Protein AF-0000000083545943 (afdb_homodimer)

pLDDT: mean 93.67, std 9.48, range [46.06, 98.88]

Solvent-accessible surface area (backbone atoms only — not comparable to full-atom values): 25646 Å² total; per-residue (Å²): 115,47,26,38,36,33,32,28,28,32,51,20,71,82,24,66,14,31,59,62,46,95,90,44,78,47,12,52,43,39,49,52,24,52,55,50,14,62,74,59,73,43,92,39,64,67,45,54,42,69,82,46,53,53,22,30,28,26,62,37,39,44,29,30,36,57,42,79,60,83,67,50,65,65,56,51,50,51,50,46,66,69,70,42,58,78,43,46,43,76,77,44,67,46,83,43,58,79,82,64,51,58,60,52,73,54,56,30,40,31,37,35,35,32,32,36,45,38,84,64,80,51,47,84,46,54,73,52,31,36,69,38,81,60,74,62,39,60,68,56,25,50,55,38,40,56,72,59,43,40,78,44,48,43,56,37,34,35,81,68,79,67,89,80,64,81,45,66,38,37,28,75,41,61,48,77,47,75,60,94,48,34,34,38,41,36,38,31,22,49,59,76,57,65,61,20,66,34,28,49,50,28,50,37,50,34,30,15,65,65,77,41,55,55,66,51,56,56,45,39,51,69,41,87,44,76,57,78,72,81,55,62,39,67,35,40,15,32,28,38,50,37,69,39,106,116,46,25,39,35,33,33,28,29,32,52,19,73,82,24,65,13,30,59,63,47,96,89,45,78,48,12,52,43,39,48,52,25,52,55,49,14,62,73,56,73,43,92,39,64,67,45,54,41,70,81,45,54,53,23,30,29,27,61,36,38,45,30,29,35,58,43,80,59,82,67,50,63,67,56,50,49,52,50,47,65,68,69,44,59,79,44,48,41,75,77,46,65,46,84,45,57,79,81,65,52,57,58,52,74,54,56,32,40,31,36,36,35,33,32,36,45,38,85,63,79,52,46,83,47,54,72,51,31,35,71,38,80,59,71,62,39,60,67,56,27,50,56,38,41,55,72,59,43,38,79,44,48,44,56,49,35,33,80,68,78,67,88,82,62,82,45,64,38,36,27,77,42,60,48,77,46,75,59,96,47,33,34,37,41,36,40,31,20,49,58,77,57,65,62,21,67,34,28,50,50,26,52,37,50,33,29,15,63,63,78,40,53,56,66,49,55,56,45,40,51,70,44,85,46,75,67,80,64,76,66,65,39,68,35,40,15,31,28,38,49,40,71,39,108

Nearest PDB structures (foldseek):
  2nr0-assembly1_B  TM=9.480E-01  e=4.621E-27  Escherichia coli K-12
  1vs3-assembly1_B  TM=9.196E-01  e=1.558E-25  Thermus thermophilus HB8
  2nre-assembly1_A-2  TM=9.353E-01  e=1.017E-22  Escherichia coli K-12
  8q70-assembly1_A-2  TM=9.044E-01  e=5.385E-22  Pyrococcus furiosus
  7r9g-assembly1_A-2  TM=7.870E-01  e=1.554E-15  Saccharomyces cerevisiae

Organism: NCBI:txid360422

Radius of gyration: 26.32 Å; Cα contacts (8 Å, |Δi|>4): 1088; chains: 2; bounding box: 62×70×49 Å

Secondary structure (DSSP, 8-state):
-EEEEEEEEE-GGGSS-SS-BTTBS-SHHHHHHHHHHHHHTS---EEESSPPPTT-EEEEEEEEEEE-----HHHHHHHHHHHS-TTEEEEEEEEE-TT--TTSS--EEEEEEEEE-SSS--TTTTTTSEEPSSPP-HHHHHHHHHHH-EEEE-GGG-S---SSS--EEEEEEEEEEEETTEEEEEEEES---TTHHHHHHHHHHHHHTTSS-HHHHHHHHHS--------PPPGGGEEEEEEE-/-EEEEEEEEE-GGGSS-SS-BTTBS-SHHHHHHHHHHHHHTS---EEESSPPPTT-EEEEEEEEEEE-----HHHHHHHHHHHS-TTEEEEEEEEE-TT--TTSS--EEEEEEEEE-SSS--TTTTTTSEEPSSPP-HHHHHHHHHHHSEEEE-GGG-S---SSS--EEEEEEEEEEEETTEEEEEEEES---TTHHHHHHHHHHHHHTTSS-HHHHHHHHH------S--PPPGGGEEEEEEE-

Sequence (490 aa):
MRNLKMILEYDGSRYKGWQKQEDNDLTLQGKIQSVLSKMAGEPIEVSGCVRTDVGVHAENYMANFHTNSDLSNEAILDYLHEFLPEDIVVKSMVEASEKFHVAYNIKSITYVYKINNNELRNVFNRKYVYHSEGKLNLEEMRIAAESLVGTHDFQGFTTVTSDTKSTIRTINYINIIEKNDMVEIEINGNDFLWNMVRIIIASLIDIGEGKLEVEDIETLLTEITESKYSLMAKSKGLSLRNIEYMRNLKMILEYDGSRYKGWQKQEDNDLTLQGKIQSVLSKMAGEPIEVSGCVRTDVGVHAENYMANFHTNSDLSNEAILDYLHEFLPEDIVVKSMVEASEKFHVAYNIKSITYVYKINNNELRNVFNRKYVYHSEGKLNLEEMRIAAESLVGTHDFQGFTTVTSDTKSTIRTINYINIIEKNDMVEIEINGNDFLWNMVRIIIASLIDIGEGKLEVEDIETLLTEITESKYSLMAKSKGLSLRNIEY

Structure (mmCIF, N/CA/C/O backbone):
data_AF-0000000083545943-model_v1
#
loop_
_entity.id
_entity.type
_entity.pdbx_description
1 polymer 'tRNA pseudouridine synthase A'
#
loop_
_atom_site.group_PDB
_atom_site.id
_atom_site.type_symbol
_atom_site.label_atom_id
_atom_site.label_alt_id
_atom_site.label_comp_id
_atom_site.label_asym_id
_atom_site.label_entity_id
_atom_site.label_seq_id
_atom_site.pdbx_PDB_ins_code
_atom_site.Cartn_x
_atom_site.Cartn_y
_atom_site.Cartn_z
_atom_site.occupancy
_atom_site.B_iso_or_equiv
_atom_site.auth_seq_id
_atom_site.auth_comp_id
_atom_site.auth_asym_id
_atom_site.auth_atom_id
_atom_site.pdbx_PDB_model_num
ATOM 1 N N . MET A 1 1 ? -20.109 31.516 13.5 1 90.69 1 MET A N 1
ATOM 2 C CA . MET A 1 1 ? -19.219 30.75 12.641 1 90.69 1 MET A CA 1
ATOM 3 C C . MET A 1 1 ? -18.453 29.703 13.453 1 90.69 1 MET A C 1
ATOM 5 O O . MET A 1 1 ? -17.922 30 14.523 1 90.69 1 MET A O 1
ATOM 9 N N . ARG A 1 2 ? -18.547 28.484 13.102 1 96.5 2 ARG A N 1
ATOM 10 C CA . ARG A 1 2 ? -17.891 27.375 13.781 1 96.5 2 ARG A CA 1
ATOM 11 C C . ARG A 1 2 ? -16.453 27.203 13.273 1 96.5 2 ARG A C 1
ATOM 13 O O . ARG A 1 2 ? -16.172 27.469 12.109 1 96.5 2 ARG A O 1
ATOM 20 N N . ASN A 1 3 ? -15.609 26.938 14.25 1 98.38 3 ASN A N 1
ATOM 21 C CA . ASN A 1 3 ? -14.258 26.5 13.906 1 98.38 3 ASN A CA 1
ATOM 22 C C . ASN A 1 3 ? -14.07 25 14.164 1 98.38 3 ASN A C 1
ATOM 24 O O . ASN A 1 3 ? -14.234 24.547 15.289 1 98.38 3 ASN A O 1
ATOM 28 N N . LEU A 1 4 ? -13.742 24.281 13.07 1 98.69 4 LEU A N 1
ATOM 29 C CA . LEU A 1 4 ? -13.633 22.844 13.188 1 98.69 4 LEU A CA 1
ATOM 30 C C . LEU A 1 4 ? -12.203 22.375 12.906 1 98.69 4 LEU A C 1
ATOM 32 O O . LEU A 1 4 ? -11.594 22.797 11.914 1 98.69 4 LEU A O 1
ATOM 36 N N . LYS A 1 5 ? -11.672 21.609 13.789 1 98.38 5 LYS A N 1
ATOM 37 C CA . LYS A 1 5 ? -10.375 20.953 13.633 1 98.38 5 LYS A CA 1
ATOM 38 C C . LYS A 1 5 ? -10.539 19.5 13.18 1 98.38 5 LYS A C 1
ATOM 40 O O . LYS A 1 5 ? -11.391 18.781 13.703 1 98.38 5 LYS A O 1
ATOM 45 N N . MET A 1 6 ? -9.734 19.109 12.219 1 98.25 6 MET A N 1
ATOM 46 C CA . MET A 1 6 ? -9.844 17.734 11.742 1 98.25 6 MET A CA 1
ATOM 47 C C . MET A 1 6 ? -8.461 17.094 11.617 1 98.25 6 MET A C 1
ATOM 49 O O . MET A 1 6 ? -7.457 17.781 11.484 1 98.25 6 MET A O 1
ATOM 53 N N . ILE A 1 7 ? -8.375 15.781 11.734 1 98.56 7 ILE A N 1
ATOM 54 C CA . ILE A 1 7 ? -7.191 14.953 11.516 1 98.56 7 ILE A CA 1
ATOM 55 C C . ILE A 1 7 ? -7.352 14.164 10.219 1 98.56 7 ILE A C 1
ATOM 57 O O . ILE A 1 7 ? -8.367 13.508 10.008 1 98.56 7 ILE A O 1
ATOM 61 N N . LEU A 1 8 ? -6.367 14.242 9.367 1 98.12 8 LEU A N 1
ATOM 62 C CA . LEU A 1 8 ? -6.422 13.633 8.039 1 98.12 8 LEU A CA 1
ATOM 63 C C . LEU A 1 8 ? -5.34 12.57 7.891 1 98.12 8 LEU A C 1
ATOM 65 O O . LEU A 1 8 ? -4.254 12.695 8.453 1 98.12 8 LEU A O 1
ATOM 69 N N . GLU A 1 9 ? -5.645 11.562 7.152 1 98.75 9 GLU A N 1
ATOM 70 C CA . GLU A 1 9 ? -4.715 10.625 6.523 1 98.75 9 GLU A CA 1
ATOM 71 C C . GLU A 1 9 ? -4.773 10.734 5.004 1 98.75 9 GLU A C 1
ATOM 73 O O . GLU A 1 9 ? -5.855 10.781 4.418 1 98.75 9 GLU A O 1
ATOM 78 N N . TYR A 1 10 ? -3.58 10.883 4.348 1 98.69 10 TYR A N 1
ATOM 79 C CA . TYR A 1 10 ? -3.678 10.945 2.895 1 98.69 10 TYR A CA 1
ATOM 80 C C . TYR A 1 10 ? -2.447 10.328 2.238 1 98.69 10 TYR A C 1
ATOM 82 O O . TYR A 1 10 ? -1.354 10.352 2.811 1 98.69 10 TYR A O 1
ATOM 90 N N . ASP A 1 11 ? -2.635 9.719 1.124 1 98.56 11 ASP A N 1
ATOM 91 C CA . ASP A 1 11 ? -1.623 9.359 0.139 1 98.56 11 ASP A CA 1
ATOM 92 C C . ASP A 1 11 ? -1.3 10.531 -0.779 1 98.56 11 ASP A C 1
ATOM 94 O O . ASP A 1 11 ? -2.115 10.914 -1.623 1 98.56 11 ASP A O 1
ATOM 98 N N . GLY A 1 12 ? -0.13 11.086 -0.63 1 98.12 12 GLY A N 1
ATOM 99 C CA . GLY A 1 12 ? 0.229 12.289 -1.354 1 98.12 12 GLY A CA 1
ATOM 100 C C . GLY A 1 12 ? 0.735 12.016 -2.758 1 98.12 12 GLY A C 1
ATOM 101 O O . GLY A 1 12 ? 1.07 12.945 -3.496 1 98.12 12 GLY A O 1
ATOM 102 N N . SER A 1 13 ? 0.685 10.828 -3.285 1 96.81 13 SER A N 1
ATOM 103 C CA . SER A 1 13 ? 1.357 10.391 -4.504 1 96.81 13 SER A CA 1
ATOM 104 C C . SER A 1 13 ? 0.85 11.164 -5.719 1 96.81 13 SER A C 1
ATOM 106 O O . SER A 1 13 ? 1.621 11.477 -6.629 1 96.81 13 SER A O 1
ATOM 108 N N . ARG A 1 14 ? -0.394 11.531 -5.719 1 94.94 14 ARG A N 1
ATOM 109 C CA . ARG A 1 14 ? -0.979 12.117 -6.918 1 94.94 14 ARG A CA 1
ATOM 110 C C . ARG A 1 14 ? -1.158 13.625 -6.754 1 94.94 14 ARG A C 1
ATOM 112 O O . ARG A 1 14 ? -1.763 14.281 -7.605 1 94.94 14 ARG A O 1
ATOM 119 N N . TYR A 1 15 ? -0.617 14.156 -5.699 1 96.88 15 TYR A N 1
ATOM 120 C CA . TYR A 1 15 ? -0.899 15.555 -5.402 1 96.88 15 TYR A CA 1
ATOM 121 C C . TYR A 1 15 ? 0.369 16.391 -5.484 1 96.88 15 TYR A C 1
ATOM 123 O O . TYR A 1 15 ? 1.464 15.906 -5.191 1 96.88 15 TYR A O 1
ATOM 131 N N . LYS A 1 16 ? 0.201 17.609 -5.836 1 95.81 16 LYS A N 1
ATOM 132 C CA . LYS A 1 16 ? 1.295 18.578 -5.91 1 95.81 16 LYS A CA 1
ATOM 133 C C . LYS A 1 16 ? 1.521 19.25 -4.566 1 95.81 16 LYS A C 1
ATOM 135 O O . LYS A 1 16 ? 1.637 20.484 -4.496 1 95.81 16 LYS A O 1
ATOM 140 N N . GLY A 1 17 ? 1.438 18.438 -3.486 1 96.06 17 GLY A N 1
ATOM 141 C CA . GLY A 1 17 ? 1.643 18.953 -2.145 1 96.06 17 GLY A CA 1
ATOM 142 C C . GLY A 1 17 ? 0.35 19.359 -1.458 1 96.06 17 GLY A C 1
ATOM 143 O O . GLY A 1 17 ? -0.739 19.109 -1.984 1 96.06 17 GLY A O 1
ATOM 144 N N . TRP A 1 18 ? 0.498 19.906 -0.321 1 96.62 18 TRP A N 1
ATOM 145 C CA . TRP A 1 18 ? -0.662 20.312 0.468 1 96.62 18 TRP A CA 1
ATOM 146 C C . TRP A 1 18 ? -1.27 21.594 -0.076 1 96.62 18 TRP A C 1
ATOM 148 O O . TRP A 1 18 ? -2.465 21.656 -0.377 1 96.62 18 TRP A O 1
ATOM 158 N N . GLN A 1 19 ? -0.468 22.625 -0.257 1 93.94 19 GLN A N 1
ATOM 159 C CA . GLN A 1 19 ? -0.916 24 -0.446 1 93.94 19 GLN A CA 1
ATOM 160 C C . GLN A 1 19 ? -1.532 24.188 -1.829 1 93.94 19 GLN A C 1
ATOM 162 O O . GLN A 1 19 ? -0.929 23.812 -2.84 1 93.94 19 GLN A O 1
ATOM 167 N N . LYS A 1 20 ? -2.684 24.734 -1.763 1 92.25 20 LYS A N 1
ATOM 168 C CA . LYS A 1 20 ? -3.385 25.047 -3.004 1 92.25 20 LYS A CA 1
ATOM 169 C C . LYS A 1 20 ? -2.57 26 -3.869 1 92.25 20 LYS A C 1
ATOM 171 O O . LYS A 1 20 ? -1.98 26.953 -3.361 1 92.25 20 LYS A O 1
ATOM 176 N N . GLN A 1 21 ? -2.564 25.672 -5.137 1 85.06 21 GLN A N 1
ATOM 177 C CA . GLN A 1 21 ? -1.875 26.516 -6.113 1 85.06 21 GLN A CA 1
ATOM 178 C C . GLN A 1 21 ? -2.852 27.078 -7.137 1 85.06 21 GLN A C 1
ATOM 180 O O . GLN A 1 21 ? -3.895 26.484 -7.406 1 85.06 21 GLN A O 1
ATOM 185 N N . GLU A 1 22 ? -2.729 28.25 -7.543 1 78.12 22 GLU A N 1
ATOM 186 C CA . GLU A 1 22 ? -3.631 28.938 -8.461 1 78.12 22 GLU A CA 1
ATOM 187 C C . GLU A 1 22 ? -3.773 28.172 -9.773 1 78.12 22 GLU A C 1
ATOM 189 O O . GLU A 1 22 ? -4.863 28.109 -10.344 1 78.12 22 GLU A O 1
ATOM 194 N N . ASP A 1 23 ? -2.84 27.547 -10.211 1 70.25 23 ASP A N 1
ATOM 195 C CA . ASP A 1 23 ? -2.791 27 -11.562 1 70.25 23 ASP A CA 1
ATOM 196 C C . ASP A 1 23 ? -3.09 25.5 -11.555 1 70.25 23 ASP A C 1
ATOM 198 O O . ASP A 1 23 ? -3.078 24.859 -12.602 1 70.25 23 ASP A O 1
ATOM 202 N N . ASN A 1 24 ? -3.371 25 -10.32 1 70.69 24 ASN A N 1
ATOM 203 C CA . ASN A 1 24 ? -3.492 23.547 -10.344 1 70.69 24 ASN A CA 1
ATOM 204 C C . ASN A 1 24 ? -4.5 23.047 -9.305 1 70.69 24 ASN A C 1
ATOM 206 O O . ASN A 1 24 ? -4.492 23.5 -8.164 1 70.69 24 ASN A O 1
ATOM 210 N N . ASP A 1 25 ? -5.375 22.234 -9.766 1 72.94 25 ASP A N 1
ATOM 211 C CA . ASP A 1 25 ? -6.441 21.703 -8.914 1 72.94 25 ASP A CA 1
ATOM 212 C C . ASP A 1 25 ? -6.031 20.375 -8.281 1 72.94 25 ASP A C 1
ATOM 214 O O . ASP A 1 25 ? -6.867 19.672 -7.711 1 72.94 25 ASP A O 1
ATOM 218 N N . LEU A 1 26 ? -4.777 20.031 -8.32 1 91.31 26 LEU A N 1
ATOM 219 C CA . LEU A 1 26 ? -4.434 18.703 -7.832 1 91.31 26 LEU A CA 1
ATOM 220 C C . LEU A 1 26 ? -3.615 18.781 -6.551 1 91.31 26 LEU A C 1
ATOM 222 O O . LEU A 1 26 ? -2.535 18.203 -6.453 1 91.31 26 LEU A O 1
ATOM 226 N N . THR A 1 27 ? -4.086 19.656 -5.598 1 96.38 27 THR A N 1
ATOM 227 C CA . THR A 1 27 ? -3.486 19.75 -4.27 1 96.38 27 THR A CA 1
ATOM 228 C C . THR A 1 27 ? -4.438 19.203 -3.211 1 96.38 27 THR A C 1
ATOM 230 O O . THR A 1 27 ? -5.652 19.141 -3.428 1 96.38 27 THR A O 1
ATOM 233 N N . LEU A 1 28 ? -3.924 18.75 -2.125 1 97.88 28 LEU A N 1
ATOM 234 C CA . LEU A 1 28 ? -4.727 18.203 -1.032 1 97.88 28 LEU A CA 1
ATOM 235 C C . LEU A 1 28 ? -5.668 19.266 -0.472 1 97.88 28 LEU A C 1
ATOM 237 O O . LEU A 1 28 ? -6.859 19 -0.281 1 97.88 28 LEU A O 1
ATOM 241 N N . GLN A 1 29 ? -5.082 20.453 -0.226 1 97.31 29 GLN A N 1
ATOM 242 C CA . GLN A 1 29 ? -5.883 21.562 0.277 1 97.31 29 GLN A CA 1
ATOM 243 C C . GLN A 1 29 ? -7.031 21.891 -0.673 1 97.31 29 GLN A C 1
ATOM 245 O O . GLN A 1 29 ? -8.172 22.031 -0.242 1 97.31 29 GLN A O 1
ATOM 250 N N . GLY A 1 30 ? -6.676 22.016 -1.97 1 96.31 30 GLY A N 1
ATOM 251 C CA . GLY A 1 30 ? -7.688 22.312 -2.967 1 96.31 30 GLY A CA 1
ATOM 252 C C . GLY A 1 30 ? -8.805 21.297 -3.018 1 96.31 30 GLY A C 1
ATOM 253 O O . GLY A 1 30 ? -9.984 21.641 -3.098 1 96.31 30 GLY A O 1
ATOM 254 N N . LYS A 1 31 ? -8.508 20.047 -2.961 1 96.81 31 LYS A N 1
ATOM 255 C CA . LYS A 1 31 ? -9.492 18.969 -3.018 1 96.81 31 LYS A CA 1
ATOM 256 C C . LYS A 1 31 ? -10.438 19.016 -1.821 1 96.81 31 LYS A C 1
ATOM 258 O O . LYS A 1 31 ? -11.656 18.953 -1.983 1 96.81 31 LYS A O 1
ATOM 263 N N . ILE A 1 32 ? -9.914 19.156 -0.673 1 97.69 32 ILE A N 1
ATOM 264 C CA . ILE A 1 32 ? -10.695 19.156 0.558 1 97.69 32 ILE A CA 1
ATOM 265 C C . ILE A 1 32 ? -11.602 20.391 0.583 1 97.69 32 ILE A C 1
ATOM 267 O O . ILE A 1 32 ? -12.781 20.297 0.908 1 97.69 32 ILE A O 1
ATOM 271 N N . GLN A 1 33 ? -11.047 21.562 0.178 1 96.81 33 GLN A N 1
ATOM 272 C CA . GLN A 1 33 ? -11.812 22.812 0.134 1 96.81 33 GLN A CA 1
ATOM 273 C C . GLN A 1 33 ? -12.992 22.688 -0.827 1 96.81 33 GLN A C 1
ATOM 275 O O . GLN A 1 33 ? -14.094 23.156 -0.526 1 96.81 33 GLN A O 1
ATOM 280 N N . SER A 1 34 ? -12.703 22.125 -1.928 1 96.69 34 SER A N 1
ATOM 281 C CA . SER A 1 34 ? -13.75 21.984 -2.928 1 96.69 34 SER A CA 1
ATOM 282 C C . SER A 1 34 ? -14.93 21.172 -2.381 1 96.69 34 SER A C 1
ATOM 284 O O . SER A 1 34 ? -16.078 21.578 -2.518 1 96.69 34 SER A O 1
ATOM 286 N N . VAL A 1 35 ? -14.688 20.062 -1.729 1 97.81 35 VAL A N 1
ATOM 287 C CA . VAL A 1 35 ? -15.727 19.188 -1.201 1 97.81 35 VAL A CA 1
ATOM 288 C C . VAL A 1 35 ? -16.453 19.891 -0.052 1 97.81 35 VAL A C 1
ATOM 290 O O . VAL A 1 35 ? -17.688 19.875 0.011 1 97.81 35 VAL A O 1
ATOM 293 N N . LEU A 1 36 ? -15.727 20.547 0.812 1 98.31 36 LEU A N 1
ATOM 294 C CA . LEU A 1 36 ? -16.312 21.25 1.952 1 98.31 36 LEU A CA 1
ATOM 295 C C . LEU A 1 36 ? -17.203 22.406 1.487 1 98.31 36 LEU A C 1
ATOM 297 O O . LEU A 1 36 ? -18.281 22.625 2.039 1 98.31 36 LEU A O 1
ATOM 301 N N . SER A 1 37 ? -16.672 23.156 0.518 1 98.31 37 SER A N 1
ATOM 302 C CA . SER A 1 37 ? -17.422 24.297 0.012 1 98.31 37 SER A CA 1
ATOM 303 C C . SER A 1 37 ? -18.75 23.859 -0.611 1 98.31 37 SER A C 1
ATOM 305 O O . SER A 1 37 ? -19.781 24.5 -0.408 1 98.31 37 SER A O 1
ATOM 307 N N . LYS A 1 38 ? -18.672 22.797 -1.354 1 98.25 38 LYS A N 1
ATOM 308 C CA . LYS A 1 38 ? -19.891 22.25 -1.942 1 98.25 38 LYS A CA 1
ATOM 309 C C . LYS A 1 38 ? -20.875 21.812 -0.861 1 98.25 38 LYS A C 1
ATOM 311 O O . LYS A 1 38 ? -22.062 22.109 -0.944 1 98.25 38 LYS A O 1
ATOM 316 N N . MET A 1 39 ? -20.406 21.172 0.13 1 98.06 39 MET A N 1
ATOM 317 C CA . MET A 1 39 ? -21.234 20.688 1.235 1 98.06 39 MET A CA 1
ATOM 318 C C . MET A 1 39 ? -21.922 21.844 1.951 1 98.06 39 MET A C 1
ATOM 320 O O . MET A 1 39 ? -23.125 21.797 2.207 1 98.06 39 MET A O 1
ATOM 324 N N . ALA A 1 40 ? -21.156 22.891 2.221 1 97.81 40 ALA A N 1
ATOM 325 C CA . ALA A 1 40 ? -21.625 23.984 3.061 1 97.81 40 ALA A CA 1
ATOM 326 C C . ALA A 1 40 ? -22.391 25.016 2.236 1 97.81 40 ALA A C 1
ATOM 328 O O . ALA A 1 40 ? -23.094 25.859 2.791 1 97.81 40 ALA A O 1
ATOM 329 N N . GLY A 1 41 ? -22.203 24.984 0.888 1 97.88 41 GLY A N 1
ATOM 330 C CA . GLY A 1 41 ? -22.828 26 0.044 1 97.88 41 GLY A CA 1
ATOM 331 C C . GLY A 1 41 ? -22.203 27.359 0.203 1 97.88 41 GLY A C 1
ATOM 332 O O . GLY A 1 41 ? -22.875 28.391 0.072 1 97.88 41 GLY A O 1
ATOM 333 N N . GLU A 1 42 ? -21 27.453 0.646 1 97.94 42 GLU A N 1
ATOM 334 C CA . GLU A 1 42 ? -20.188 28.656 0.825 1 97.94 42 GLU A CA 1
ATOM 335 C C . GLU A 1 42 ? -18.703 28.359 0.613 1 97.94 42 GLU A C 1
ATOM 337 O O . GLU A 1 42 ? -18.266 27.219 0.759 1 97.94 42 GLU A O 1
ATOM 342 N N . PRO A 1 43 ? -18.016 29.391 0.23 1 97.06 43 PRO A N 1
ATOM 343 C CA . PRO A 1 43 ? -16.578 29.156 0.121 1 97.06 43 PRO A CA 1
ATOM 344 C C . PRO A 1 43 ? -15.93 28.812 1.463 1 97.06 43 PRO A C 1
ATOM 346 O O . PRO A 1 43 ? -16.156 29.5 2.457 1 97.06 43 PRO A O 1
ATOM 349 N N . ILE A 1 44 ? -15.211 27.75 1.551 1 97.38 44 ILE A N 1
ATOM 350 C CA . ILE A 1 44 ? -14.5 27.328 2.752 1 97.38 44 ILE A CA 1
ATOM 351 C C . ILE A 1 44 ? -13 27.328 2.486 1 97.38 44 ILE A C 1
ATOM 353 O O . ILE A 1 44 ? -12.539 26.781 1.482 1 97.38 44 ILE A O 1
ATOM 357 N N . GLU A 1 45 ? -12.305 28.016 3.27 1 96.56 45 GLU A N 1
ATOM 358 C CA . GLU A 1 45 ? -10.844 27.953 3.254 1 96.56 45 GLU A CA 1
ATOM 359 C C . GLU A 1 45 ? -10.312 27.031 4.34 1 96.56 45 GLU A C 1
ATOM 361 O O . GLU A 1 45 ? -10.688 27.156 5.508 1 96.56 45 GLU A O 1
ATOM 366 N N . VAL A 1 46 ? -9.484 26.109 3.955 1 97.75 46 VAL A N 1
ATOM 367 C CA . VAL A 1 46 ? -8.922 25.156 4.902 1 97.75 46 VAL A CA 1
ATOM 368 C C . VAL A 1 46 ? -7.469 25.516 5.203 1 97.75 46 VAL A C 1
ATOM 370 O O . VAL A 1 46 ? -6.684 25.766 4.285 1 97.75 46 VAL A O 1
ATOM 373 N N . SER A 1 47 ? -7.141 25.594 6.473 1 98 47 SER A N 1
ATOM 374 C CA . SER A 1 47 ? -5.762 25.812 6.906 1 98 47 SER A CA 1
ATOM 375 C C . SER A 1 47 ? -5.086 24.484 7.27 1 98 47 SER A C 1
ATOM 377 O O . SER A 1 47 ? -5.703 23.625 7.891 1 98 47 SER A O 1
ATOM 379 N N . GLY A 1 48 ? -3.918 24.297 6.848 1 97.88 48 GLY A N 1
ATOM 380 C CA . GLY A 1 48 ? -3.127 23.125 7.207 1 97.88 48 GLY A CA 1
ATOM 381 C C . GLY A 1 48 ? -2.049 23.438 8.227 1 97.88 48 GLY A C 1
ATOM 382 O O . GLY A 1 48 ? -1.591 24.578 8.336 1 97.88 48 GLY A O 1
ATOM 383 N N . CYS A 1 49 ? -1.622 22.438 8.93 1 97.44 49 CYS A N 1
ATOM 384 C CA . CYS A 1 49 ? -0.637 22.641 9.984 1 97.44 49 CYS A CA 1
ATOM 385 C C . CYS A 1 49 ? 0.741 22.922 9.398 1 97.44 49 CYS A C 1
ATOM 387 O O . CYS A 1 49 ? 1.493 23.734 9.938 1 97.44 49 CYS A O 1
ATOM 389 N N . VAL A 1 50 ? 1.107 22.219 8.367 1 96.62 50 VAL A N 1
ATOM 390 C CA . VAL A 1 50 ? 2.381 22.422 7.68 1 96.62 50 VAL A CA 1
ATOM 391 C C . VAL A 1 50 ? 2.201 22.188 6.18 1 96.62 50 VAL A C 1
ATOM 393 O O . VAL A 1 50 ? 1.214 21.594 5.75 1 96.62 50 VAL A O 1
ATOM 396 N N . ARG A 1 51 ? 3.086 22.734 5.391 1 94.38 51 ARG A N 1
ATOM 397 C CA . ARG A 1 51 ? 3.084 22.484 3.955 1 94.38 51 ARG A CA 1
ATOM 398 C C . ARG A 1 51 ? 3.914 21.234 3.625 1 94.38 51 ARG A C 1
ATOM 400 O O . ARG A 1 51 ? 5.098 21.172 3.961 1 94.38 51 ARG A O 1
ATOM 407 N N . THR A 1 52 ? 3.262 20.25 3.104 1 96.06 52 THR A N 1
ATOM 408 C CA . THR A 1 52 ? 4 19.062 2.664 1 96.06 52 THR A CA 1
ATOM 409 C C . THR A 1 52 ? 4.312 19.141 1.174 1 96.06 52 THR A C 1
ATOM 411 O O . THR A 1 52 ? 3.514 19.672 0.393 1 96.06 52 THR A O 1
ATOM 414 N N . ASP A 1 53 ? 5.469 18.562 0.791 1 94.56 53 ASP A N 1
ATOM 415 C CA . ASP A 1 53 ? 5.941 18.578 -0.59 1 94.56 53 ASP A CA 1
ATOM 416 C C . ASP A 1 53 ? 5.117 17.625 -1.459 1 94.56 53 ASP A C 1
ATOM 418 O O . ASP A 1 53 ? 4.344 16.828 -0.943 1 94.56 53 ASP A O 1
ATOM 422 N N . VAL A 1 54 ? 5.344 17.859 -2.727 1 95.62 54 VAL A N 1
ATOM 423 C CA . VAL A 1 54 ? 4.781 16.938 -3.717 1 95.62 54 VAL A CA 1
ATOM 424 C C . VAL A 1 54 ? 5.133 15.5 -3.354 1 95.62 54 VAL A C 1
ATOM 426 O O . VAL A 1 54 ? 6.289 15.195 -3.057 1 95.62 54 VAL A O 1
ATOM 429 N N . GLY A 1 55 ? 4.105 14.672 -3.248 1 97.38 55 GLY A N 1
ATOM 430 C CA . GLY A 1 55 ? 4.328 13.242 -3.113 1 97.38 55 GLY A CA 1
ATOM 431 C C . GLY A 1 55 ? 4.434 12.789 -1.669 1 97.38 55 GLY A C 1
ATOM 432 O O . GLY A 1 55 ? 4.438 11.586 -1.389 1 97.38 55 GLY A O 1
ATOM 433 N N . VAL A 1 56 ? 4.523 13.711 -0.716 1 98.56 56 VAL A N 1
ATOM 434 C CA . VAL A 1 56 ? 4.676 13.352 0.689 1 98.56 56 VAL A CA 1
ATOM 435 C C . VAL A 1 56 ? 3.322 12.953 1.27 1 98.56 56 VAL A C 1
ATOM 437 O O . VAL A 1 56 ? 2.299 13.562 0.959 1 98.56 56 VAL A O 1
ATOM 440 N N . HIS A 1 57 ? 3.32 11.922 2.092 1 98.88 57 HIS A N 1
ATOM 441 C CA . HIS A 1 57 ? 2.111 11.375 2.699 1 98.88 57 HIS A CA 1
ATOM 442 C C . HIS A 1 57 ? 1.891 11.945 4.094 1 98.88 57 HIS A C 1
ATOM 444 O O . HIS A 1 57 ? 2.715 12.719 4.59 1 98.88 57 HIS A O 1
ATOM 450 N N . ALA A 1 58 ? 0.764 11.586 4.656 1 98.88 58 ALA A N 1
ATOM 451 C CA . ALA A 1 58 ? 0.519 11.945 6.051 1 98.88 58 ALA A CA 1
ATOM 452 C C . ALA A 1 58 ? -0.342 10.891 6.746 1 98.88 58 ALA A C 1
ATOM 454 O O . ALA A 1 58 ? -1.295 10.375 6.16 1 98.88 58 ALA A O 1
ATOM 455 N N . GLU A 1 59 ? 0.011 10.609 7.973 1 98.69 59 GLU A N 1
ATOM 456 C CA . GLU A 1 59 ? -0.73 9.648 8.789 1 98.69 59 GLU A CA 1
ATOM 457 C C . GLU A 1 59 ? -1.745 10.359 9.68 1 98.69 59 GLU A C 1
ATOM 459 O O . GLU A 1 59 ? -2.869 9.883 9.852 1 98.69 59 GLU A O 1
ATOM 464 N N . ASN A 1 60 ? -1.342 11.453 10.273 1 98.62 60 ASN A N 1
ATOM 465 C CA . ASN A 1 60 ? -2.193 12.281 11.125 1 98.62 60 ASN A CA 1
ATOM 466 C C . ASN A 1 60 ? -1.949 13.766 10.883 1 98.62 60 ASN A C 1
ATOM 468 O O . ASN A 1 60 ? -1.488 14.477 11.773 1 98.62 60 ASN A O 1
ATOM 472 N N . TYR A 1 61 ? -2.373 14.25 9.727 1 98.69 61 TYR A N 1
ATOM 473 C CA . TYR A 1 61 ? -2.266 15.656 9.367 1 98.69 61 TYR A CA 1
ATOM 474 C C . TYR A 1 61 ? -3.383 16.469 10.008 1 98.69 61 TYR A C 1
ATOM 476 O O . TYR A 1 61 ? -4.535 16.031 10.055 1 98.69 61 TYR A O 1
ATOM 484 N N . MET A 1 62 ? -3.086 17.625 10.5 1 98.38 62 MET A N 1
ATOM 485 C CA . MET A 1 62 ? -4.105 18.453 11.148 1 98.38 62 MET A CA 1
ATOM 486 C C . MET A 1 62 ? -4.473 19.641 10.273 1 98.38 62 MET A C 1
ATOM 488 O O . MET A 1 62 ? -3.598 20.266 9.672 1 98.38 62 MET A O 1
ATOM 492 N N . ALA A 1 63 ? -5.707 19.906 10.242 1 98.44 63 ALA A N 1
ATOM 493 C CA . ALA A 1 63 ? -6.234 21.047 9.516 1 98.44 63 ALA A CA 1
ATOM 494 C C . ALA A 1 63 ? -7.445 21.641 10.234 1 98.44 63 ALA A C 1
ATOM 496 O O . ALA A 1 63 ? -8.039 21 11.109 1 98.44 63 ALA A O 1
ATOM 497 N N . ASN A 1 64 ? -7.738 22.859 10.008 1 98.62 64 ASN A N 1
ATOM 498 C CA . ASN A 1 64 ? -8.953 23.469 10.539 1 98.62 64 ASN A CA 1
ATOM 499 C C . ASN A 1 64 ? -9.617 24.391 9.516 1 98.62 64 ASN A C 1
ATOM 501 O O . ASN A 1 64 ? -8.977 24.812 8.555 1 98.62 64 ASN A O 1
ATOM 505 N N . PHE A 1 65 ? -10.828 24.625 9.68 1 98.56 65 PHE A N 1
ATOM 506 C CA . PHE A 1 65 ? -11.578 25.547 8.828 1 98.56 65 PHE A CA 1
ATOM 507 C C . PHE A 1 65 ? -12.766 26.125 9.578 1 98.56 65 PHE A C 1
ATOM 509 O O . PHE A 1 65 ? -13.227 25.562 10.57 1 98.56 65 PHE A O 1
ATOM 516 N N . HIS A 1 66 ? -13.203 27.312 9.141 1 98.44 66 HIS A N 1
ATOM 517 C CA . HIS A 1 66 ? -14.406 27.969 9.664 1 98.44 66 HIS A CA 1
ATOM 518 C C . HIS A 1 66 ? -15.602 27.719 8.75 1 98.44 66 HIS A C 1
ATOM 520 O O . HIS A 1 66 ? -15.453 27.625 7.527 1 98.44 66 HIS A O 1
ATOM 526 N N . THR A 1 67 ? -16.781 27.625 9.336 1 98.31 67 THR A N 1
ATOM 527 C CA . THR A 1 67 ? -17.984 27.406 8.539 1 98.31 67 THR A CA 1
ATOM 528 C C . THR A 1 67 ? -19.234 27.906 9.273 1 98.31 67 THR A C 1
ATOM 530 O O . THR A 1 67 ? -19.25 27.938 10.508 1 98.31 67 THR A O 1
ATOM 533 N N . ASN A 1 68 ? -20.219 28.266 8.461 1 97.75 68 ASN A N 1
ATOM 534 C CA . ASN A 1 68 ? -21.531 28.641 9.008 1 97.75 68 ASN A CA 1
ATOM 535 C C . ASN A 1 68 ? -22.5 27.469 8.961 1 97.75 68 ASN A C 1
ATOM 537 O O . ASN A 1 68 ? -23.656 27.594 9.383 1 97.75 68 ASN A O 1
ATOM 541 N N . SER A 1 69 ? -22.016 26.312 8.484 1 97.44 69 SER A N 1
ATOM 542 C CA . SER A 1 69 ? -22.875 25.156 8.359 1 97.44 69 SER A CA 1
ATOM 543 C C . SER A 1 69 ? -23.391 24.688 9.719 1 97.44 69 SER A C 1
ATOM 545 O O . SER A 1 69 ? -22.641 24.656 10.695 1 97.44 69 SER A O 1
ATOM 547 N N . ASP A 1 70 ? -24.641 24.25 9.75 1 96.88 70 ASP A N 1
ATOM 548 C CA . ASP A 1 70 ? -25.234 23.781 10.992 1 96.88 70 ASP A CA 1
ATOM 549 C C . ASP A 1 70 ? -25.188 22.25 11.07 1 96.88 70 ASP A C 1
ATOM 551 O O . ASP A 1 70 ? -25.703 21.672 12.023 1 96.88 70 ASP A O 1
ATOM 555 N N . LEU A 1 71 ? -24.625 21.656 10.062 1 97.62 71 LEU A N 1
ATOM 556 C CA . LEU A 1 71 ? -24.516 20.203 10.094 1 97.62 71 LEU A CA 1
ATOM 557 C C . LEU A 1 71 ? -23.703 19.75 11.305 1 97.62 71 LEU A C 1
ATOM 559 O O . LEU A 1 71 ? -22.75 20.422 11.703 1 97.62 71 LEU A O 1
ATOM 563 N N . SER A 1 72 ? -24.094 18.625 11.844 1 98.06 72 SER A N 1
ATOM 564 C CA . SER A 1 72 ? -23.312 18.062 12.938 1 98.06 72 SER A CA 1
ATOM 565 C C . SER A 1 72 ? -21.938 17.625 12.453 1 98.06 72 SER A C 1
ATOM 567 O O . SER A 1 72 ? -21.734 17.406 11.258 1 98.06 72 SER A O 1
ATOM 569 N N . ASN A 1 73 ? -20.969 17.516 13.383 1 97.94 73 ASN A N 1
ATOM 570 C CA . ASN A 1 73 ? -19.656 17.016 13.023 1 97.94 73 ASN A CA 1
ATOM 571 C C . ASN A 1 73 ? -19.734 15.656 12.336 1 97.94 73 ASN A C 1
ATOM 573 O O . ASN A 1 73 ? -19.031 15.406 11.359 1 97.94 73 ASN A O 1
ATOM 577 N N . GLU A 1 74 ? -20.609 14.828 12.844 1 97.44 74 GLU A N 1
ATOM 578 C CA . GLU A 1 74 ? -20.781 13.492 12.289 1 97.44 74 GLU A CA 1
ATOM 579 C C . GLU A 1 74 ? -21.297 13.547 10.852 1 97.44 74 GLU A C 1
ATOM 581 O O . GLU A 1 74 ? -20.828 12.797 9.992 1 97.44 74 GLU A O 1
ATOM 586 N N . ALA A 1 75 ? -22.203 14.398 10.641 1 98.06 75 ALA A N 1
ATOM 587 C CA . ALA A 1 75 ? -22.766 14.539 9.297 1 98.06 75 ALA A CA 1
ATOM 588 C C . ALA A 1 75 ? -21.703 15.039 8.32 1 98.06 75 ALA A C 1
ATOM 590 O O . ALA A 1 75 ? -21.656 14.602 7.164 1 98.06 75 ALA A O 1
ATOM 591 N N . ILE A 1 76 ? -20.859 15.984 8.781 1 98.31 76 ILE A N 1
ATOM 592 C CA . ILE A 1 76 ? -19.781 16.5 7.949 1 98.31 76 ILE A CA 1
ATOM 593 C C . ILE A 1 76 ? -18.766 15.391 7.652 1 98.31 76 ILE A C 1
ATOM 595 O O . ILE A 1 76 ? -18.344 15.227 6.508 1 98.31 76 ILE A O 1
ATOM 599 N N . LEU A 1 77 ? -18.453 14.602 8.633 1 97.88 77 LEU A N 1
ATOM 600 C CA . LEU A 1 77 ? -17.531 13.484 8.461 1 97.88 77 LEU A CA 1
ATOM 601 C C . LEU A 1 77 ? -18.062 12.492 7.441 1 97.88 77 LEU A C 1
ATOM 603 O O . LEU A 1 77 ? -17.328 12.016 6.578 1 97.88 77 LEU A O 1
ATOM 607 N N . ASP A 1 78 ? -19.312 12.227 7.531 1 96.88 78 ASP A N 1
ATOM 608 C CA . ASP A 1 78 ? -19.953 11.305 6.598 1 96.88 78 ASP A CA 1
ATOM 609 C C . ASP A 1 78 ? -19.891 11.828 5.168 1 96.88 78 ASP A C 1
ATOM 611 O O . ASP A 1 78 ? -19.641 11.07 4.23 1 96.88 78 ASP A O 1
ATOM 615 N N . TYR A 1 79 ? -20.172 13.094 5.078 1 98.12 79 TYR A N 1
ATOM 616 C CA . TYR A 1 79 ? -20.125 13.727 3.766 1 98.12 79 TYR A CA 1
ATOM 617 C C . TYR A 1 79 ? -18.719 13.633 3.174 1 98.12 79 TYR A C 1
ATOM 619 O O . TYR A 1 79 ? -18.562 13.289 2.004 1 98.12 79 TYR A O 1
ATOM 627 N N . LEU A 1 80 ? -17.719 13.945 3.941 1 98.19 80 LEU A N 1
ATOM 628 C CA . LEU A 1 80 ? -16.328 13.898 3.482 1 98.19 80 LEU A CA 1
ATOM 629 C C . LEU A 1 80 ? -15.93 12.477 3.127 1 98.19 80 LEU A C 1
ATOM 631 O O . LEU A 1 80 ? -15.219 12.258 2.146 1 98.19 80 LEU A O 1
ATOM 635 N N . HIS A 1 81 ? -16.359 11.539 3.924 1 96.62 81 HIS A N 1
ATOM 636 C CA . HIS A 1 81 ? -16.078 10.133 3.654 1 96.62 81 HIS A CA 1
ATOM 637 C C . HIS A 1 81 ? -16.641 9.711 2.303 1 96.62 81 HIS A C 1
ATOM 639 O O . HIS A 1 81 ? -15.992 8.953 1.568 1 96.62 81 HIS A O 1
ATOM 645 N N . GLU A 1 82 ? -17.75 10.227 1.978 1 96.5 82 GLU A N 1
ATOM 646 C CA . GLU A 1 82 ? -18.453 9.836 0.762 1 96.5 82 GLU A CA 1
ATOM 647 C C . GLU A 1 82 ? -17.859 10.531 -0.464 1 96.5 82 GLU A C 1
ATOM 649 O O . GLU A 1 82 ? -17.766 9.938 -1.538 1 96.5 82 GLU A O 1
ATOM 654 N N . PHE A 1 83 ? -17.406 11.695 -0.304 1 98.06 83 PHE A N 1
ATOM 655 C CA . PHE A 1 83 ? -17.188 12.484 -1.514 1 98.06 83 PHE A CA 1
ATOM 656 C C . PHE A 1 83 ? -15.703 12.758 -1.729 1 98.06 83 PHE A C 1
ATOM 658 O O . PHE A 1 83 ? -15.297 13.164 -2.816 1 98.06 83 PHE A O 1
ATOM 665 N N . LEU A 1 84 ? -14.891 12.594 -0.715 1 97.94 84 LEU A N 1
ATOM 666 C CA . LEU A 1 84 ? -13.453 12.672 -0.956 1 97.94 84 LEU A CA 1
ATOM 667 C C . LEU A 1 84 ? -12.953 11.414 -1.66 1 97.94 84 LEU A C 1
ATOM 669 O O . LEU A 1 84 ? -13.508 10.328 -1.48 1 97.94 84 LEU A O 1
ATOM 673 N N . PRO A 1 85 ? -11.891 11.641 -2.482 1 97.12 85 PRO A N 1
ATOM 674 C CA . PRO A 1 85 ? -11.281 10.438 -3.059 1 97.12 85 PRO A CA 1
ATOM 675 C C . PRO A 1 85 ? -10.742 9.477 -1.999 1 97.12 85 PRO A C 1
ATOM 677 O O . PRO A 1 85 ? -10.492 9.891 -0.861 1 97.12 85 PRO A O 1
ATOM 680 N N . GLU A 1 86 ? -10.438 8.203 -2.381 1 97 86 GLU A N 1
ATOM 681 C CA . GLU A 1 86 ? -10.07 7.16 -1.431 1 97 86 GLU A CA 1
ATOM 682 C C . GLU A 1 86 ? -8.672 7.398 -0.866 1 97 86 GLU A C 1
ATOM 684 O O 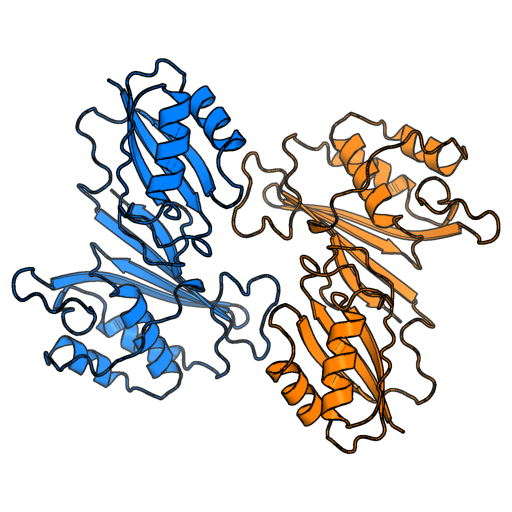. GLU A 1 86 ? -8.281 6.781 0.129 1 97 86 GLU A O 1
ATOM 689 N N . ASP A 1 87 ? -7.957 8.297 -1.5 1 98.06 87 ASP A N 1
ATOM 690 C CA . ASP A 1 87 ? -6.594 8.539 -1.033 1 98.06 87 ASP A CA 1
ATOM 691 C C . ASP A 1 87 ? -6.555 9.672 -0.016 1 98.06 87 ASP A C 1
ATOM 693 O O . ASP A 1 87 ? -5.48 10.148 0.355 1 98.06 87 ASP A O 1
ATOM 697 N N . ILE A 1 88 ? -7.691 10.148 0.488 1 98.56 88 ILE A N 1
ATOM 698 C CA . ILE A 1 88 ? -7.824 11.109 1.578 1 98.56 88 ILE A CA 1
ATOM 699 C C . ILE A 1 88 ? -8.891 10.633 2.561 1 98.56 88 ILE A C 1
ATOM 701 O O . ILE A 1 88 ? -10.039 10.398 2.174 1 98.56 88 ILE A O 1
ATOM 705 N N . VAL A 1 89 ? -8.531 10.562 3.807 1 98.44 89 VAL A N 1
ATOM 706 C CA . VAL A 1 89 ? -9.477 10.156 4.844 1 98.44 89 VAL A CA 1
ATOM 707 C C . VAL A 1 89 ? -9.438 11.164 5.992 1 98.44 89 VAL A C 1
ATOM 709 O O . VAL A 1 89 ? -8.367 11.531 6.469 1 98.44 89 VAL A O 1
ATOM 712 N N . VAL A 1 90 ? -10.586 11.688 6.355 1 98.62 90 VAL A N 1
ATOM 713 C CA . VAL A 1 90 ? -10.703 12.477 7.578 1 98.62 90 VAL A CA 1
ATOM 714 C C . VAL A 1 90 ? -11.008 11.555 8.758 1 98.62 90 VAL A C 1
ATOM 716 O O . VAL A 1 90 ? -12.094 10.969 8.828 1 98.62 90 VAL A O 1
ATOM 719 N N . LYS A 1 91 ? -10.172 11.531 9.695 1 97.75 91 LYS A N 1
ATOM 720 C CA . LYS A 1 91 ? -10.234 10.547 10.766 1 97.75 91 LYS A CA 1
ATOM 721 C C . LYS A 1 91 ? -11.117 11.031 11.914 1 97.75 91 LY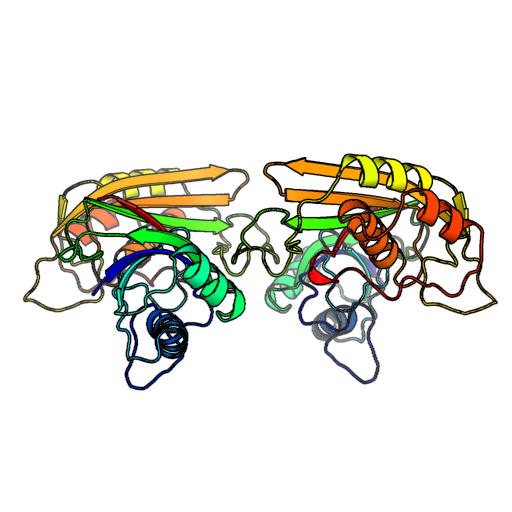S A C 1
ATOM 723 O O . LYS A 1 91 ? -11.742 10.227 12.609 1 97.75 91 LYS A O 1
ATOM 728 N N . SER A 1 92 ? -11.055 12.273 12.117 1 97.88 92 SER A N 1
ATOM 729 C CA . SER A 1 92 ? -11.836 12.867 13.203 1 97.88 92 SER A CA 1
ATOM 730 C C . SER A 1 92 ? -12.078 14.352 12.961 1 97.88 92 SER A C 1
ATOM 732 O O . SER A 1 92 ? -11.398 14.977 12.141 1 97.88 92 SER A O 1
ATOM 734 N N . MET A 1 93 ? -13.039 14.812 13.625 1 97.81 93 MET A N 1
ATOM 735 C CA . MET A 1 93 ? -13.422 16.219 13.57 1 97.81 93 MET A CA 1
ATOM 736 C C . MET A 1 93 ? -13.977 16.688 14.914 1 97.81 93 MET A C 1
ATOM 738 O O . MET A 1 93 ? -14.867 16.047 15.477 1 97.81 93 MET A O 1
ATOM 742 N N . VAL A 1 94 ? -13.453 17.844 15.422 1 97.94 94 VAL A N 1
ATOM 743 C CA . VAL A 1 94 ? -13.93 18.375 16.688 1 97.94 94 VAL A CA 1
ATOM 744 C C . VAL A 1 94 ? -14.062 19.891 16.609 1 97.94 94 VAL A C 1
ATOM 746 O O . VAL A 1 94 ? -13.43 20.531 15.75 1 97.94 94 VAL A O 1
ATOM 749 N N . GLU A 1 95 ? -14.836 20.5 17.516 1 98.19 95 GLU A N 1
ATOM 750 C CA . GLU A 1 95 ? -14.914 21.953 17.625 1 98.19 95 GLU A CA 1
ATOM 751 C C . GLU A 1 95 ? -13.641 22.531 18.234 1 98.19 95 GLU A C 1
ATOM 753 O O . GLU A 1 95 ? -13.078 21.953 19.172 1 98.19 95 GLU A O 1
ATOM 758 N N . ALA A 1 96 ? -13.219 23.547 17.641 1 97.25 96 ALA A N 1
ATOM 759 C CA . ALA A 1 96 ? -12.086 24.297 18.188 1 97.25 96 ALA A CA 1
ATOM 760 C C . ALA A 1 96 ? -12.5 25.719 18.562 1 97.25 96 ALA A C 1
ATOM 762 O O . ALA A 1 96 ? -13.578 26.172 18.172 1 97.25 96 ALA A O 1
ATOM 763 N N . SER A 1 97 ? -11.695 26.375 19.391 1 96.31 97 SER A N 1
ATOM 764 C CA . SER A 1 97 ? -11.961 27.781 19.688 1 96.31 97 SER A CA 1
ATOM 765 C C . SER A 1 97 ? -11.938 28.641 18.422 1 96.31 97 SER A C 1
ATOM 767 O O . SER A 1 97 ? -11.266 28.281 17.453 1 96.31 97 SER A O 1
ATOM 769 N N . GLU A 1 98 ? -12.641 29.656 18.453 1 94.88 98 GLU A N 1
ATOM 770 C CA . GLU A 1 98 ? -12.773 30.516 17.281 1 94.88 98 GLU A CA 1
ATOM 771 C C . GLU A 1 98 ? -11.414 31 16.797 1 94.88 98 GLU A C 1
ATOM 773 O O . GLU A 1 98 ? -11.203 31.172 15.594 1 94.88 98 GLU A O 1
ATOM 778 N N . LYS A 1 99 ? -10.5 31.172 17.688 1 95.06 99 LYS A N 1
ATOM 779 C CA . LYS A 1 99 ? -9.211 31.766 17.344 1 95.06 99 LYS A CA 1
ATOM 780 C C . LYS A 1 99 ? -8.164 30.688 17.062 1 95.06 99 LYS A C 1
ATOM 782 O O . LYS A 1 99 ? -7.047 30.984 16.641 1 95.06 99 LYS A O 1
ATOM 787 N N . PHE A 1 100 ? -8.586 29.469 17.25 1 96.19 100 PHE A N 1
ATOM 788 C CA . PHE A 1 100 ? -7.645 28.375 17.031 1 96.19 100 PHE A CA 1
ATOM 789 C C . PHE A 1 100 ? -7.207 28.328 15.57 1 96.19 100 PHE A C 1
ATOM 791 O O . PHE A 1 100 ? -8.039 28.391 14.664 1 96.19 100 PHE A O 1
ATOM 798 N N . HIS A 1 101 ? -5.891 28.281 15.336 1 97.12 101 HIS A N 1
ATOM 799 C CA . HIS A 1 101 ? -5.281 28.062 14.031 1 97.12 101 HIS A CA 1
ATOM 800 C C . HIS A 1 101 ? -4.242 26.953 14.094 1 97.12 101 HIS A C 1
ATOM 802 O O . HIS A 1 101 ? -3.285 27.031 14.867 1 97.12 101 HIS A O 1
ATOM 808 N N . VAL A 1 102 ? -4.363 25.953 13.273 1 96.56 102 VAL A N 1
ATOM 809 C CA . VAL A 1 102 ? -3.621 24.688 13.359 1 96.56 102 VAL A CA 1
ATOM 810 C C . VAL A 1 102 ? -2.133 24.969 13.148 1 96.56 102 VAL A C 1
ATOM 812 O O . VAL A 1 102 ? -1.286 24.188 13.609 1 96.56 102 VAL A O 1
ATOM 815 N N . ALA A 1 103 ? -1.761 26.031 12.438 1 95.62 103 ALA A N 1
ATOM 816 C CA . ALA A 1 103 ? -0.362 26.312 12.133 1 95.62 103 ALA A CA 1
ATOM 817 C C . ALA A 1 103 ? 0.323 27.016 13.305 1 95.62 103 ALA A C 1
ATOM 819 O O . ALA A 1 103 ? 1.545 27.188 13.305 1 95.62 103 ALA A O 1
ATOM 820 N N . TYR A 1 104 ? -0.553 27.391 14.219 1 95.12 104 TYR A N 1
ATOM 821 C CA . TYR A 1 104 ? 0.005 28.156 15.328 1 95.12 104 TYR A CA 1
ATOM 822 C C . TYR A 1 104 ? 0.215 27.266 16.547 1 95.12 104 TYR A C 1
ATOM 824 O O . TYR A 1 104 ? -0.49 26.281 16.734 1 95.12 104 TYR A O 1
ATOM 832 N N . ASN A 1 105 ? 1.188 27.547 17.359 1 93.44 105 ASN A N 1
ATOM 833 C CA . ASN A 1 105 ? 1.468 26.953 18.672 1 93.44 105 ASN A CA 1
ATOM 834 C C . ASN A 1 105 ? 1.794 25.469 18.531 1 93.44 105 ASN A C 1
ATOM 836 O O . ASN A 1 105 ? 1.366 24.656 19.359 1 93.44 105 ASN A O 1
ATOM 840 N N . ILE A 1 106 ? 2.33 25.094 17.469 1 96.06 106 ILE A N 1
ATOM 841 C CA . ILE A 1 106 ? 2.854 23.75 17.312 1 96.06 106 ILE A CA 1
ATOM 842 C C . ILE A 1 106 ? 4.066 23.547 18.219 1 96.06 106 ILE A C 1
ATOM 844 O O . ILE A 1 106 ? 4.988 24.375 18.203 1 96.06 106 ILE A O 1
ATOM 848 N N . LYS A 1 107 ? 4.023 22.547 18.984 1 97.38 107 LYS A N 1
ATOM 849 C CA . LYS A 1 107 ? 5.156 22.219 19.844 1 97.38 107 LYS A CA 1
ATOM 850 C C . LYS A 1 107 ? 6.184 21.359 19.109 1 97.38 107 LYS A C 1
ATOM 852 O O . LYS A 1 107 ? 7.391 21.578 19.25 1 97.38 107 LYS A O 1
ATOM 857 N N . SER A 1 108 ? 5.695 20.375 18.406 1 98.25 108 SER A N 1
ATOM 858 C CA . SER A 1 108 ? 6.625 19.531 17.672 1 98.25 108 SER A CA 1
ATOM 859 C C . SER A 1 108 ? 5.934 18.844 16.5 1 98.25 108 SER A C 1
ATOM 861 O O . SER A 1 108 ? 4.711 18.703 16.484 1 98.25 108 SER A O 1
ATOM 863 N N . ILE A 1 109 ? 6.684 18.578 15.531 1 98.44 109 ILE A N 1
ATOM 864 C CA . ILE A 1 109 ? 6.285 17.859 14.32 1 98.44 109 ILE A CA 1
ATOM 865 C C . ILE A 1 109 ? 7.117 16.594 14.188 1 98.44 109 ILE A C 1
ATOM 867 O O . ILE A 1 109 ? 8.336 16.609 14.359 1 98.44 109 ILE A O 1
ATOM 871 N N . THR A 1 110 ? 6.484 15.492 13.906 1 98.81 110 THR A N 1
ATOM 872 C CA . THR A 1 110 ? 7.184 14.227 13.711 1 98.81 110 THR A CA 1
ATOM 873 C C . THR A 1 110 ? 6.984 13.711 12.289 1 98.81 110 THR A C 1
ATOM 875 O O . THR A 1 110 ? 5.852 13.602 11.82 1 98.81 110 THR A O 1
ATOM 878 N N . TYR A 1 111 ? 8.086 13.477 11.648 1 98.81 111 TYR A N 1
ATOM 879 C CA . TYR A 1 111 ? 8.086 12.82 10.352 1 98.81 111 TYR A CA 1
ATOM 880 C C . TYR A 1 111 ? 8.695 11.422 10.445 1 98.81 111 TYR A C 1
ATOM 882 O O . TYR A 1 111 ? 9.492 11.148 11.344 1 98.81 111 TYR A O 1
ATOM 890 N N . VAL A 1 112 ? 8.281 10.594 9.508 1 98.88 112 VAL A N 1
ATOM 891 C CA . VAL A 1 112 ? 8.883 9.273 9.383 1 98.88 112 VAL A CA 1
ATOM 892 C C . VAL A 1 112 ? 9.258 9.008 7.93 1 98.88 112 VAL A C 1
ATOM 894 O O . VAL A 1 112 ? 8.492 9.336 7.016 1 98.88 112 VAL A O 1
ATOM 897 N N . TYR A 1 113 ? 10.453 8.531 7.762 1 98.81 113 TYR A N 1
ATOM 898 C CA . TYR A 1 113 ? 10.906 8.062 6.457 1 98.81 113 TYR A CA 1
ATOM 899 C C . TYR A 1 113 ? 11.164 6.562 6.48 1 98.81 113 TYR A C 1
ATOM 901 O O . TYR A 1 113 ? 11.891 6.062 7.344 1 98.81 113 TYR A O 1
ATOM 909 N N . LYS A 1 114 ? 10.586 5.836 5.523 1 98.75 114 LYS A N 1
ATOM 910 C CA . LYS A 1 114 ? 10.711 4.383 5.492 1 98.75 114 LYS A CA 1
ATOM 911 C C . LYS A 1 114 ? 11.594 3.934 4.332 1 98.75 114 LYS A C 1
ATOM 913 O O . LYS A 1 114 ? 11.43 4.402 3.203 1 98.75 114 LYS A O 1
ATOM 918 N N . ILE A 1 115 ? 12.5 3.035 4.691 1 98.38 115 ILE A N 1
ATOM 919 C CA . ILE A 1 115 ? 13.453 2.508 3.719 1 98.38 115 ILE A CA 1
ATOM 920 C C . ILE A 1 115 ? 13.391 0.982 3.715 1 98.38 115 ILE A C 1
ATOM 922 O O . ILE A 1 115 ? 13.484 0.349 4.77 1 98.38 115 ILE A O 1
ATOM 926 N N . ASN A 1 116 ? 13.109 0.421 2.592 1 98 116 ASN A N 1
ATOM 927 C CA . ASN A 1 116 ? 13.344 -1.003 2.373 1 98 116 ASN A CA 1
ATOM 928 C C . ASN A 1 116 ? 14.797 -1.282 1.995 1 98 116 ASN A C 1
ATOM 930 O O . ASN A 1 116 ? 15.211 -1.018 0.865 1 98 116 ASN A O 1
ATOM 934 N N . ASN A 1 117 ? 15.539 -1.781 2.961 1 97.19 117 ASN A N 1
ATOM 935 C CA . ASN A 1 117 ? 16.953 -2.057 2.742 1 97.19 117 ASN A CA 1
ATOM 936 C C . ASN A 1 117 ? 17.203 -3.529 2.432 1 97.19 117 ASN A C 1
ATOM 938 O O . ASN A 1 117 ? 18.297 -4.043 2.658 1 97.19 117 ASN A O 1
ATOM 942 N N . ASN A 1 118 ? 16.109 -4.289 2.018 1 94.5 118 ASN A N 1
ATOM 943 C CA . ASN A 1 118 ? 16.234 -5.637 1.469 1 94.5 118 ASN A CA 1
ATOM 944 C C . ASN A 1 118 ? 16.797 -5.613 0.053 1 94.5 118 ASN A C 1
ATOM 946 O O . ASN A 1 118 ? 16.812 -4.566 -0.596 1 94.5 118 ASN A O 1
ATOM 950 N N . GLU A 1 119 ? 17.297 -6.723 -0.307 1 92.38 119 GLU A N 1
ATOM 951 C CA . GLU A 1 119 ? 17.812 -6.844 -1.665 1 92.38 119 GLU A CA 1
ATOM 952 C C . GLU A 1 119 ? 16.719 -6.59 -2.701 1 92.38 119 GLU A C 1
ATOM 954 O O . GLU A 1 119 ? 16.953 -5.91 -3.703 1 92.38 119 GLU A O 1
ATOM 959 N N . LEU A 1 120 ? 15.57 -7.094 -2.393 1 94.12 120 LEU A N 1
ATOM 960 C CA . LEU A 1 120 ? 14.461 -7 -3.338 1 94.12 120 LEU A CA 1
ATOM 961 C C . LEU A 1 120 ? 13.477 -5.918 -2.916 1 94.12 120 LEU A C 1
ATOM 963 O O . LEU A 1 120 ? 13.219 -5.738 -1.724 1 94.12 120 LEU A O 1
ATOM 967 N N . ARG A 1 121 ? 12.945 -5.23 -3.932 1 95.31 121 ARG A N 1
ATOM 968 C CA . ARG A 1 121 ? 11.82 -4.344 -3.646 1 95.31 121 ARG A CA 1
ATOM 969 C C . ARG A 1 121 ? 10.57 -5.141 -3.285 1 95.31 121 ARG A C 1
ATOM 971 O O . ARG A 1 121 ? 10.516 -6.348 -3.521 1 95.31 121 ARG A O 1
ATOM 978 N N . ASN A 1 122 ? 9.656 -4.551 -2.643 1 96.38 122 ASN A N 1
ATOM 979 C CA . ASN A 1 122 ? 8.336 -5.074 -2.309 1 96.38 122 ASN A CA 1
ATOM 980 C C . ASN A 1 122 ? 7.234 -4.387 -3.115 1 96.38 122 ASN A C 1
ATOM 982 O O . ASN A 1 122 ? 7.059 -3.17 -3.018 1 96.38 122 ASN A O 1
ATOM 986 N N . VAL A 1 123 ? 6.523 -5.133 -3.879 1 97.31 123 VAL A N 1
ATOM 987 C CA . VAL A 1 123 ? 5.586 -4.535 -4.82 1 97.31 123 VAL A CA 1
ATOM 988 C C . VAL A 1 123 ? 4.441 -3.871 -4.055 1 97.31 123 VAL A C 1
ATOM 990 O O . VAL A 1 123 ? 3.807 -2.941 -4.559 1 97.31 123 VAL A O 1
ATOM 993 N N . PHE A 1 124 ? 4.199 -4.258 -2.848 1 96.88 124 PHE A N 1
ATOM 994 C CA . PHE A 1 124 ? 2.996 -3.848 -2.137 1 96.88 124 PHE A CA 1
ATOM 995 C C . PHE A 1 124 ? 3.242 -2.562 -1.354 1 96.88 124 PHE A C 1
ATOM 997 O O . PHE A 1 124 ? 2.297 -1.865 -0.982 1 96.88 124 PHE A O 1
ATOM 1004 N N . ASN A 1 125 ? 4.48 -2.246 -1.05 1 96.12 125 ASN A N 1
ATOM 1005 C CA . ASN A 1 125 ? 4.723 -1.021 -0.297 1 96.12 125 ASN A CA 1
ATOM 1006 C C . ASN A 1 125 ? 5.559 -0.027 -1.1 1 96.12 125 ASN A C 1
ATOM 1008 O O . ASN A 1 125 ? 5.992 0.997 -0.569 1 96.12 125 ASN A O 1
ATOM 1012 N N . ARG A 1 126 ? 5.676 -0.262 -2.357 1 96 126 ARG A N 1
ATOM 1013 C CA . ARG A 1 126 ? 6.605 0.453 -3.229 1 96 126 ARG A CA 1
ATOM 1014 C C . ARG A 1 126 ? 6.219 1.923 -3.35 1 96 126 ARG A C 1
ATOM 1016 O O . ARG A 1 126 ? 7.043 2.756 -3.732 1 96 126 ARG A O 1
ATOM 1023 N N . LYS A 1 127 ? 5.051 2.252 -2.994 1 96.38 127 LYS A N 1
ATOM 1024 C CA . LYS A 1 127 ? 4.602 3.635 -3.137 1 96.38 127 LYS A CA 1
ATOM 1025 C C . LYS A 1 127 ? 4.844 4.426 -1.855 1 96.38 127 LYS A C 1
ATOM 1027 O O . LYS A 1 127 ? 4.762 5.656 -1.854 1 96.38 127 LYS A O 1
ATOM 1032 N N . TYR A 1 128 ? 5.242 3.719 -0.798 1 98.06 128 TYR A N 1
ATOM 1033 C CA . TYR A 1 128 ? 5.289 4.379 0.503 1 98.06 128 TYR A CA 1
ATOM 1034 C C . TYR A 1 128 ? 6.633 4.141 1.184 1 98.06 128 TYR A C 1
ATOM 1036 O O . TYR A 1 128 ? 6.863 4.617 2.297 1 98.06 128 TYR A O 1
ATOM 1044 N N . VAL A 1 129 ? 7.477 3.369 0.55 1 98.06 129 VAL A N 1
ATOM 1045 C CA . VAL A 1 129 ? 8.773 2.996 1.104 1 98.06 129 VAL A CA 1
ATOM 1046 C C . VAL A 1 129 ? 9.859 3.176 0.044 1 98.06 129 VAL A C 1
ATOM 1048 O O . VAL A 1 129 ? 9.672 2.793 -1.114 1 98.06 129 VAL A O 1
ATOM 1051 N N . TYR A 1 130 ? 10.93 3.807 0.427 1 97.56 130 TYR A N 1
ATOM 1052 C CA . TYR A 1 130 ? 12.086 3.945 -0.454 1 97.56 130 TYR A CA 1
ATOM 1053 C C . TYR A 1 130 ? 12.922 2.674 -0.456 1 97.56 130 TYR A C 1
ATOM 1055 O O . TYR A 1 130 ? 13.289 2.16 0.605 1 97.56 130 TYR A O 1
ATOM 1063 N N . HIS A 1 131 ? 13.133 2.084 -1.591 1 96.75 131 HIS A N 1
ATOM 1064 C CA . HIS A 1 131 ? 14 0.914 -1.682 1 96.75 131 HIS A CA 1
ATOM 1065 C C . HIS A 1 131 ? 15.453 1.319 -1.929 1 96.75 131 HIS A C 1
ATOM 1067 O O . HIS A 1 131 ? 15.758 1.946 -2.945 1 96.75 131 HIS A O 1
ATOM 1073 N N . SER A 1 132 ? 16.297 1.01 -0.989 1 92.69 132 SER A N 1
ATOM 1074 C CA . SER A 1 132 ? 17.734 1.252 -1.129 1 92.69 132 SER A CA 1
ATOM 1075 C C . SER A 1 132 ? 18.453 -0.002 -1.599 1 92.69 132 SER A C 1
ATOM 1077 O O . SER A 1 132 ? 18.406 -1.041 -0.938 1 92.69 132 SER A O 1
ATOM 1079 N N . GLU A 1 133 ? 19.109 -0.012 -2.711 1 84.38 133 GLU A N 1
ATOM 1080 C CA . GLU A 1 133 ? 19.781 -1.172 -3.297 1 84.38 133 GLU A CA 1
ATOM 1081 C C . GLU A 1 133 ? 21 -1.585 -2.475 1 84.38 133 GLU A C 1
ATOM 1083 O O . GLU A 1 133 ? 21.312 -2.771 -2.391 1 84.38 133 GLU A O 1
ATOM 1088 N N . GLY A 1 134 ? 21.719 -0.681 -1.836 1 86.31 134 GLY A N 1
ATOM 1089 C CA . GLY A 1 134 ? 22.891 -1.003 -1.049 1 86.31 134 GLY A CA 1
ATOM 1090 C C . GLY A 1 134 ? 22.609 -1.121 0.436 1 86.31 134 GLY A C 1
ATOM 1091 O O . GLY A 1 134 ? 21.625 -0.56 0.931 1 86.31 134 GLY A O 1
ATOM 1092 N N . LYS A 1 135 ? 23.422 -2.016 1.104 1 94.19 135 LYS A N 1
ATOM 1093 C CA . LYS A 1 135 ? 23.266 -2.127 2.553 1 94.19 135 LYS A CA 1
ATOM 1094 C C . LYS A 1 135 ? 23.688 -0.834 3.25 1 94.19 135 LYS A C 1
ATOM 1096 O O . LYS A 1 135 ? 24.75 -0.281 2.961 1 94.19 135 LYS A O 1
ATOM 1101 N N . LEU A 1 136 ? 22.906 -0.39 4.164 1 97.62 136 LEU A N 1
ATOM 1102 C CA . LEU A 1 136 ? 23.141 0.859 4.875 1 97.62 136 LEU A CA 1
ATOM 1103 C C . LEU A 1 136 ? 23.922 0.605 6.168 1 97.62 136 LEU A C 1
ATOM 1105 O O . LEU A 1 136 ? 23.609 -0.334 6.906 1 97.62 136 LEU A O 1
ATOM 1109 N N . ASN A 1 137 ? 24.953 1.356 6.371 1 98.12 137 ASN A N 1
ATOM 1110 C CA . ASN A 1 137 ? 25.609 1.367 7.672 1 98.12 137 ASN A CA 1
ATOM 1111 C C . ASN A 1 137 ? 24.812 2.164 8.703 1 98.12 137 ASN A C 1
ATOM 1113 O O . ASN A 1 137 ? 25.031 3.367 8.859 1 98.12 137 ASN A O 1
ATOM 1117 N N . LEU A 1 138 ? 23.938 1.481 9.445 1 98.31 138 LEU A N 1
ATOM 1118 C CA . LEU A 1 138 ? 23 2.141 10.336 1 98.31 138 LEU A CA 1
ATOM 1119 C C . LEU A 1 138 ? 23.719 2.783 11.516 1 98.31 138 LEU A C 1
ATOM 1121 O O . LEU A 1 138 ? 23.281 3.809 12.039 1 98.31 138 LEU A O 1
ATOM 1125 N N . GLU A 1 139 ? 24.812 2.211 11.922 1 98.06 139 GLU A N 1
ATOM 1126 C CA . GLU A 1 139 ? 25.578 2.779 13.031 1 98.06 139 GLU A CA 1
ATOM 1127 C C . GLU A 1 139 ? 26.109 4.168 12.68 1 98.06 139 GLU A C 1
ATOM 1129 O O . GLU A 1 139 ? 25.969 5.109 13.461 1 98.06 139 GLU A O 1
ATOM 1134 N N . GLU A 1 140 ? 26.688 4.273 11.516 1 97.69 140 GLU A N 1
ATOM 1135 C CA . GLU A 1 140 ? 27.188 5.574 11.07 1 97.69 140 GLU A CA 1
ATOM 1136 C C . GLU A 1 140 ? 26.047 6.57 10.898 1 97.69 140 GLU A C 1
ATOM 1138 O O . GLU A 1 140 ? 26.203 7.758 11.195 1 97.69 140 GLU A O 1
ATOM 1143 N N . MET A 1 141 ? 24.938 6.09 10.383 1 97.81 141 MET A N 1
ATOM 1144 C CA . MET A 1 141 ? 23.766 6.949 10.242 1 97.81 141 MET A CA 1
ATOM 1145 C C . MET A 1 141 ? 23.312 7.48 11.602 1 97.81 141 MET A C 1
ATOM 1147 O O . MET A 1 141 ? 22.969 8.656 11.727 1 97.81 141 MET A O 1
ATOM 1151 N N . ARG A 1 142 ? 23.297 6.578 12.625 1 98.5 142 ARG A N 1
ATOM 1152 C CA . ARG A 1 142 ? 22.875 6.965 13.961 1 98.5 142 ARG A CA 1
ATOM 1153 C C . ARG A 1 142 ? 23.812 7.992 14.57 1 98.5 142 ARG A C 1
ATOM 1155 O O . ARG A 1 142 ? 23.375 8.945 15.211 1 98.5 142 ARG A O 1
ATOM 1162 N N . ILE A 1 143 ? 25.078 7.816 14.375 1 97.81 143 ILE A N 1
ATOM 1163 C CA . ILE A 1 143 ? 26.078 8.766 14.867 1 97.81 143 ILE A CA 1
ATOM 1164 C C . ILE A 1 143 ? 25.844 10.133 14.219 1 97.81 143 ILE A C 1
ATOM 1166 O O . ILE A 1 143 ? 25.828 11.156 14.906 1 97.81 143 ILE A O 1
ATOM 1170 N N . ALA A 1 144 ? 25.688 10.133 12.93 1 96.88 144 ALA A N 1
ATOM 1171 C CA . ALA A 1 144 ? 25.422 11.375 12.203 1 96.88 144 ALA A CA 1
ATOM 1172 C C . ALA A 1 144 ? 24.141 12.031 12.68 1 96.88 144 ALA A C 1
ATOM 1174 O O . ALA A 1 144 ? 24.078 13.25 12.867 1 96.88 144 ALA A O 1
ATOM 1175 N N . ALA A 1 145 ? 23.109 11.211 12.883 1 98.06 145 ALA A N 1
ATOM 1176 C CA . ALA A 1 145 ? 21.812 11.703 13.336 1 98.06 145 ALA A CA 1
ATOM 1177 C C . ALA A 1 145 ? 21.938 12.414 14.688 1 98.06 145 ALA A C 1
ATOM 1179 O O . ALA A 1 145 ? 21.312 13.453 14.906 1 98.06 145 ALA A O 1
ATOM 1180 N N . GLU A 1 146 ? 22.719 11.867 15.531 1 97.5 146 GLU A N 1
ATOM 1181 C CA . GLU A 1 146 ? 22.922 12.453 16.859 1 97.5 146 GLU A CA 1
ATOM 1182 C C . GLU A 1 146 ? 23.531 13.852 16.766 1 97.5 146 GLU A C 1
ATOM 1184 O O . GLU A 1 146 ? 23.188 14.727 17.547 1 97.5 146 GLU A O 1
ATOM 1189 N N . SER A 1 147 ? 24.328 14.055 15.82 1 95.75 147 SER A N 1
ATOM 1190 C CA . SER A 1 147 ? 24.984 15.352 15.648 1 95.75 147 SER A CA 1
ATOM 1191 C C . SER A 1 147 ? 23.984 16.422 15.203 1 95.75 147 SER A C 1
ATOM 1193 O O . SER A 1 147 ? 24.25 17.609 15.32 1 95.75 147 SER A O 1
ATOM 1195 N N . LEU A 1 148 ? 22.875 15.953 14.68 1 97.06 148 LEU A N 1
ATOM 1196 C CA . LEU A 1 148 ? 21.859 16.875 14.172 1 97.06 148 LEU A CA 1
ATOM 1197 C C . LEU A 1 148 ? 20.891 17.266 15.281 1 97.06 148 LEU A C 1
ATOM 1199 O O . LEU A 1 148 ? 20.141 18.234 15.133 1 97.06 148 LEU A O 1
ATOM 1203 N N . VAL A 1 149 ? 20.844 16.5 16.344 1 98.12 149 VAL A N 1
ATOM 1204 C CA . VAL A 1 149 ? 19.922 16.75 17.438 1 98.12 149 VAL A CA 1
ATOM 1205 C C . VAL A 1 149 ? 20.328 18 18.188 1 98.12 149 VAL A C 1
ATOM 1207 O O . VAL A 1 149 ? 21.516 18.219 18.453 1 98.12 149 VAL A O 1
ATOM 1210 N N . GLY A 1 150 ? 19.406 18.828 18.547 1 97.75 150 GLY A N 1
ATOM 1211 C CA . GLY A 1 150 ? 19.625 20.109 19.203 1 97.75 150 GLY A CA 1
ATOM 1212 C C . GLY A 1 150 ? 19.297 21.297 18.328 1 97.75 150 GLY A C 1
ATOM 1213 O O . GLY A 1 150 ? 18.578 21.156 17.344 1 97.75 150 GLY A O 1
ATOM 1214 N N . THR A 1 151 ? 19.703 22.484 18.797 1 97.44 151 THR A N 1
ATOM 1215 C CA . THR A 1 151 ? 19.438 23.734 18.078 1 97.44 151 THR A CA 1
ATOM 1216 C C . THR A 1 151 ? 20.625 24.109 17.203 1 97.44 151 THR A C 1
ATOM 1218 O O . THR A 1 151 ? 21.75 24.234 17.703 1 97.44 151 THR A O 1
ATOM 1221 N N . HIS A 1 152 ? 20.406 24.141 15.922 1 95.25 152 HIS A N 1
ATOM 1222 C CA . HIS A 1 152 ? 21.453 24.453 14.953 1 95.25 152 HIS A CA 1
ATOM 1223 C C . HIS A 1 152 ? 20.938 25.391 13.867 1 95.25 152 HIS A C 1
ATOM 1225 O O . HIS A 1 152 ? 19.734 25.625 13.773 1 95.25 152 HIS A O 1
ATOM 1231 N N . ASP A 1 153 ? 21.875 26.047 13.227 1 92.38 153 ASP A N 1
ATOM 1232 C CA . ASP A 1 153 ? 21.562 26.688 11.961 1 92.38 153 ASP A CA 1
ATOM 1233 C C . ASP A 1 153 ? 21.484 25.672 10.82 1 92.38 153 ASP A C 1
ATOM 1235 O O . ASP A 1 153 ? 22.5 25.094 10.43 1 92.38 153 ASP A O 1
ATOM 1239 N N . PHE A 1 154 ? 20.312 25.5 10.258 1 92.06 154 PHE A N 1
ATOM 1240 C CA . PHE A 1 154 ? 20.109 24.469 9.25 1 92.06 154 PHE A CA 1
ATOM 1241 C C . PHE A 1 154 ? 20.078 25.062 7.852 1 92.06 154 PHE A C 1
ATOM 1243 O O . PHE A 1 154 ? 19.391 24.562 6.965 1 92.06 154 PHE A O 1
ATOM 1250 N N . GLN A 1 155 ? 20.766 26.109 7.66 1 88.88 155 GLN A N 1
ATOM 1251 C CA . GLN A 1 155 ? 20.828 26.75 6.348 1 88.88 155 GLN A CA 1
ATOM 1252 C C . GLN A 1 155 ? 21.328 25.766 5.285 1 88.88 155 GLN A C 1
ATOM 1254 O O . GLN A 1 155 ? 20.859 25.797 4.145 1 88.88 155 GLN A O 1
ATOM 1259 N N . GLY A 1 156 ? 22.281 24.922 5.656 1 86.06 156 GLY A N 1
ATOM 1260 C CA . GLY A 1 156 ? 22.828 23.953 4.723 1 86.06 156 GLY A CA 1
ATOM 1261 C C . GLY A 1 156 ? 21.875 22.828 4.391 1 86.06 156 GLY A C 1
ATOM 1262 O O . GLY A 1 156 ? 22.141 22.016 3.502 1 86.06 156 GLY A O 1
ATOM 1263 N N . PHE A 1 157 ? 20.703 22.781 5.031 1 90.69 157 PHE A N 1
ATOM 1264 C CA . PHE A 1 157 ? 19.734 21.688 4.855 1 90.69 157 PHE A CA 1
ATOM 1265 C C . PHE A 1 157 ? 18.422 22.219 4.289 1 90.69 157 PHE A C 1
ATOM 1267 O O . PHE A 1 157 ? 17.359 21.641 4.543 1 90.69 157 PHE A O 1
ATOM 1274 N N . THR A 1 158 ? 18.438 23.281 3.652 1 90.12 158 THR A N 1
ATOM 1275 C CA . THR A 1 158 ? 17.234 23.844 3.025 1 90.12 158 THR A CA 1
ATOM 1276 C C . THR A 1 158 ? 17.562 24.391 1.636 1 90.12 158 THR A C 1
ATOM 1278 O O . THR A 1 158 ? 18.703 24.75 1.358 1 90.12 158 THR A O 1
ATOM 1281 N N . THR A 1 159 ? 16.641 24.344 0.762 1 84.88 159 THR A N 1
ATOM 1282 C CA . THR A 1 159 ? 16.812 24.875 -0.584 1 84.88 159 THR A CA 1
ATOM 1283 C C . THR A 1 159 ? 16.516 26.375 -0.613 1 84.88 159 THR A C 1
ATOM 1285 O O . THR A 1 159 ? 16.766 27.047 -1.62 1 84.88 159 THR A O 1
ATOM 1288 N N . VAL A 1 160 ? 16.016 26.844 0.447 1 80.31 160 VAL A N 1
ATOM 1289 C CA . VAL A 1 160 ? 15.664 28.25 0.515 1 80.31 160 VAL A CA 1
ATOM 1290 C C . VAL A 1 160 ? 16.922 29.094 0.708 1 80.31 160 VAL A C 1
ATOM 1292 O O . VAL A 1 160 ? 17.766 28.766 1.556 1 80.31 160 VAL A O 1
ATOM 1295 N N . THR A 1 161 ? 17.188 30 -0.224 1 74.19 161 THR A N 1
ATOM 1296 C CA . THR A 1 161 ? 18.359 30.875 -0.148 1 74.19 161 THR A CA 1
ATOM 1297 C C . THR A 1 161 ? 18 32.219 0.478 1 74.19 161 THR A C 1
ATOM 1299 O O . THR A 1 161 ? 18.859 33.094 0.645 1 74.19 161 THR A O 1
ATOM 1302 N N . SER A 1 162 ? 16.828 32.281 1.059 1 64.75 162 SER A N 1
ATOM 1303 C CA . SER A 1 162 ? 16.453 33.625 1.465 1 64.75 162 SER A CA 1
ATOM 1304 C C . SER A 1 162 ? 17.281 34.094 2.652 1 64.75 162 SER A C 1
ATOM 1306 O O . SER A 1 162 ? 17.547 33.312 3.578 1 64.75 162 SER A O 1
ATOM 1308 N N . ASP A 1 163 ? 17.844 35.25 2.623 1 65.88 163 ASP A N 1
ATOM 1309 C CA . ASP A 1 163 ? 18.719 35.875 3.609 1 65.88 163 ASP A CA 1
ATOM 1310 C C . ASP A 1 163 ? 17.891 36.5 4.727 1 65.88 163 ASP A C 1
ATOM 1312 O O . ASP A 1 163 ? 18.453 37.062 5.676 1 65.88 163 ASP A O 1
ATOM 1316 N N . THR A 1 164 ? 16.516 36.344 4.727 1 71.88 164 THR A N 1
ATOM 1317 C CA . THR A 1 164 ? 15.773 37.156 5.691 1 71.88 164 THR A CA 1
ATOM 1318 C C . THR A 1 164 ? 15.258 36.281 6.84 1 71.88 164 THR A C 1
ATOM 1320 O O . THR A 1 164 ? 15.039 36.781 7.945 1 71.88 164 THR A O 1
ATOM 1323 N N . LYS A 1 165 ? 14.984 35.031 6.715 1 82.19 165 LYS A N 1
ATOM 1324 C CA . LYS A 1 165 ? 14.414 34.25 7.793 1 82.19 165 LYS A CA 1
ATOM 1325 C C . LYS A 1 165 ? 15.477 33.375 8.453 1 82.19 165 LYS A C 1
ATOM 1327 O O . LYS A 1 165 ? 16.375 32.844 7.781 1 82.19 165 LYS A O 1
ATOM 1332 N N . SER A 1 166 ? 15.352 33.406 9.703 1 90.81 166 SER A N 1
ATOM 1333 C CA . SER A 1 166 ? 16.266 32.562 10.477 1 90.81 166 SER A CA 1
ATOM 1334 C C . SER A 1 166 ? 16.188 31.109 10.047 1 90.81 166 SER A C 1
ATOM 1336 O O . SER A 1 166 ? 15.086 30.594 9.805 1 90.81 166 SER A O 1
ATOM 1338 N N . THR A 1 167 ? 17.266 30.5 9.992 1 92.69 167 THR A N 1
ATOM 1339 C CA . THR A 1 167 ? 17.312 29.078 9.633 1 92.69 167 THR A CA 1
ATOM 1340 C C . THR A 1 167 ? 17.688 28.234 10.844 1 92.69 167 THR A C 1
ATOM 1342 O O . THR A 1 167 ? 18.109 27.078 10.695 1 92.69 167 THR A O 1
ATOM 1345 N N . ILE A 1 168 ? 17.594 28.859 12.008 1 94.38 168 ILE A N 1
ATOM 1346 C CA . ILE A 1 168 ? 17.844 28.125 13.25 1 94.38 168 ILE A CA 1
ATOM 1347 C C . ILE A 1 168 ? 16.609 27.297 13.609 1 94.38 168 ILE A C 1
ATOM 1349 O O . ILE A 1 168 ? 15.492 27.812 13.641 1 94.38 168 ILE A O 1
ATOM 1353 N N . ARG A 1 169 ? 16.766 26.062 13.75 1 96.69 169 ARG A N 1
ATOM 1354 C CA . ARG A 1 169 ? 15.727 25.125 14.164 1 96.69 169 ARG A CA 1
ATOM 1355 C C . ARG A 1 169 ? 16.234 24.188 15.25 1 96.69 169 ARG A C 1
ATOM 1357 O O . ARG A 1 169 ? 17.453 24.078 15.477 1 96.69 169 ARG A O 1
ATOM 1364 N N . THR A 1 170 ? 15.281 23.531 15.914 1 98.31 170 THR A N 1
ATOM 1365 C CA . THR A 1 170 ? 15.617 22.547 16.922 1 98.31 170 THR A CA 1
ATOM 1366 C C . THR A 1 170 ? 15.086 21.172 16.547 1 98.31 170 THR A C 1
ATOM 1368 O O . THR A 1 170 ? 13.898 21.016 16.25 1 98.31 170 THR A O 1
ATOM 1371 N N . ILE A 1 171 ? 15.938 20.219 16.484 1 98.62 171 ILE A N 1
ATOM 1372 C CA . ILE A 1 171 ? 15.562 18.812 16.375 1 98.62 171 ILE A CA 1
ATOM 1373 C C . ILE A 1 171 ? 15.594 18.156 17.75 1 98.62 171 ILE A C 1
ATOM 1375 O O . ILE A 1 171 ? 16.625 18.172 18.422 1 98.62 171 ILE A O 1
ATOM 1379 N N . ASN A 1 172 ? 14.477 17.625 18.141 1 98.81 172 ASN A N 1
ATOM 1380 C CA . ASN A 1 172 ? 14.383 17 19.469 1 98.81 172 ASN A CA 1
ATOM 1381 C C . ASN A 1 172 ? 14.992 15.602 19.469 1 98.81 172 ASN A C 1
ATOM 1383 O O . ASN A 1 172 ? 15.641 15.211 20.438 1 98.81 172 ASN A O 1
ATOM 1387 N N . TYR A 1 173 ? 14.719 14.867 18.438 1 98.81 173 TYR A N 1
ATOM 1388 C CA . TYR A 1 173 ? 15.344 13.555 18.312 1 98.81 173 TYR A CA 1
ATOM 1389 C C . TYR A 1 173 ? 15.258 13.039 16.891 1 98.81 173 TYR A C 1
ATOM 1391 O O . TYR A 1 173 ? 14.43 13.508 16.094 1 98.81 173 TYR A O 1
ATOM 1399 N N . ILE A 1 174 ? 16.125 12.172 16.516 1 98.81 174 ILE A N 1
ATOM 1400 C CA . ILE A 1 174 ? 16.094 11.336 15.32 1 98.81 174 ILE A CA 1
ATOM 1401 C C . ILE A 1 174 ? 16.297 9.875 15.711 1 98.81 174 ILE A C 1
ATOM 1403 O O . ILE A 1 174 ? 17.344 9.508 16.234 1 98.81 174 ILE A O 1
ATOM 1407 N N . ASN A 1 175 ? 15.312 9.086 15.539 1 98.75 175 ASN A N 1
ATOM 1408 C CA . ASN A 1 175 ? 15.383 7.656 15.828 1 98.75 175 ASN A CA 1
ATOM 1409 C C . ASN A 1 175 ? 15.492 6.824 14.555 1 98.75 175 ASN A C 1
ATOM 1411 O O . ASN A 1 175 ? 14.711 7.016 13.617 1 98.75 175 ASN A O 1
ATOM 1415 N N . ILE A 1 176 ? 16.469 6.016 14.469 1 98.69 176 ILE A N 1
ATOM 1416 C CA . ILE A 1 176 ? 16.641 5.086 13.359 1 98.69 176 ILE A CA 1
ATOM 1417 C C . ILE A 1 176 ? 16.453 3.654 13.852 1 98.69 176 ILE A C 1
ATOM 1419 O O . ILE A 1 176 ? 17.266 3.141 14.617 1 98.69 176 ILE A O 1
ATOM 1423 N N . ILE A 1 177 ? 15.383 3.047 13.414 1 98.12 177 ILE A N 1
ATOM 1424 C CA . ILE A 1 177 ? 15.031 1.704 13.867 1 98.12 177 ILE A CA 1
ATOM 1425 C C . ILE A 1 177 ? 15.008 0.749 12.68 1 98.12 177 ILE A C 1
ATOM 1427 O O . ILE A 1 177 ? 14.516 1.1 11.602 1 98.12 177 ILE A O 1
ATOM 1431 N N . GLU A 1 178 ? 15.531 -0.414 12.875 1 97.19 178 GLU A N 1
ATOM 1432 C CA . GLU A 1 178 ? 15.547 -1.439 11.836 1 97.19 178 GLU A CA 1
ATOM 1433 C C . GLU A 1 178 ? 14.859 -2.719 12.312 1 97.19 178 GLU A C 1
ATOM 1435 O O . GLU A 1 178 ? 15.133 -3.197 13.422 1 97.19 178 GLU A O 1
ATOM 1440 N N . LYS A 1 179 ? 13.898 -3.248 11.555 1 95.25 179 LYS A N 1
ATOM 1441 C CA . LYS A 1 179 ? 13.289 -4.559 11.758 1 95.25 179 LYS A CA 1
ATOM 1442 C C . LYS A 1 179 ? 13.18 -5.32 10.438 1 95.25 179 LYS A C 1
ATOM 1444 O O . LYS A 1 179 ? 12.492 -4.883 9.516 1 95.25 179 LYS A O 1
ATOM 1449 N N . ASN A 1 180 ? 13.797 -6.43 10.336 1 93.06 180 ASN A N 1
ATOM 1450 C CA . ASN A 1 180 ? 13.766 -7.266 9.148 1 93.06 180 ASN A CA 1
ATOM 1451 C C . ASN A 1 180 ? 14.148 -6.477 7.898 1 93.06 180 ASN A C 1
ATOM 1453 O O . ASN A 1 180 ? 13.43 -6.5 6.895 1 93.06 180 ASN A O 1
ATOM 1457 N N . ASP A 1 181 ? 15.188 -5.641 7.926 1 92.25 181 ASP A N 1
ATOM 1458 C CA . ASP A 1 181 ? 15.805 -4.863 6.855 1 92.25 181 ASP A CA 1
ATOM 1459 C C . ASP A 1 181 ? 14.883 -3.734 6.395 1 92.25 181 ASP A C 1
ATOM 1461 O O . ASP A 1 181 ? 15.086 -3.158 5.324 1 92.25 181 ASP A O 1
ATOM 1465 N N . MET A 1 182 ? 13.875 -3.537 7.164 1 97.25 182 MET A N 1
ATOM 1466 C CA . MET A 1 182 ? 13.086 -2.316 7.035 1 97.25 182 MET A CA 1
ATOM 1467 C C . MET A 1 182 ? 13.57 -1.243 8 1 97.25 182 MET A C 1
ATOM 1469 O O . MET A 1 182 ? 13.648 -1.475 9.211 1 97.25 182 MET A O 1
ATOM 1473 N N . VAL A 1 183 ? 13.992 -0.089 7.449 1 98.38 183 VAL A N 1
ATOM 1474 C CA . VAL A 1 183 ? 14.547 0.988 8.258 1 98.38 183 VAL A CA 1
ATOM 1475 C C . VAL A 1 183 ? 13.547 2.139 8.344 1 98.38 183 VAL A C 1
ATOM 1477 O O . VAL A 1 183 ? 12.977 2.549 7.336 1 98.38 183 VAL A O 1
ATOM 1480 N N . GLU A 1 184 ? 13.289 2.58 9.508 1 98.75 184 GLU A N 1
ATOM 1481 C CA . GLU A 1 184 ? 12.453 3.756 9.742 1 98.75 184 GLU A CA 1
ATOM 1482 C C . GLU A 1 184 ? 13.258 4.871 10.414 1 98.75 184 GLU A C 1
ATOM 1484 O O . GLU A 1 184 ? 13.883 4.648 11.453 1 98.75 184 GLU A O 1
ATOM 1489 N N . ILE A 1 185 ? 13.297 5.992 9.797 1 98.75 185 ILE A N 1
ATOM 1490 C CA . ILE A 1 185 ? 13.906 7.191 10.367 1 98.75 185 ILE A CA 1
ATOM 1491 C C . ILE A 1 185 ? 12.812 8.141 10.852 1 98.75 185 ILE A C 1
ATOM 1493 O O . ILE A 1 185 ? 12.07 8.711 10.055 1 98.75 185 ILE A O 1
ATOM 1497 N N . GLU A 1 186 ? 12.695 8.219 12.133 1 98.88 186 GLU A N 1
ATOM 1498 C CA . GLU A 1 186 ? 11.742 9.133 12.75 1 98.88 186 GLU A CA 1
ATOM 1499 C C . GLU A 1 186 ? 12.422 10.414 13.211 1 98.88 186 GLU A C 1
ATOM 1501 O O . GLU A 1 186 ? 13.391 10.375 13.977 1 98.88 186 GLU A O 1
ATOM 1506 N N . ILE A 1 187 ? 11.961 11.539 12.734 1 98.81 187 ILE A N 1
ATOM 1507 C CA . ILE A 1 187 ? 12.547 12.836 13.078 1 98.81 187 ILE A CA 1
ATOM 1508 C C . ILE A 1 187 ? 11.484 13.719 13.719 1 98.81 187 ILE A C 1
ATOM 1510 O O . ILE A 1 187 ? 10.375 13.852 13.203 1 98.81 187 ILE A O 1
ATOM 1514 N N . ASN A 1 188 ? 11.82 14.188 14.859 1 98.88 188 ASN A N 1
ATOM 1515 C CA . ASN A 1 188 ? 10.961 15.109 15.602 1 98.88 188 ASN A CA 1
ATOM 1516 C C . ASN A 1 188 ? 11.641 16.453 15.828 1 98.88 188 ASN A C 1
ATOM 1518 O O . ASN A 1 188 ? 12.812 16.5 16.203 1 98.88 188 ASN A O 1
ATOM 1522 N N . GLY A 1 189 ? 10.977 17.5 15.547 1 98.56 189 GLY A N 1
ATOM 1523 C CA . GLY A 1 189 ? 11.508 18.844 15.75 1 98.56 189 GLY A CA 1
ATOM 1524 C C . GLY A 1 189 ? 10.43 19.875 15.961 1 98.56 189 GLY A C 1
ATOM 1525 O O . GLY A 1 189 ? 9.234 19.578 15.859 1 98.56 189 GLY A O 1
ATOM 1526 N N . ASN A 1 190 ? 10.805 21.078 16.266 1 96.12 190 ASN A N 1
ATOM 1527 C CA . ASN A 1 190 ? 9.859 22.156 16.5 1 96.12 190 ASN A CA 1
ATOM 1528 C C . ASN A 1 190 ? 9.273 22.688 15.195 1 96.12 190 ASN A C 1
ATOM 1530 O O . ASN A 1 190 ? 8.094 23.047 15.141 1 96.12 190 ASN A O 1
ATOM 1534 N N . ASP A 1 191 ? 10.055 22.828 14.281 1 94.38 191 ASP A N 1
ATOM 1535 C CA . ASP A 1 191 ? 9.719 23.297 12.938 1 94.38 191 ASP A CA 1
ATOM 1536 C C . ASP A 1 191 ? 10.805 22.906 11.938 1 94.38 191 ASP A C 1
ATOM 1538 O O . ASP A 1 191 ? 11.93 22.594 12.328 1 94.38 191 ASP A O 1
ATOM 1542 N N . PHE A 1 192 ? 10.391 22.844 10.727 1 96.56 192 PHE A N 1
ATOM 1543 C CA . PHE A 1 192 ? 11.352 22.484 9.703 1 96.56 192 PHE A CA 1
ATOM 1544 C C . PHE A 1 192 ? 11.312 23.469 8.539 1 96.56 192 PHE A C 1
ATOM 1546 O O . PHE A 1 192 ? 10.242 23.953 8.164 1 96.56 192 PHE A O 1
ATOM 1553 N N . LEU A 1 193 ? 12.461 23.703 8 1 93.69 193 LEU A N 1
ATOM 1554 C CA . LEU A 1 193 ? 12.57 24.516 6.797 1 93.69 193 LEU A CA 1
ATOM 1555 C C . LEU A 1 193 ? 12.109 23.734 5.57 1 93.69 193 LEU A C 1
ATOM 1557 O O . LEU A 1 193 ? 11.906 22.516 5.641 1 93.69 193 LEU A O 1
ATOM 1561 N N . TRP A 1 194 ? 11.914 24.531 4.465 1 93.38 194 TRP A N 1
ATOM 1562 C CA . TRP A 1 194 ? 11.531 23.891 3.213 1 93.38 194 TRP A CA 1
ATOM 1563 C C . TRP A 1 194 ? 12.555 22.844 2.803 1 93.38 194 TRP A C 1
ATOM 1565 O O . TRP A 1 194 ? 13.758 23.109 2.768 1 93.38 194 TRP A O 1
ATOM 1575 N N . ASN A 1 195 ? 12.141 21.609 2.592 1 94.19 195 ASN A N 1
ATOM 1576 C CA . ASN A 1 195 ? 12.914 20.453 2.119 1 94.19 195 ASN A CA 1
ATOM 1577 C C . ASN A 1 195 ? 13.875 19.953 3.188 1 94.19 195 ASN A C 1
ATOM 1579 O O . ASN A 1 195 ? 14.609 18.984 2.965 1 94.19 195 ASN A O 1
ATOM 1583 N N . MET A 1 196 ? 13.867 20.5 4.309 1 94.62 196 MET A N 1
ATOM 1584 C CA . MET A 1 196 ? 14.859 20.234 5.336 1 94.62 196 MET A CA 1
ATOM 1585 C C . MET A 1 196 ? 14.883 18.75 5.699 1 94.62 196 MET A C 1
ATOM 1587 O O . MET A 1 196 ? 15.945 18.109 5.668 1 94.62 196 MET A O 1
ATOM 1591 N N . VAL A 1 197 ? 13.727 18.172 5.98 1 97.62 197 VAL A N 1
ATOM 1592 C CA . VAL A 1 197 ? 13.648 16.781 6.422 1 97.62 197 VAL A CA 1
ATOM 1593 C C . VAL A 1 197 ? 14.188 15.859 5.328 1 97.62 197 VAL A C 1
ATOM 1595 O O . VAL A 1 197 ? 14.969 14.945 5.602 1 97.62 197 VAL A O 1
ATOM 1598 N N . ARG A 1 198 ? 13.82 16.109 4.117 1 97.31 198 ARG A N 1
ATOM 1599 C CA . ARG A 1 198 ? 14.234 15.258 3.01 1 97.31 198 ARG A CA 1
ATOM 1600 C C . ARG A 1 198 ? 15.727 15.383 2.752 1 97.31 198 ARG A C 1
ATOM 1602 O O . ARG A 1 198 ? 16.375 14.414 2.346 1 97.31 198 ARG A O 1
ATOM 1609 N N . ILE A 1 199 ? 16.281 16.562 2.938 1 94.94 199 ILE A N 1
ATOM 1610 C CA . ILE A 1 199 ? 17.719 16.734 2.77 1 94.94 199 ILE A CA 1
ATOM 1611 C C . ILE A 1 199 ? 18.453 16.047 3.906 1 94.94 199 ILE A C 1
ATOM 1613 O O . ILE A 1 199 ? 19.484 15.398 3.68 1 94.94 199 ILE A O 1
ATOM 1617 N N . ILE A 1 200 ? 17.938 16.172 5.094 1 96.06 200 ILE A N 1
ATOM 1618 C CA . ILE A 1 200 ? 18.531 15.484 6.23 1 96.06 200 ILE A CA 1
ATOM 1619 C C . ILE A 1 200 ? 18.531 13.977 5.969 1 96.06 200 ILE A C 1
ATOM 1621 O O . ILE A 1 200 ? 19.562 13.32 6.117 1 96.06 200 ILE A O 1
ATOM 1625 N N . ILE A 1 201 ? 17.406 13.453 5.551 1 97.12 201 ILE A N 1
ATOM 1626 C CA . ILE A 1 201 ? 17.266 12.023 5.293 1 97.12 201 ILE A CA 1
ATOM 1627 C C . ILE A 1 201 ? 18.25 11.602 4.195 1 97.12 201 ILE A C 1
ATOM 1629 O O . ILE A 1 201 ? 18.922 10.586 4.324 1 97.12 201 ILE A O 1
ATOM 1633 N N . ALA A 1 202 ? 18.297 12.359 3.145 1 95.88 202 ALA A N 1
ATOM 1634 C CA . ALA A 1 202 ? 19.203 12.047 2.051 1 95.88 202 ALA A CA 1
ATOM 1635 C C . ALA A 1 202 ? 20.656 12.016 2.541 1 95.88 202 ALA A C 1
ATOM 1637 O O . ALA A 1 202 ? 21.422 11.141 2.15 1 95.88 202 ALA A O 1
ATOM 1638 N N . SER A 1 203 ? 21.016 12.945 3.375 1 94.88 203 SER A N 1
ATOM 1639 C CA . SER A 1 203 ? 22.359 13 3.928 1 94.88 203 SER A CA 1
ATOM 1640 C C . SER A 1 203 ? 22.672 11.758 4.758 1 94.88 203 SER A C 1
ATOM 1642 O O . SER A 1 203 ? 23.75 11.172 4.641 1 94.88 203 SER A O 1
ATOM 1644 N N . LEU A 1 204 ? 21.719 11.398 5.566 1 96.31 204 LEU A N 1
ATOM 1645 C CA . LEU A 1 204 ? 21.906 10.211 6.398 1 96.31 204 LEU A CA 1
ATOM 1646 C C . LEU A 1 204 ? 22.047 8.961 5.535 1 96.31 204 LEU A C 1
ATOM 1648 O O . LEU A 1 204 ? 22.891 8.102 5.805 1 96.31 204 LEU A O 1
ATOM 1652 N N . ILE A 1 205 ? 21.219 8.859 4.484 1 96.19 205 ILE A N 1
ATOM 1653 C CA . ILE A 1 205 ? 21.281 7.723 3.576 1 96.19 205 ILE A CA 1
ATOM 1654 C C . ILE A 1 205 ? 22.656 7.691 2.893 1 96.19 205 ILE A C 1
ATOM 1656 O O . ILE A 1 205 ? 23.281 6.637 2.795 1 96.19 205 ILE A O 1
ATOM 1660 N N . ASP A 1 206 ? 23.141 8.82 2.449 1 94.44 206 ASP A N 1
ATOM 1661 C CA . ASP A 1 206 ? 24.438 8.906 1.802 1 94.44 206 ASP A CA 1
ATOM 1662 C C . ASP A 1 206 ? 25.547 8.445 2.742 1 94.44 206 ASP A C 1
ATOM 1664 O O . ASP A 1 206 ? 26.5 7.785 2.311 1 94.44 206 ASP A O 1
ATOM 1668 N N . ILE A 1 207 ? 25.453 8.836 3.959 1 95.31 207 ILE A N 1
ATOM 1669 C CA . ILE A 1 207 ? 26.422 8.391 4.953 1 95.31 207 ILE A CA 1
ATOM 1670 C C . ILE A 1 207 ? 26.344 6.875 5.121 1 95.31 207 ILE A C 1
ATOM 1672 O O . ILE A 1 207 ? 27.359 6.184 5.133 1 95.31 207 ILE A O 1
ATOM 1676 N N . GLY A 1 208 ? 25.125 6.363 5.273 1 96.38 208 GLY A N 1
ATOM 1677 C CA . GLY A 1 208 ? 24.938 4.922 5.367 1 96.38 208 GLY A CA 1
ATOM 1678 C C . GLY A 1 208 ? 25.5 4.168 4.18 1 96.38 208 GLY A C 1
ATOM 1679 O O . GLY A 1 208 ? 25.953 3.027 4.316 1 96.38 208 GLY A O 1
ATOM 1680 N N . GLU A 1 209 ? 25.484 4.828 3.029 1 94.94 209 GLU A N 1
ATOM 1681 C CA . GLU A 1 209 ? 25.969 4.215 1.799 1 94.94 209 GLU A CA 1
ATOM 1682 C C . GLU A 1 209 ? 27.469 4.457 1.618 1 94.94 209 GLU A C 1
ATOM 1684 O O . GLU A 1 209 ? 28.078 3.967 0.66 1 94.94 209 GLU A O 1
ATOM 1689 N N . GLY A 1 210 ? 28.062 5.27 2.438 1 94.19 210 GLY A N 1
ATOM 1690 C CA . GLY A 1 210 ? 29.5 5.547 2.391 1 94.19 210 GLY A CA 1
ATOM 1691 C C . GLY A 1 210 ? 29.859 6.652 1.418 1 94.19 210 GLY A C 1
ATOM 1692 O O . GLY A 1 210 ? 31.031 6.832 1.079 1 94.19 210 GLY A O 1
ATOM 1693 N N . LYS A 1 211 ? 28.875 7.348 0.939 1 92.69 211 LYS A N 1
ATOM 1694 C CA . LYS A 1 211 ? 29.109 8.445 0.003 1 92.69 211 LYS A CA 1
ATOM 1695 C C . LYS A 1 211 ? 29.531 9.719 0.737 1 92.69 211 LYS A C 1
ATOM 1697 O O . LYS A 1 211 ? 30.125 10.617 0.145 1 92.69 211 LYS A O 1
ATOM 1702 N N . LEU A 1 212 ? 29.078 9.836 1.987 1 92.06 212 LEU A N 1
ATOM 1703 C CA . LEU A 1 212 ? 29.438 10.922 2.891 1 92.06 212 LEU A CA 1
ATOM 1704 C C . LEU A 1 212 ? 30 10.383 4.199 1 92.06 212 LEU A C 1
ATOM 1706 O O . LEU A 1 212 ? 29.75 9.227 4.559 1 92.06 212 LEU A O 1
ATOM 1710 N N . GLU A 1 213 ? 30.75 11.195 4.793 1 94.06 213 GLU A N 1
ATOM 1711 C CA . GLU A 1 213 ? 31.25 10.875 6.133 1 94.06 213 GLU A CA 1
ATOM 1712 C C . GLU A 1 213 ? 30.422 11.578 7.203 1 94.06 213 GLU A C 1
ATOM 1714 O O . GLU A 1 213 ? 29.797 12.609 6.938 1 94.06 213 GLU A O 1
ATOM 1719 N N . VAL A 1 214 ? 30.438 11 8.391 1 94.12 214 VAL A N 1
ATOM 1720 C CA . VAL A 1 214 ? 29.719 11.586 9.523 1 94.12 214 VAL A CA 1
ATOM 1721 C C . VAL A 1 214 ? 30.172 13.031 9.727 1 94.12 214 VAL A C 1
ATOM 1723 O O . VAL A 1 214 ? 29.344 13.914 9.992 1 94.12 214 VAL A O 1
ATOM 1726 N N . GLU A 1 215 ? 31.422 13.352 9.523 1 91.94 215 GLU A N 1
ATOM 1727 C CA . GLU A 1 215 ? 32 14.672 9.742 1 91.94 215 GLU A CA 1
ATOM 1728 C C . GLU A 1 215 ? 31.453 15.695 8.758 1 91.94 215 GLU A C 1
ATOM 1730 O O . GLU A 1 215 ? 31.469 16.891 9.023 1 91.94 215 GLU A O 1
ATOM 1735 N N . ASP A 1 216 ? 30.984 15.141 7.668 1 89.06 216 ASP A N 1
ATOM 1736 C CA . ASP A 1 216 ? 30.406 16.031 6.664 1 89.06 216 ASP A CA 1
ATOM 1737 C C . ASP A 1 216 ? 29.172 16.734 7.203 1 89.06 216 ASP A C 1
ATOM 1739 O O . ASP A 1 216 ? 28.859 17.859 6.805 1 89.06 216 ASP A O 1
ATOM 1743 N N . ILE A 1 217 ? 28.438 16.078 8.117 1 88.44 217 ILE A N 1
ATOM 1744 C CA . ILE A 1 217 ? 27.25 16.672 8.719 1 88.44 217 ILE A CA 1
ATOM 1745 C C . ILE A 1 217 ? 27.625 17.922 9.516 1 88.44 217 ILE A C 1
ATOM 1747 O O . ILE A 1 217 ? 26.953 18.953 9.422 1 88.44 217 ILE A O 1
ATOM 1751 N N . GLU A 1 218 ? 28.672 17.812 10.211 1 82.81 218 GLU A N 1
ATOM 1752 C CA . GLU A 1 218 ? 29.141 18.953 10.984 1 82.81 218 GLU A CA 1
ATOM 1753 C C . GLU A 1 218 ? 29.531 20.109 10.07 1 82.81 218 GLU A C 1
ATOM 1755 O O . GLU A 1 218 ? 29.25 21.281 10.383 1 82.81 218 GLU A O 1
ATOM 1760 N N . THR A 1 219 ? 30.156 19.703 9.016 1 82.75 219 THR A N 1
ATOM 1761 C CA . THR A 1 219 ? 30.547 20.719 8.055 1 82.75 219 THR A CA 1
ATOM 1762 C C . THR A 1 219 ? 29.312 21.438 7.492 1 82.75 219 THR A C 1
ATOM 1764 O O . THR A 1 219 ? 29.312 22.656 7.344 1 82.75 219 THR A O 1
ATOM 1767 N N . LEU A 1 220 ? 28.297 20.688 7.219 1 81.56 220 LEU A N 1
ATOM 1768 C CA . LEU A 1 220 ? 27.062 21.234 6.664 1 81.56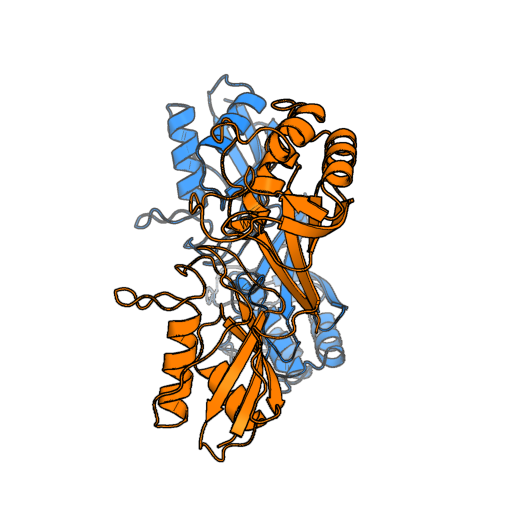 220 LEU A CA 1
ATOM 1769 C C . LEU A 1 220 ? 26.359 22.141 7.676 1 81.56 220 LEU A C 1
ATOM 1771 O O . LEU A 1 220 ? 25.703 23.109 7.297 1 81.56 220 LEU A O 1
ATOM 1775 N N . LEU A 1 221 ? 26.531 21.938 8.914 1 85.62 221 LEU A N 1
ATOM 1776 C CA . LEU A 1 221 ? 25.922 22.719 9.977 1 85.62 221 LEU A CA 1
ATOM 1777 C C . LEU A 1 221 ? 26.703 24 10.242 1 85.62 221 LEU A C 1
ATOM 1779 O O . LEU A 1 221 ? 26.141 24.984 10.742 1 85.62 221 LEU A O 1
ATOM 1783 N N . THR A 1 222 ? 28.016 24 9.93 1 78.69 222 THR A N 1
ATOM 1784 C CA . THR A 1 222 ? 28.859 25.125 10.336 1 78.69 222 THR A CA 1
ATOM 1785 C C . THR A 1 222 ? 29.219 26 9.141 1 78.69 222 THR A C 1
ATOM 1787 O O . THR A 1 222 ? 29.469 27.188 9.289 1 78.69 222 THR A O 1
ATOM 1790 N N . GLU A 1 223 ? 29.469 25.422 7.949 1 69.31 223 GLU A N 1
ATOM 1791 C CA . GLU A 1 223 ? 29.922 26.172 6.785 1 69.31 223 GLU A CA 1
ATOM 1792 C C . GLU A 1 223 ? 28.797 26.359 5.777 1 69.31 223 GLU A C 1
ATOM 1794 O O . GLU A 1 223 ? 27.984 25.453 5.559 1 69.31 223 GLU A O 1
ATOM 1799 N N . ILE A 1 224 ? 28.312 27.641 5.707 1 56.84 224 ILE A N 1
ATOM 1800 C CA . ILE A 1 224 ? 27.297 27.969 4.723 1 56.84 224 ILE A CA 1
ATOM 1801 C C . ILE A 1 224 ? 27.75 27.531 3.334 1 56.84 224 ILE A C 1
ATOM 1803 O O . ILE A 1 224 ? 28.656 28.125 2.754 1 56.84 224 ILE A O 1
ATOM 1807 N N . THR A 1 225 ? 28.203 26.391 3.252 1 53.19 225 THR A N 1
ATOM 1808 C CA . THR A 1 225 ? 28.641 26.016 1.913 1 53.19 225 THR A CA 1
ATOM 1809 C C . THR A 1 225 ? 27.453 25.734 1.01 1 53.19 225 THR A C 1
ATOM 1811 O O . THR A 1 225 ? 26.359 25.422 1.495 1 53.19 225 THR A O 1
ATOM 1814 N N . GLU A 1 226 ? 27.531 26.375 -0.124 1 51.72 226 GLU A N 1
ATOM 1815 C CA . GLU A 1 226 ? 26.578 25.984 -1.163 1 51.72 226 GLU A CA 1
ATOM 1816 C C . GLU A 1 226 ? 26.203 24.516 -1.07 1 51.72 226 GLU A C 1
ATOM 1818 O O . GLU A 1 226 ? 27.078 23.672 -0.86 1 51.72 226 GLU A O 1
ATOM 1823 N N . SER A 1 227 ? 25.156 24.266 -0.536 1 51.69 227 SER A N 1
ATOM 1824 C CA . SER A 1 227 ? 24.609 22.922 -0.329 1 51.69 227 SER A CA 1
ATOM 1825 C C . SER A 1 227 ? 25.141 21.938 -1.359 1 51.69 227 SER A C 1
ATOM 1827 O O . SER A 1 227 ? 24.938 22.109 -2.562 1 51.69 227 SER A O 1
ATOM 1829 N N . LYS A 1 228 ? 26.344 21.547 -1.194 1 46.81 228 LYS A N 1
ATOM 1830 C CA . LYS A 1 228 ? 26.891 20.484 -2.018 1 46.81 228 LYS A CA 1
ATOM 1831 C C . LYS A 1 228 ? 25.859 19.375 -2.229 1 46.81 228 LYS A C 1
ATOM 1833 O O . LYS A 1 228 ? 26.062 18.469 -3.041 1 46.81 228 LYS A O 1
ATOM 1838 N N . TYR A 1 229 ? 24.938 19.203 -1.271 1 50.28 229 TYR A N 1
ATOM 1839 C CA . TYR A 1 229 ? 24.172 17.953 -1.31 1 50.28 229 TYR A CA 1
ATOM 1840 C C . TYR A 1 229 ? 22.938 18.094 -2.178 1 50.28 229 TYR A C 1
ATOM 1842 O O . TYR A 1 229 ? 22.047 18.891 -1.872 1 50.28 229 TYR A O 1
ATOM 1850 N N . SER A 1 230 ? 23.156 18.172 -3.398 1 52.09 230 SER A N 1
ATOM 1851 C CA . SER A 1 230 ? 22.172 18.188 -4.477 1 52.09 230 SER A CA 1
ATOM 1852 C C . SER A 1 230 ? 21.109 17.125 -4.266 1 52.09 230 SER A C 1
ATOM 1854 O O . SER A 1 230 ? 20.156 17.031 -5.031 1 52.09 230 SER A O 1
ATOM 1856 N N . LEU A 1 231 ? 21.094 16.312 -3.121 1 79.31 231 LEU A N 1
ATOM 1857 C CA . LEU A 1 231 ? 20.125 15.242 -3.369 1 79.31 231 LEU A CA 1
ATOM 1858 C C . LEU A 1 231 ? 19.062 15.227 -2.285 1 79.31 231 LEU A C 1
ATOM 1860 O O . LEU A 1 231 ? 19.312 15.602 -1.141 1 79.31 231 LEU A O 1
ATOM 1864 N N . MET A 1 232 ? 17.891 15.32 -2.459 1 92.19 232 MET A N 1
ATOM 1865 C CA . MET A 1 232 ? 16.688 15.172 -1.648 1 92.19 232 MET A CA 1
ATOM 1866 C C . MET A 1 232 ? 16.156 13.742 -1.71 1 92.19 232 MET A C 1
ATOM 1868 O O . MET A 1 232 ? 16.094 13.141 -2.785 1 92.19 232 MET A O 1
ATOM 1872 N N . ALA A 1 233 ? 15.898 13.305 -0.438 1 96.44 233 ALA A N 1
ATOM 1873 C CA . ALA A 1 233 ? 15.305 11.977 -0.396 1 96.44 233 ALA A CA 1
ATOM 1874 C C . ALA A 1 233 ? 13.984 11.938 -1.16 1 96.44 233 ALA A C 1
ATOM 1876 O O . ALA A 1 233 ? 13.258 12.93 -1.2 1 96.44 233 ALA A O 1
ATOM 1877 N N . LYS A 1 234 ? 13.711 10.789 -1.796 1 96.56 234 LYS A N 1
ATOM 1878 C CA . LYS A 1 234 ? 12.453 10.625 -2.52 1 96.56 234 LYS A CA 1
ATOM 1879 C C . LYS A 1 234 ? 11.258 10.883 -1.604 1 96.56 234 LYS A C 1
ATOM 1881 O O . LYS A 1 234 ? 11.211 10.383 -0.478 1 96.56 234 LYS A O 1
ATOM 1886 N N . SER A 1 235 ? 10.273 11.633 -2.084 1 97.69 235 SER A N 1
ATOM 1887 C CA . SER A 1 235 ? 9.148 12.047 -1.255 1 97.69 235 SER A CA 1
ATOM 1888 C C . SER A 1 235 ? 8.273 10.852 -0.879 1 97.69 235 SER A C 1
ATOM 1890 O O . SER A 1 235 ? 7.629 10.852 0.171 1 97.69 235 SER A O 1
ATOM 1892 N N . LYS A 1 236 ? 8.281 9.797 -1.696 1 97.62 236 LYS A N 1
ATOM 1893 C CA . LYS A 1 236 ? 7.383 8.664 -1.489 1 97.62 236 LYS A CA 1
ATOM 1894 C C . LYS A 1 236 ? 7.668 7.973 -0.159 1 97.62 236 LYS A C 1
ATOM 1896 O O . LYS A 1 236 ? 6.789 7.32 0.405 1 97.62 236 LYS A O 1
ATOM 1901 N N . GLY A 1 237 ? 8.875 8.109 0.333 1 98.31 237 GLY A N 1
ATOM 1902 C CA . GLY A 1 237 ? 9.234 7.461 1.584 1 98.31 237 GLY A CA 1
ATOM 1903 C C . GLY A 1 237 ? 8.891 8.289 2.807 1 98.31 237 GLY A C 1
ATOM 1904 O O . GLY A 1 237 ? 9.016 7.82 3.939 1 98.31 237 GLY A O 1
ATOM 1905 N N . LEU A 1 238 ? 8.438 9.5 2.639 1 98.75 238 LEU A N 1
ATOM 1906 C CA . LEU A 1 238 ? 8.258 10.438 3.744 1 98.75 238 LEU A CA 1
ATOM 1907 C C . LEU A 1 238 ? 6.781 10.586 4.094 1 98.75 238 LEU A C 1
ATOM 1909 O O . LEU A 1 238 ? 5.938 10.719 3.205 1 98.75 238 LEU A O 1
ATOM 1913 N N . SER A 1 239 ? 6.473 10.508 5.387 1 98.81 239 SER A N 1
ATOM 1914 C CA . SER A 1 239 ? 5.121 10.742 5.883 1 98.81 239 SER A CA 1
ATOM 1915 C C . SER A 1 239 ? 5.137 11.617 7.133 1 98.81 239 SER A C 1
ATOM 1917 O O . SER A 1 239 ? 5.98 11.438 8.016 1 98.81 239 SER A O 1
ATOM 1919 N N . LEU A 1 240 ? 4.27 12.609 7.172 1 98.81 240 LEU A N 1
ATOM 1920 C CA . LEU A 1 240 ? 4.004 13.281 8.438 1 98.81 240 LEU A CA 1
ATOM 1921 C C . LEU A 1 240 ? 3.266 12.359 9.398 1 98.81 240 LEU A C 1
ATOM 1923 O O . LEU A 1 240 ? 2.141 11.938 9.125 1 98.81 240 LEU A O 1
ATOM 1927 N N . ARG A 1 241 ? 3.859 12.055 10.492 1 98.31 241 ARG A N 1
ATOM 1928 C CA . ARG A 1 241 ? 3.277 11.102 11.43 1 98.31 241 ARG A CA 1
ATOM 1929 C C . ARG A 1 241 ? 2.277 11.781 12.359 1 98.31 241 ARG A C 1
ATOM 1931 O O . ARG A 1 241 ? 1.141 11.32 12.5 1 98.31 241 ARG A O 1
ATOM 1938 N N . ASN A 1 242 ? 2.793 12.852 12.953 1 97.12 242 ASN A N 1
ATOM 1939 C CA . ASN A 1 242 ? 1.892 13.555 13.859 1 97.12 242 ASN A CA 1
ATOM 1940 C C . ASN A 1 242 ? 2.418 14.938 14.219 1 97.12 242 ASN A C 1
ATOM 1942 O O . ASN A 1 242 ? 3.574 15.258 13.93 1 97.12 242 ASN A O 1
ATOM 1946 N N . ILE A 1 243 ? 1.534 15.703 14.812 1 96.94 243 ILE A N 1
ATOM 1947 C CA . ILE A 1 243 ? 1.814 17.047 15.312 1 96.94 243 ILE A CA 1
ATOM 1948 C C . ILE A 1 243 ? 1.378 17.141 16.781 1 96.94 243 ILE A C 1
ATOM 1950 O O . ILE A 1 243 ? 0.32 16.625 17.156 1 96.94 243 ILE A O 1
ATOM 1954 N N . GLU A 1 244 ? 2.223 17.812 17.484 1 96.56 244 GLU A N 1
ATOM 1955 C CA . GLU A 1 244 ? 1.882 18.047 18.891 1 96.56 244 GLU A CA 1
ATOM 1956 C C . GLU A 1 244 ? 1.733 19.547 19.172 1 96.56 244 GLU A C 1
ATOM 1958 O O . GLU A 1 244 ? 2.512 20.359 18.656 1 96.56 244 GLU A O 1
ATOM 1963 N N . TYR A 1 245 ? 0.733 19.844 20.016 1 94.31 245 TYR A N 1
ATOM 1964 C CA . TYR A 1 245 ? 0.468 21.203 20.438 1 94.31 245 TYR A CA 1
ATOM 1965 C C . TYR A 1 245 ? 0.698 21.375 21.938 1 94.31 245 TYR A C 1
ATOM 1967 O O . TYR A 1 245 ? 0.553 20.422 22.703 1 94.31 245 TYR A O 1
ATOM 1975 N N . MET B 1 1 ? 18.5 -27 -23.859 1 90.56 1 MET B N 1
ATOM 1976 C CA . MET B 1 1 ? 17.484 -26.031 -23.406 1 90.56 1 MET B CA 1
ATOM 1977 C C . MET B 1 1 ? 17.281 -26.109 -21.906 1 90.56 1 MET B C 1
ATOM 1979 O O . MET B 1 1 ? 17.156 -27.203 -21.344 1 90.56 1 MET B O 1
ATOM 1983 N N . ARG B 1 2 ? 17.453 -25.047 -21.234 1 96.5 2 ARG B N 1
ATOM 1984 C CA . ARG B 1 2 ? 17.297 -24.969 -19.781 1 96.5 2 ARG B CA 1
ATOM 1985 C C . ARG B 1 2 ? 15.836 -24.734 -19.391 1 96.5 2 ARG B C 1
ATOM 1987 O O . ARG B 1 2 ? 15.094 -24.078 -20.125 1 96.5 2 ARG B O 1
ATOM 1994 N N . ASN B 1 3 ? 15.469 -25.453 -18.359 1 98.38 3 ASN B N 1
ATOM 1995 C CA . ASN B 1 3 ? 14.188 -25.156 -17.719 1 98.38 3 ASN B CA 1
ATOM 1996 C C . ASN B 1 3 ? 14.383 -24.422 -16.391 1 98.38 3 ASN B C 1
ATOM 1998 O O . ASN B 1 3 ? 15.031 -24.938 -15.484 1 98.38 3 ASN B O 1
ATOM 2002 N N . LEU B 1 4 ? 13.812 -23.203 -16.344 1 98.69 4 LEU B N 1
ATOM 2003 C CA . LEU B 1 4 ? 14.016 -22.375 -15.156 1 98.69 4 LEU B CA 1
ATOM 2004 C C . LEU B 1 4 ? 12.695 -22.125 -14.438 1 98.69 4 LEU B C 1
ATOM 2006 O O . LEU B 1 4 ? 11.695 -21.781 -15.07 1 98.69 4 LEU B O 1
ATOM 2010 N N . LYS B 1 5 ? 12.68 -22.375 -13.164 1 98.31 5 LYS B N 1
ATOM 2011 C CA . LYS B 1 5 ? 11.562 -22.062 -12.281 1 98.31 5 LYS B CA 1
ATOM 2012 C C . LYS B 1 5 ? 11.805 -20.766 -11.516 1 98.31 5 LYS B C 1
ATOM 2014 O O . LYS B 1 5 ? 12.898 -20.547 -11 1 98.31 5 LYS B O 1
ATOM 2019 N N . MET B 1 6 ? 10.789 -19.953 -11.453 1 98.25 6 MET B N 1
ATOM 2020 C CA . MET B 1 6 ? 10.953 -18.688 -10.734 1 98.25 6 MET B CA 1
ATOM 2021 C C . MET B 1 6 ? 9.766 -18.422 -9.805 1 98.25 6 MET B C 1
ATOM 2023 O O . MET B 1 6 ? 8.68 -18.953 -10.023 1 98.25 6 MET B O 1
ATOM 2027 N N . ILE B 1 7 ? 9.969 -17.688 -8.727 1 98.56 7 ILE B N 1
ATOM 2028 C CA . ILE B 1 7 ? 8.953 -17.203 -7.793 1 98.56 7 ILE B CA 1
ATOM 2029 C C . ILE B 1 7 ? 8.758 -15.703 -7.98 1 98.56 7 ILE B C 1
ATOM 2031 O O . ILE B 1 7 ? 9.719 -14.938 -7.992 1 98.56 7 ILE B O 1
ATOM 2035 N N . LEU B 1 8 ? 7.531 -15.305 -8.148 1 98.12 8 LEU B N 1
ATOM 2036 C CA . LEU B 1 8 ? 7.188 -13.922 -8.445 1 98.12 8 LEU B CA 1
ATOM 2037 C C . LEU B 1 8 ? 6.344 -13.312 -7.332 1 98.12 8 LEU B C 1
ATOM 2039 O O . LEU B 1 8 ? 5.543 -14.008 -6.703 1 98.12 8 LEU B O 1
ATOM 2043 N N . GLU B 1 9 ? 6.527 -12.062 -7.105 1 98.75 9 GLU B N 1
ATOM 2044 C CA . GLU B 1 9 ? 5.617 -11.164 -6.406 1 98.75 9 GLU B CA 1
ATOM 2045 C C . GLU B 1 9 ? 5.078 -10.086 -7.348 1 98.75 9 GLU B C 1
ATOM 2047 O O . GLU B 1 9 ? 5.84 -9.484 -8.109 1 98.75 9 GLU B O 1
ATOM 2052 N N . TYR B 1 10 ? 3.719 -9.906 -7.367 1 98.69 10 TYR B N 1
ATOM 2053 C CA . TYR B 1 10 ? 3.252 -8.852 -8.258 1 98.69 10 TYR B CA 1
ATOM 2054 C C . TYR B 1 10 ? 1.996 -8.188 -7.699 1 98.69 10 TYR B C 1
ATOM 2056 O O . TYR B 1 10 ? 1.211 -8.82 -6.996 1 98.69 10 TYR B O 1
ATOM 2064 N N . ASP B 1 11 ? 1.862 -6.93 -7.941 1 98.56 11 ASP B N 1
ATOM 2065 C CA . ASP B 1 11 ? 0.639 -6.141 -7.832 1 98.56 11 ASP B CA 1
ATOM 2066 C C . ASP B 1 11 ? -0.214 -6.273 -9.094 1 98.56 11 ASP B C 1
ATOM 2068 O O . ASP B 1 11 ? 0.144 -5.75 -10.148 1 98.56 11 ASP B O 1
ATOM 2072 N N . GLY B 1 12 ? -1.326 -6.941 -8.977 1 98.06 12 GLY B N 1
ATOM 2073 C CA . GLY B 1 12 ? -2.146 -7.242 -10.141 1 98.06 12 GLY B CA 1
ATOM 2074 C C . GLY B 1 12 ? -3.08 -6.109 -10.516 1 98.06 12 GLY B C 1
ATOM 2075 O O . GLY B 1 12 ? -3.83 -6.215 -11.492 1 98.06 12 GLY B O 1
ATOM 2076 N N . SER B 1 13 ? -3.016 -4.945 -9.938 1 96.81 13 SER B N 1
ATOM 2077 C CA . SER B 1 13 ? -4.004 -3.877 -10.039 1 96.81 13 SER B CA 1
ATOM 2078 C C . SER B 1 13 ? -4.137 -3.379 -11.469 1 96.81 13 SER B C 1
ATOM 2080 O O . SER B 1 13 ? -5.238 -3.041 -11.914 1 96.81 13 SER B O 1
ATOM 2082 N N . ARG B 1 14 ? -3.068 -3.391 -12.211 1 94.88 14 ARG B N 1
ATOM 2083 C CA . ARG B 1 14 ? -3.092 -2.775 -13.539 1 94.88 14 ARG B CA 1
ATOM 2084 C C . ARG B 1 14 ? -3.145 -3.832 -14.633 1 94.88 14 ARG B C 1
ATOM 2086 O O . ARG B 1 14 ? -3.037 -3.512 -15.82 1 94.88 14 ARG B O 1
ATOM 2093 N N . TYR B 1 15 ? -3.338 -5.051 -14.242 1 96.88 15 TYR B N 1
ATOM 2094 C CA . TYR B 1 15 ? -3.223 -6.117 -15.234 1 96.88 15 TYR B CA 1
ATOM 2095 C C . TYR B 1 15 ? -4.559 -6.828 -15.422 1 96.88 15 TYR B C 1
ATOM 2097 O O . TYR B 1 15 ? -5.355 -6.926 -14.492 1 96.88 15 TYR B O 1
ATOM 2105 N N . LYS B 1 16 ? -4.754 -7.316 -16.594 1 95.75 16 LYS B N 1
ATOM 2106 C CA . LYS B 1 16 ? -5.949 -8.078 -16.953 1 95.75 16 LYS B CA 1
ATOM 2107 C C . LYS B 1 16 ? -5.77 -9.555 -16.625 1 95.75 16 LYS B C 1
ATOM 2109 O O . LYS B 1 16 ? -6.066 -10.414 -17.469 1 95.75 16 LYS B O 1
ATOM 2114 N N . GLY B 1 17 ? -5.148 -9.82 -15.445 1 96.06 17 GLY B N 1
ATOM 2115 C CA . GLY B 1 17 ? -4.922 -11.195 -15.016 1 96.06 17 GLY B CA 1
ATOM 2116 C C . GLY B 1 17 ? -3.561 -11.727 -15.414 1 96.06 17 GLY B C 1
ATOM 2117 O O . GLY B 1 17 ? -2.723 -10.984 -15.93 1 96.06 17 GLY B O 1
ATOM 2118 N N . TRP B 1 18 ? -3.361 -12.953 -15.141 1 96.69 18 TRP B N 1
ATOM 2119 C CA . TRP B 1 18 ? -2.082 -13.594 -15.438 1 96.69 18 TRP B CA 1
ATOM 2120 C C . TRP B 1 18 ? -1.965 -13.906 -16.922 1 96.69 18 TRP B C 1
ATOM 2122 O O . TRP B 1 18 ? -1 -13.5 -17.578 1 96.69 18 TRP B O 1
ATOM 2132 N N . GLN B 1 19 ? -2.949 -14.562 -17.484 1 94 19 GLN B N 1
ATOM 2133 C CA . GLN B 1 19 ? -2.863 -15.219 -18.781 1 94 19 GLN B CA 1
ATOM 2134 C C . GLN B 1 19 ? -2.85 -14.203 -19.922 1 94 19 GLN B C 1
ATOM 2136 O O . GLN B 1 19 ? -3.709 -13.312 -19.969 1 94 19 GLN B O 1
ATOM 2141 N N . LYS B 1 20 ? -1.87 -14.406 -20.719 1 92.44 20 LYS B N 1
ATOM 2142 C CA . LYS B 1 20 ? -1.749 -13.555 -21.906 1 92.44 20 LYS B CA 1
ATOM 2143 C C . LYS B 1 20 ? -2.986 -13.672 -22.781 1 92.44 20 LYS B C 1
ATOM 2145 O O . LYS B 1 20 ? -3.506 -14.766 -23 1 92.44 20 LYS B O 1
ATOM 2150 N N . GLN B 1 21 ? -3.412 -12.508 -23.234 1 85.06 21 GLN B N 1
ATOM 2151 C CA . GLN B 1 21 ? -4.555 -12.445 -24.141 1 85.06 21 GLN B CA 1
ATOM 2152 C C . GLN B 1 21 ? -4.148 -11.883 -25.5 1 85.06 21 GLN B C 1
ATOM 2154 O O . GLN B 1 21 ? -3.184 -11.117 -25.609 1 85.06 21 GLN B O 1
ATOM 2159 N N . GLU B 1 22 ? -4.629 -12.344 -26.547 1 77.94 22 GLU B N 1
ATOM 2160 C CA . GLU B 1 22 ? -4.273 -11.953 -27.906 1 77.94 22 GLU B CA 1
ATOM 2161 C C . GLU B 1 22 ? -4.48 -10.461 -28.125 1 77.94 22 GLU B C 1
ATOM 2163 O O . GLU B 1 22 ? -3.68 -9.805 -28.797 1 77.94 22 GLU B O 1
ATOM 2168 N N . ASP B 1 23 ? -5.383 -9.891 -27.562 1 70 23 ASP B N 1
ATOM 2169 C CA . ASP B 1 23 ? -5.816 -8.539 -27.891 1 70 23 ASP B CA 1
ATOM 2170 C C . ASP B 1 23 ? -5.273 -7.527 -26.891 1 70 23 ASP B C 1
ATOM 2172 O O . ASP B 1 23 ? -5.551 -6.332 -26.984 1 70 23 ASP B O 1
ATOM 2176 N N . ASN B 1 24 ? -4.477 -8.078 -25.922 1 70.5 24 ASN B N 1
ATOM 2177 C CA . ASN B 1 24 ? -4.109 -7.109 -24.891 1 70.5 24 ASN B CA 1
ATOM 2178 C C . ASN B 1 24 ? -2.725 -7.391 -24.328 1 70.5 24 ASN B C 1
ATOM 2180 O O . ASN B 1 24 ? -2.393 -8.539 -24.031 1 70.5 24 ASN B O 1
ATOM 2184 N N . ASP B 1 25 ? -1.926 -6.371 -24.297 1 72.69 25 ASP B N 1
ATOM 2185 C CA . ASP B 1 25 ? -0.551 -6.484 -23.812 1 72.69 25 ASP B CA 1
ATOM 2186 C C . ASP B 1 25 ? -0.463 -6.176 -22.328 1 72.69 25 ASP B C 1
ATOM 2188 O O . ASP B 1 25 ? 0.633 -6.02 -21.781 1 72.69 25 ASP B O 1
ATOM 2192 N N . LEU B 1 26 ? -1.571 -6.137 -21.641 1 91.31 26 LEU B N 1
ATOM 2193 C CA . LEU B 1 26 ? -1.477 -5.699 -20.25 1 91.31 26 LEU B CA 1
ATOM 2194 C C . LEU B 1 26 ? -1.76 -6.859 -19.297 1 91.31 26 LEU B C 1
ATOM 2196 O O . LEU B 1 26 ? -2.605 -6.742 -18.406 1 91.31 26 LEU B O 1
ATOM 2200 N N . THR B 1 27 ? -1.119 -8.039 -19.578 1 96.38 27 THR B N 1
ATOM 2201 C CA . THR B 1 27 ? -1.183 -9.195 -18.688 1 96.38 27 THR B CA 1
ATOM 2202 C C . THR B 1 27 ? 0.179 -9.461 -18.062 1 96.38 27 THR B C 1
ATOM 2204 O O . THR B 1 27 ? 1.211 -9.047 -18.594 1 96.38 27 THR B O 1
ATOM 2207 N N . LEU B 1 28 ? 0.193 -10.078 -16.922 1 97.88 28 LEU B N 1
ATOM 2208 C CA . LEU B 1 28 ? 1.428 -10.398 -16.219 1 97.88 28 LEU B CA 1
ATOM 2209 C C . LEU B 1 28 ? 2.303 -11.328 -17.047 1 97.88 28 LEU B C 1
ATOM 2211 O O . LEU B 1 28 ? 3.504 -11.094 -17.203 1 97.88 28 LEU B O 1
ATOM 2215 N N . GLN B 1 29 ? 1.646 -12.367 -17.594 1 97.31 29 GLN B N 1
ATOM 2216 C CA . GLN B 1 29 ? 2.359 -13.312 -18.438 1 97.31 29 GLN B CA 1
ATOM 2217 C C . GLN B 1 29 ? 2.99 -12.617 -19.641 1 97.31 29 GLN B C 1
ATOM 2219 O O . GLN B 1 29 ? 4.164 -12.828 -19.938 1 97.31 29 GLN B O 1
ATOM 2224 N N . GLY B 1 30 ? 2.162 -11.789 -20.312 1 96.31 30 GLY B N 1
ATOM 2225 C CA . GLY B 1 30 ? 2.654 -11.062 -21.469 1 96.31 30 GLY B CA 1
ATOM 2226 C C . GLY B 1 30 ? 3.838 -10.172 -21.141 1 96.31 30 GLY B C 1
ATOM 2227 O O . GLY B 1 30 ? 4.812 -10.133 -21.906 1 96.31 30 GLY B O 1
ATOM 2228 N N . LYS B 1 31 ? 3.82 -9.461 -20.078 1 96.81 31 LYS B N 1
ATOM 2229 C CA . LYS B 1 31 ? 4.891 -8.555 -19.672 1 96.81 31 LYS B CA 1
ATOM 2230 C C . LYS B 1 31 ? 6.188 -9.312 -19.406 1 96.81 31 LYS B C 1
ATOM 2232 O O . LYS B 1 31 ? 7.246 -8.938 -19.906 1 96.81 31 LYS B O 1
ATOM 2237 N N . ILE B 1 32 ? 6.113 -10.336 -18.672 1 97.69 32 ILE B N 1
ATOM 2238 C CA . ILE B 1 32 ? 7.281 -11.125 -18.297 1 97.69 32 ILE B CA 1
ATOM 2239 C C . ILE B 1 32 ? 7.887 -11.773 -19.531 1 97.69 32 ILE B C 1
ATOM 2241 O O . ILE B 1 32 ? 9.109 -11.742 -19.734 1 97.69 32 ILE B O 1
ATOM 2245 N N . GLN B 1 33 ? 7.027 -12.32 -20.422 1 96.81 33 GLN B N 1
ATOM 2246 C CA . GLN B 1 33 ? 7.48 -12.945 -21.656 1 96.81 33 GLN B CA 1
ATOM 2247 C C . GLN B 1 33 ? 8.219 -11.945 -22.547 1 96.81 33 GLN B C 1
ATOM 2249 O O . GLN B 1 33 ? 9.25 -12.273 -23.141 1 96.81 33 GLN B O 1
ATOM 2254 N N . SER B 1 34 ? 7.641 -10.812 -22.625 1 96.69 34 SER B N 1
ATOM 2255 C CA . SER B 1 34 ? 8.25 -9.789 -23.453 1 96.69 34 SER B CA 1
ATOM 2256 C C . SER B 1 34 ? 9.672 -9.469 -23 1 96.69 34 SER B C 1
ATOM 2258 O O . SER B 1 34 ? 10.594 -9.422 -23.812 1 96.69 34 SER B O 1
ATOM 2260 N N . VAL B 1 35 ? 9.898 -9.281 -21.719 1 97.81 35 VAL B N 1
ATOM 2261 C CA . VAL B 1 35 ? 11.203 -8.922 -21.172 1 97.81 35 VAL B CA 1
ATOM 2262 C C . VAL B 1 35 ? 12.164 -10.102 -21.328 1 97.81 35 VAL B C 1
ATOM 2264 O O . VAL B 1 35 ? 13.312 -9.922 -21.75 1 97.81 35 VAL B O 1
ATOM 2267 N N . LEU B 1 36 ? 11.711 -11.305 -21.078 1 98.31 36 LEU B N 1
ATOM 2268 C CA . LEU B 1 36 ? 12.547 -12.492 -21.188 1 98.31 36 LEU B CA 1
ATOM 2269 C C . LEU B 1 36 ? 12.961 -12.734 -22.641 1 98.31 36 LEU B C 1
ATOM 2271 O O . LEU B 1 36 ? 14.109 -13.102 -22.906 1 98.31 36 LEU B O 1
ATOM 2275 N N . SER B 1 37 ? 12 -12.586 -23.516 1 98.31 37 SER B N 1
ATOM 2276 C CA . SER B 1 37 ? 12.289 -12.812 -24.938 1 98.31 37 SER B CA 1
ATOM 2277 C C . SER B 1 37 ? 13.344 -11.828 -25.438 1 98.31 37 SER B C 1
ATOM 2279 O O . SER B 1 37 ? 14.242 -12.211 -26.188 1 98.31 37 SER B O 1
ATOM 2281 N N . LYS B 1 38 ? 13.172 -10.609 -25.047 1 98.25 38 LYS B N 1
ATOM 2282 C CA . LYS B 1 38 ? 14.164 -9.602 -25.406 1 98.25 38 LYS B CA 1
ATOM 2283 C C . LYS B 1 38 ? 15.539 -9.945 -24.844 1 98.25 38 LYS B C 1
ATOM 2285 O O . LYS B 1 38 ? 16.547 -9.859 -25.562 1 98.25 38 LYS B O 1
ATOM 2290 N N . MET B 1 39 ? 15.602 -10.367 -23.656 1 98.06 39 MET B N 1
ATOM 2291 C CA . MET B 1 39 ? 16.844 -10.734 -23 1 98.06 39 MET B CA 1
ATOM 2292 C C . MET B 1 39 ? 17.531 -11.883 -23.719 1 98.06 39 MET B C 1
ATOM 2294 O O . MET B 1 39 ? 18.734 -11.828 -24 1 98.06 39 MET B O 1
ATOM 2298 N N . ALA B 1 40 ? 16.75 -12.883 -24.047 1 97.81 40 ALA B N 1
ATOM 2299 C CA . ALA B 1 40 ? 17.297 -14.133 -24.578 1 97.81 40 ALA B CA 1
ATOM 2300 C C . ALA B 1 40 ? 17.516 -14.039 -26.094 1 97.81 40 ALA B C 1
ATOM 2302 O O . ALA B 1 40 ? 18.219 -14.867 -26.672 1 97.81 40 ALA B O 1
ATOM 2303 N N . GLY B 1 41 ? 16.844 -13.055 -26.75 1 97.81 41 GLY B N 1
ATOM 2304 C CA . GLY B 1 41 ? 16.906 -12.961 -28.188 1 97.81 41 GLY B CA 1
ATOM 2305 C C . GLY B 1 41 ? 16.156 -14.07 -28.891 1 97.81 41 GLY B C 1
ATOM 2306 O O . GLY B 1 41 ? 16.547 -14.5 -29.984 1 97.81 41 GLY B O 1
ATOM 2307 N N . GLU B 1 42 ? 15.211 -14.664 -28.25 1 97.88 42 GLU B N 1
ATOM 2308 C CA . GLU B 1 42 ? 14.328 -15.719 -28.75 1 97.88 42 GLU B CA 1
ATOM 2309 C C . GLU B 1 42 ? 12.953 -15.633 -28.094 1 97.88 42 GLU B C 1
ATOM 2311 O O . GLU B 1 42 ? 12.812 -15.086 -27 1 97.88 42 GLU B O 1
ATOM 2316 N N . PRO B 1 43 ? 11.992 -16.141 -28.828 1 97.06 43 PRO B N 1
ATOM 2317 C CA . PRO B 1 43 ? 10.68 -16.156 -28.172 1 97.06 43 PRO B CA 1
ATOM 2318 C C . PRO B 1 43 ? 10.656 -17.062 -26.938 1 97.06 43 PRO B C 1
ATOM 2320 O O . PRO B 1 43 ? 11.109 -18.203 -26.984 1 97.06 43 PRO B O 1
ATOM 2323 N N . ILE B 1 44 ? 10.227 -16.578 -25.828 1 97.38 44 ILE B N 1
ATOM 2324 C CA . ILE B 1 44 ? 10.102 -17.328 -24.594 1 97.38 44 ILE B CA 1
ATOM 2325 C C . ILE B 1 44 ? 8.641 -17.391 -24.172 1 97.38 44 ILE B C 1
ATOM 2327 O O . ILE B 1 44 ? 7.945 -16.375 -24.141 1 97.38 44 ILE B O 1
ATOM 2331 N N . GLU B 1 45 ? 8.172 -18.547 -23.984 1 96.5 45 GLU B N 1
ATOM 2332 C CA . GLU B 1 45 ? 6.848 -18.766 -23.406 1 96.5 45 GLU B CA 1
ATOM 2333 C C . GLU B 1 45 ? 6.941 -19.062 -21.906 1 96.5 45 GLU B C 1
ATOM 2335 O O . GLU B 1 45 ? 7.703 -19.938 -21.5 1 96.5 45 GLU B O 1
ATOM 2340 N N . VAL B 1 46 ? 6.203 -18.344 -21.141 1 97.75 46 VAL B N 1
ATOM 2341 C CA . VAL B 1 46 ? 6.219 -18.531 -19.688 1 97.75 46 VAL B CA 1
ATOM 2342 C C . VAL B 1 46 ? 4.945 -19.25 -19.25 1 97.75 46 VAL B C 1
ATOM 2344 O O . VAL B 1 46 ? 3.844 -18.875 -19.656 1 97.75 46 VAL B O 1
ATOM 2347 N N . SER B 1 47 ? 5.105 -20.312 -18.484 1 98 47 SER B N 1
ATOM 2348 C CA . SER B 1 47 ? 3.979 -21.016 -17.891 1 98 47 SER B CA 1
ATOM 2349 C C . SER B 1 47 ? 3.738 -20.562 -16.453 1 98 47 SER B C 1
ATOM 2351 O O . SER B 1 47 ? 4.688 -20.359 -15.695 1 98 47 SER B O 1
ATOM 2353 N N . GLY B 1 48 ? 2.555 -20.328 -16.109 1 97.88 48 GLY B N 1
ATOM 2354 C CA . GLY B 1 48 ? 2.18 -20 -14.75 1 97.88 48 GLY B CA 1
ATOM 2355 C C . GLY B 1 48 ? 1.529 -21.141 -14.008 1 97.88 48 GLY B C 1
ATOM 2356 O O . GLY B 1 48 ? 0.957 -22.047 -14.625 1 97.88 48 GLY B O 1
ATOM 2357 N N . CYS B 1 49 ? 1.571 -21.094 -12.719 1 97.44 49 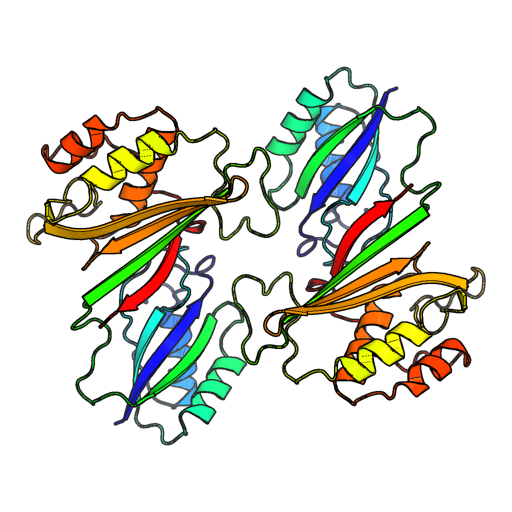CYS B N 1
ATOM 2358 C CA . CYS B 1 49 ? 1.036 -22.188 -11.914 1 97.44 49 CYS B CA 1
ATOM 2359 C C . CYS B 1 49 ? -0.488 -22.188 -11.938 1 97.44 49 CYS B C 1
ATOM 2361 O O . CYS B 1 49 ? -1.114 -23.25 -11.969 1 97.44 49 CYS B O 1
ATOM 2363 N N . VAL B 1 50 ? -1.09 -21.031 -11.852 1 96.56 50 VAL B N 1
ATOM 2364 C CA . VAL B 1 50 ? -2.541 -20.891 -11.898 1 96.56 50 VAL B CA 1
ATOM 2365 C C . VAL B 1 50 ? -2.898 -19.594 -12.625 1 96.56 50 VAL B C 1
ATOM 2367 O O . VAL B 1 50 ? -2.057 -18.703 -12.773 1 96.56 50 VAL B O 1
ATOM 2370 N N . ARG B 1 51 ? -4.09 -19.5 -13.141 1 94.25 51 ARG B N 1
ATOM 2371 C CA . ARG B 1 51 ? -4.578 -18.266 -13.727 1 94.25 51 ARG B CA 1
ATOM 2372 C C . ARG B 1 51 ? -5.227 -17.375 -12.672 1 94.25 51 ARG B C 1
ATOM 2374 O O . ARG B 1 51 ? -6.141 -17.812 -11.969 1 94.25 51 ARG B O 1
ATOM 2381 N N . THR B 1 52 ? -4.664 -16.219 -12.477 1 96 52 THR B N 1
ATOM 2382 C CA . THR B 1 52 ? -5.285 -15.266 -11.562 1 96 52 THR B CA 1
ATOM 2383 C C . THR B 1 52 ? -6.141 -14.266 -12.328 1 96 52 THR B C 1
ATOM 2385 O O . THR B 1 52 ? -5.797 -13.867 -13.445 1 96 52 THR B O 1
ATOM 2388 N N . ASP B 1 53 ? -7.23 -13.812 -11.688 1 94.5 53 ASP B N 1
ATOM 2389 C CA . ASP B 1 53 ? -8.172 -12.875 -12.281 1 94.5 53 ASP B CA 1
ATOM 2390 C C . ASP B 1 53 ? -7.578 -11.469 -12.359 1 94.5 53 ASP B C 1
ATOM 2392 O O . ASP B 1 53 ? -6.539 -11.195 -11.758 1 94.5 53 ASP B O 1
ATOM 2396 N N . VAL B 1 54 ? -8.297 -10.711 -13.133 1 95.5 54 VAL B N 1
ATOM 2397 C CA . VAL B 1 54 ? -7.988 -9.289 -13.211 1 95.5 54 VAL B CA 1
ATOM 2398 C C . VAL B 1 54 ? -7.918 -8.695 -11.805 1 95.5 54 VAL B C 1
ATOM 2400 O O . VAL B 1 54 ? -8.805 -8.93 -10.984 1 95.5 54 VAL B O 1
ATOM 2403 N N . GLY B 1 55 ? -6.793 -8.055 -11.516 1 97.25 55 GLY B N 1
ATOM 2404 C CA . GLY B 1 55 ? -6.691 -7.281 -10.289 1 97.25 55 GLY B CA 1
ATOM 2405 C C . GLY B 1 55 ? -6.168 -8.086 -9.117 1 97.25 55 GLY B C 1
ATOM 2406 O O . GLY B 1 55 ? -5.855 -7.527 -8.062 1 97.25 55 GLY B O 1
ATOM 2407 N N . VAL B 1 56 ? -6.059 -9.414 -9.242 1 98.5 56 VAL B N 1
ATOM 2408 C CA . VAL B 1 56 ? -5.609 -10.258 -8.141 1 98.5 56 VAL B CA 1
ATOM 2409 C C . VAL B 1 56 ? -4.09 -10.188 -8.023 1 98.5 56 VAL B C 1
ATOM 2411 O O . VAL B 1 56 ? -3.381 -10.164 -9.039 1 98.5 56 VAL B O 1
ATOM 2414 N N . HIS B 1 57 ? -3.596 -10.133 -6.809 1 98.81 57 HIS B N 1
ATOM 2415 C CA . HIS B 1 57 ? -2.172 -10.016 -6.516 1 98.81 57 HIS B CA 1
ATOM 2416 C C . HIS B 1 57 ? -1.55 -11.383 -6.254 1 98.81 57 HIS B C 1
ATOM 2418 O O . HIS B 1 57 ? -2.252 -12.398 -6.242 1 98.81 57 HIS B O 1
ATOM 2424 N N . ALA B 1 58 ? -0.247 -11.367 -6.082 1 98.88 58 ALA B N 1
ATOM 2425 C CA . ALA B 1 58 ? 0.436 -12.586 -5.676 1 98.88 58 ALA B CA 1
ATOM 2426 C C . ALA B 1 58 ? 1.667 -12.273 -4.828 1 98.88 58 ALA B C 1
ATOM 2428 O O . ALA B 1 58 ? 2.402 -11.328 -5.121 1 98.88 58 ALA B O 1
ATOM 2429 N N . GLU B 1 59 ? 1.861 -13.078 -3.82 1 98.62 59 GLU B N 1
ATOM 2430 C CA . GLU B 1 59 ? 3.014 -12.938 -2.936 1 98.62 59 GLU B CA 1
ATOM 2431 C C . GLU B 1 59 ? 4.145 -13.875 -3.346 1 98.62 59 GLU B C 1
ATOM 2433 O O . GLU B 1 59 ? 5.316 -13.492 -3.32 1 98.62 59 GLU B O 1
ATOM 2438 N N . ASN B 1 60 ? 3.805 -15.086 -3.682 1 98.62 60 ASN B N 1
ATOM 2439 C CA . ASN B 1 60 ? 4.746 -16.094 -4.145 1 98.62 60 ASN B CA 1
ATOM 2440 C C . ASN B 1 60 ? 4.168 -16.922 -5.293 1 98.62 60 ASN B C 1
ATOM 2442 O O . ASN B 1 60 ? 3.959 -18.125 -5.156 1 98.62 60 ASN B O 1
ATOM 2446 N N . TYR B 1 61 ? 4.02 -16.297 -6.445 1 98.69 61 TYR B N 1
ATOM 2447 C CA . TYR B 1 61 ? 3.533 -16.953 -7.652 1 98.69 61 TYR B CA 1
ATOM 2448 C C . TYR B 1 61 ? 4.645 -17.75 -8.328 1 98.69 61 TYR B C 1
ATOM 2450 O O . TYR B 1 61 ? 5.785 -17.297 -8.398 1 98.69 61 TYR B O 1
ATOM 2458 N N . MET B 1 62 ? 4.359 -18.906 -8.812 1 98.38 62 MET B N 1
ATOM 2459 C CA . MET B 1 62 ? 5.379 -19.734 -9.453 1 98.38 62 MET B CA 1
ATOM 2460 C C . MET B 1 62 ? 5.172 -19.781 -10.961 1 98.38 62 MET B C 1
ATOM 2462 O O . MET B 1 62 ? 4.039 -19.906 -11.43 1 98.38 62 MET B O 1
ATOM 2466 N N . ALA B 1 63 ? 6.234 -19.719 -11.625 1 98.44 63 ALA B N 1
ATOM 2467 C CA . ALA B 1 63 ? 6.234 -19.812 -13.086 1 98.44 63 ALA B CA 1
ATOM 2468 C C . ALA B 1 63 ? 7.5 -20.516 -13.586 1 98.44 63 ALA B C 1
ATOM 2470 O O . ALA B 1 63 ? 8.477 -20.641 -12.844 1 98.44 63 ALA B O 1
ATOM 2471 N N . ASN B 1 64 ? 7.461 -21.078 -14.719 1 98.62 64 ASN B N 1
ATOM 2472 C CA . ASN B 1 64 ? 8.664 -21.641 -15.336 1 98.62 64 ASN B CA 1
ATOM 2473 C C . ASN B 1 64 ? 8.711 -21.344 -16.828 1 98.62 64 ASN B C 1
ATOM 2475 O O . ASN B 1 64 ? 7.695 -21.016 -17.438 1 98.62 64 ASN B O 1
ATOM 2479 N N . PHE B 1 65 ? 9.828 -21.406 -17.375 1 98.56 65 PHE B N 1
ATOM 2480 C CA . PHE B 1 65 ? 10.031 -21.219 -18.797 1 98.56 65 PHE B CA 1
ATOM 2481 C C . PHE B 1 65 ? 11.289 -21.953 -19.266 1 98.56 65 PHE B C 1
ATOM 2483 O O . PHE B 1 65 ? 12.172 -22.25 -18.469 1 98.56 65 PHE B O 1
ATOM 2490 N N . HIS B 1 66 ? 11.32 -22.297 -20.547 1 98.44 66 HIS B N 1
ATOM 2491 C CA . HIS B 1 66 ? 12.484 -22.891 -21.203 1 98.44 66 HIS B CA 1
ATOM 2492 C C . HIS B 1 66 ? 13.281 -21.844 -21.969 1 98.44 66 HIS B C 1
ATOM 2494 O O . HIS B 1 66 ? 12.703 -20.891 -22.516 1 98.44 66 HIS B O 1
ATOM 2500 N N . THR B 1 67 ? 14.578 -22 -22.016 1 98.31 67 THR B N 1
ATOM 2501 C CA . THR B 1 67 ? 15.414 -21.047 -22.75 1 98.31 67 THR B CA 1
ATOM 2502 C C . THR B 1 67 ? 16.734 -21.703 -23.172 1 98.31 67 THR B C 1
ATOM 2504 O O . THR B 1 67 ? 17.203 -22.641 -22.531 1 98.31 67 THR B O 1
ATOM 2507 N N . ASN B 1 68 ? 17.266 -21.141 -24.25 1 97.69 68 ASN B N 1
ATOM 2508 C CA . ASN B 1 68 ? 18.594 -21.547 -24.719 1 97.69 68 ASN B CA 1
ATOM 2509 C C . ASN B 1 68 ? 19.672 -20.594 -24.219 1 97.69 68 ASN B C 1
ATOM 2511 O O . ASN B 1 68 ? 20.859 -20.781 -24.516 1 97.69 68 ASN B O 1
ATOM 2515 N N . SER B 1 69 ? 19.266 -19.594 -23.469 1 97.44 69 SER B N 1
ATOM 2516 C CA . SER B 1 69 ? 20.219 -18.594 -23 1 97.44 69 SER B CA 1
ATOM 2517 C C . SER B 1 69 ? 21.281 -19.219 -22.078 1 97.44 69 SER B C 1
ATOM 2519 O O . SER B 1 69 ? 20.953 -20.062 -21.25 1 97.44 69 SER B O 1
ATOM 2521 N N . ASP B 1 70 ? 22.516 -18.734 -22.203 1 96.81 70 ASP B N 1
ATOM 2522 C CA . ASP B 1 70 ? 23.609 -19.25 -21.391 1 96.81 70 ASP B CA 1
ATOM 2523 C C . ASP B 1 70 ? 23.859 -18.328 -20.188 1 96.81 70 ASP B C 1
ATOM 2525 O O . ASP B 1 70 ? 24.797 -18.562 -19.422 1 96.81 70 ASP B O 1
ATOM 2529 N N . LEU B 1 71 ? 23.062 -17.312 -20.109 1 97.62 71 LEU B N 1
ATOM 2530 C CA . LEU B 1 71 ? 23.234 -16.422 -18.953 1 97.62 71 LEU B CA 1
ATOM 2531 C C . LEU B 1 71 ? 23.031 -17.172 -17.641 1 97.62 71 LEU B C 1
ATOM 2533 O O . LEU B 1 71 ? 22.188 -18.078 -17.562 1 97.62 71 LEU B O 1
ATOM 2537 N N . SER B 1 72 ? 23.797 -16.781 -16.656 1 98.06 72 SER B N 1
ATOM 2538 C CA . SER B 1 72 ? 23.594 -17.375 -15.336 1 98.06 72 SER B CA 1
ATOM 2539 C C . SER B 1 72 ? 22.234 -16.984 -14.758 1 98.06 72 SER B C 1
ATOM 2541 O O . SER B 1 72 ? 21.641 -15.984 -15.18 1 98.06 72 SER B O 1
ATOM 2543 N N . ASN B 1 73 ? 21.734 -17.781 -13.812 1 97.94 73 ASN B N 1
ATOM 2544 C CA . ASN B 1 73 ? 20.484 -17.422 -13.141 1 97.94 73 ASN B CA 1
ATOM 2545 C C . ASN B 1 73 ? 20.547 -16.031 -12.539 1 97.94 73 ASN B C 1
ATOM 2547 O O . ASN B 1 73 ? 19.594 -15.266 -12.625 1 97.94 73 ASN B O 1
ATOM 2551 N N . GLU B 1 74 ? 21.688 -15.719 -11.969 1 97.38 74 GLU B N 1
ATOM 2552 C CA . GLU B 1 74 ? 21.875 -14.414 -11.344 1 97.38 74 GLU B CA 1
ATOM 2553 C C . GLU B 1 74 ? 21.797 -13.289 -12.367 1 97.38 74 GLU B C 1
ATOM 2555 O O . GLU B 1 74 ? 21.172 -12.25 -12.109 1 97.38 74 GLU B O 1
ATOM 2560 N N . ALA B 1 75 ? 22.391 -13.508 -13.469 1 98 75 ALA B N 1
ATOM 2561 C CA . ALA B 1 75 ? 22.359 -12.5 -14.523 1 98 75 ALA B CA 1
ATOM 2562 C C . ALA B 1 75 ? 20.938 -12.281 -15.039 1 98 75 ALA B C 1
ATOM 2564 O O . ALA B 1 75 ? 20.547 -11.156 -15.336 1 98 75 ALA B O 1
ATOM 2565 N N . ILE B 1 76 ? 20.188 -13.391 -15.172 1 98.31 76 ILE B N 1
ATOM 2566 C CA . ILE B 1 76 ? 18.797 -13.297 -15.617 1 98.31 76 ILE B CA 1
ATOM 2567 C C . ILE B 1 76 ? 17.984 -12.539 -14.578 1 98.31 76 ILE B C 1
ATOM 2569 O O . ILE B 1 76 ? 17.188 -11.656 -14.93 1 98.31 76 ILE B O 1
ATOM 2573 N N . LEU B 1 77 ? 18.188 -12.82 -13.328 1 97.81 77 LEU B N 1
ATOM 2574 C CA . LEU B 1 77 ? 17.484 -12.141 -12.25 1 97.81 77 LEU B CA 1
ATOM 2575 C C . LEU B 1 77 ? 17.781 -10.641 -12.273 1 97.81 77 LEU B C 1
ATOM 2577 O O . LEU B 1 77 ? 16.859 -9.828 -12.125 1 97.81 77 LEU B O 1
ATOM 2581 N N . ASP B 1 78 ? 19 -10.32 -12.492 1 96.81 78 ASP B N 1
ATOM 2582 C CA . ASP B 1 78 ? 19.391 -8.914 -12.555 1 96.81 78 ASP B CA 1
ATOM 2583 C C . ASP B 1 78 ? 18.703 -8.203 -13.711 1 96.81 78 ASP B C 1
ATOM 2585 O O . ASP B 1 78 ? 18.25 -7.062 -13.57 1 96.81 78 ASP B O 1
ATOM 2589 N N . TYR B 1 79 ? 18.703 -8.891 -14.812 1 98.12 79 TYR B N 1
ATOM 2590 C CA . TYR B 1 79 ? 18.047 -8.328 -15.992 1 98.12 79 TYR B CA 1
ATOM 2591 C C . TYR B 1 79 ? 16.578 -8.086 -15.734 1 98.12 79 TYR B C 1
ATOM 2593 O O . TYR B 1 79 ? 16.047 -7.02 -16.062 1 98.12 79 TYR B O 1
ATOM 2601 N N . LEU B 1 80 ? 15.898 -9.031 -15.164 1 98.19 80 LEU B N 1
ATOM 2602 C CA . LEU B 1 80 ? 14.469 -8.914 -14.867 1 98.19 80 LEU B CA 1
ATOM 2603 C C . LEU B 1 80 ? 14.219 -7.801 -13.852 1 98.19 80 LEU B C 1
ATOM 2605 O O . LEU B 1 80 ? 13.242 -7.059 -13.961 1 98.19 80 LEU B O 1
ATOM 2609 N N . HIS B 1 81 ? 15.062 -7.719 -12.859 1 96.56 81 HIS B N 1
ATOM 2610 C CA . HIS B 1 81 ? 14.953 -6.664 -11.859 1 96.56 81 HIS B CA 1
ATOM 2611 C C . HIS B 1 81 ? 15.039 -5.281 -12.5 1 96.56 81 HIS B C 1
ATOM 2613 O O . HIS B 1 81 ? 14.312 -4.367 -12.102 1 96.56 81 HIS B O 1
ATOM 2619 N N . GLU B 1 82 ? 15.836 -5.18 -13.484 1 96.44 82 GLU B N 1
ATOM 2620 C CA . GLU B 1 82 ? 16.094 -3.898 -14.125 1 96.44 82 GLU B CA 1
ATOM 2621 C C . GLU B 1 82 ? 14.984 -3.537 -15.102 1 96.44 82 GLU B C 1
ATOM 2623 O O . GLU B 1 82 ? 14.602 -2.369 -15.219 1 96.44 82 GLU B O 1
ATOM 2628 N N . PHE B 1 83 ? 14.414 -4.488 -15.719 1 98.06 83 PHE B N 1
ATOM 2629 C CA . PHE B 1 83 ? 13.625 -4.129 -16.891 1 98.06 83 PHE B CA 1
ATOM 2630 C C . PHE B 1 83 ? 12.148 -4.41 -16.656 1 98.06 83 PHE B C 1
ATOM 2632 O O . PHE B 1 83 ? 11.297 -3.938 -17.422 1 98.06 83 PHE B O 1
ATOM 2639 N N . LEU B 1 84 ? 11.812 -5.203 -15.672 1 97.94 84 LEU B N 1
ATOM 2640 C CA . LEU B 1 84 ? 10.398 -5.336 -15.336 1 97.94 84 LEU B CA 1
ATOM 2641 C C . LEU B 1 84 ? 9.898 -4.094 -14.602 1 97.94 84 LEU B C 1
ATOM 2643 O O . LEU B 1 84 ? 10.664 -3.426 -13.906 1 97.94 84 LEU B O 1
ATOM 2647 N N . P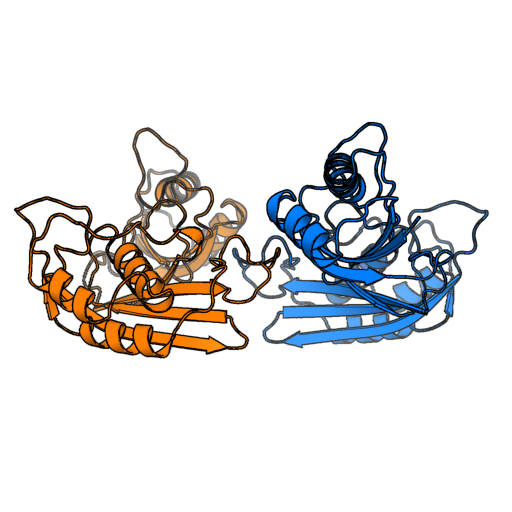RO B 1 85 ? 8.578 -3.818 -14.828 1 97.12 85 PRO B N 1
ATOM 2648 C CA . PRO B 1 85 ? 8.031 -2.725 -14.023 1 97.12 85 PRO B CA 1
ATOM 2649 C C . PRO B 1 85 ? 8.109 -2.998 -12.523 1 97.12 85 PRO B C 1
ATOM 2651 O O . PRO B 1 85 ? 8.234 -4.152 -12.109 1 97.12 85 PRO B O 1
ATOM 2654 N N . GLU B 1 86 ? 7.926 -1.953 -11.672 1 96.94 86 GLU B N 1
ATOM 2655 C CA . GLU B 1 86 ? 8.141 -2.055 -10.234 1 96.94 86 GLU B CA 1
ATOM 2656 C C . GLU B 1 86 ? 7.039 -2.879 -9.57 1 96.94 86 GLU B C 1
ATOM 2658 O O . GLU B 1 86 ? 7.176 -3.293 -8.422 1 96.94 86 GLU B O 1
ATOM 2663 N N . ASP B 1 87 ? 5.98 -3.105 -10.312 1 98.06 87 ASP B N 1
ATOM 2664 C CA . ASP B 1 87 ? 4.875 -3.852 -9.719 1 98.06 87 ASP B CA 1
ATOM 2665 C C . ASP B 1 87 ? 5.012 -5.348 -9.992 1 98.06 87 ASP B C 1
ATOM 2667 O O . ASP B 1 87 ? 4.086 -6.117 -9.734 1 98.06 87 ASP B O 1
ATOM 2671 N N . ILE B 1 88 ? 6.145 -5.82 -10.492 1 98.5 88 ILE B N 1
ATOM 2672 C CA . ILE B 1 88 ? 6.5 -7.227 -10.656 1 98.5 88 ILE B CA 1
ATOM 2673 C C . ILE B 1 88 ? 7.922 -7.461 -10.156 1 98.5 88 ILE B C 1
ATOM 2675 O O . ILE B 1 88 ? 8.867 -6.816 -10.625 1 98.5 88 ILE B O 1
ATOM 2679 N N . VAL B 1 89 ? 8.078 -8.414 -9.281 1 98.38 89 VAL B N 1
ATOM 2680 C CA . VAL B 1 89 ? 9.398 -8.758 -8.758 1 98.38 89 VAL B CA 1
ATOM 2681 C C . VAL B 1 89 ? 9.617 -10.266 -8.859 1 98.38 89 VAL B C 1
ATOM 2683 O O . VAL B 1 89 ? 8.75 -11.047 -8.469 1 98.38 89 VAL B O 1
ATOM 2686 N N . VAL B 1 90 ? 10.695 -10.672 -9.477 1 98.62 90 VAL B N 1
ATOM 2687 C CA . VAL B 1 90 ? 11.125 -12.062 -9.43 1 98.62 90 VAL B CA 1
ATOM 2688 C C . VAL B 1 90 ? 12.016 -12.297 -8.211 1 98.62 90 VAL B C 1
ATOM 2690 O O . VAL B 1 90 ? 13.125 -11.766 -8.141 1 98.62 90 VAL B O 1
ATOM 2693 N N . LYS B 1 91 ? 11.609 -13.141 -7.363 1 97.75 91 LYS B N 1
ATOM 2694 C CA . LYS B 1 91 ? 12.25 -13.289 -6.062 1 97.75 91 LYS B CA 1
ATOM 2695 C C . LYS B 1 91 ? 13.391 -14.297 -6.121 1 97.75 91 LYS B C 1
ATOM 2697 O O . LYS B 1 91 ? 14.367 -14.188 -5.375 1 97.75 91 LYS B O 1
ATOM 2702 N N . SER B 1 92 ? 13.188 -15.25 -6.922 1 97.88 92 SER B N 1
ATOM 2703 C CA . SER B 1 92 ? 14.188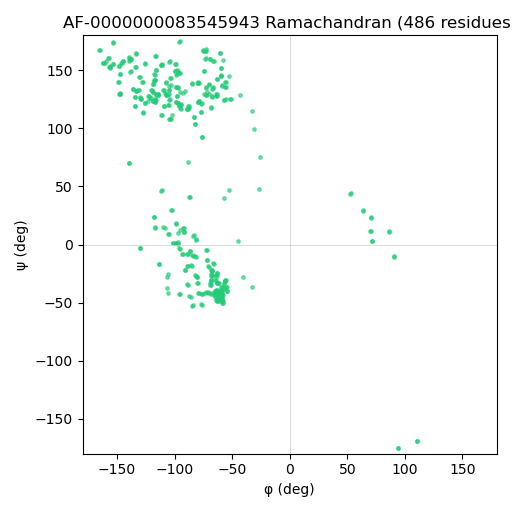 -16.297 -7.051 1 97.88 92 SER B CA 1
ATOM 2704 C C . SER B 1 92 ? 14.055 -17.031 -8.383 1 97.88 92 SER B C 1
ATOM 2706 O O . SER B 1 92 ? 13.023 -16.938 -9.047 1 97.88 92 SER B O 1
ATOM 2708 N N . MET B 1 93 ? 15.102 -17.656 -8.719 1 97.75 93 MET B N 1
ATOM 2709 C CA . MET B 1 93 ? 15.18 -18.438 -9.945 1 97.75 93 MET B CA 1
ATOM 2710 C C . MET B 1 93 ? 16.094 -19.641 -9.758 1 97.75 93 MET B C 1
ATOM 2712 O O . MET B 1 93 ? 17.234 -19.5 -9.305 1 97.75 93 MET B O 1
ATOM 2716 N N . VAL B 1 94 ? 15.594 -20.859 -10.141 1 97.88 94 VAL B N 1
ATOM 2717 C CA . VAL B 1 94 ? 16.406 -22.062 -10 1 97.88 94 VAL B CA 1
ATOM 2718 C C . VAL B 1 94 ? 16.219 -22.953 -11.227 1 97.88 94 VAL B C 1
ATOM 2720 O O . VAL B 1 94 ? 15.211 -22.828 -11.938 1 97.88 94 VAL B O 1
ATOM 2723 N N . GLU B 1 95 ? 17.156 -23.875 -11.453 1 98.19 95 GLU B N 1
ATOM 2724 C CA . GLU B 1 95 ? 17.016 -24.875 -12.5 1 98.19 95 GLU B CA 1
ATOM 2725 C C . GLU B 1 95 ? 15.969 -25.938 -12.125 1 98.19 95 GLU B C 1
ATOM 2727 O O . GLU B 1 95 ? 15.906 -26.359 -10.969 1 98.19 95 GLU B O 1
ATOM 2732 N N . ALA B 1 96 ? 15.18 -26.219 -13.047 1 97.25 96 ALA B N 1
ATOM 2733 C CA . ALA B 1 96 ? 14.227 -27.312 -12.883 1 97.25 96 ALA B CA 1
ATOM 2734 C C . ALA B 1 96 ? 14.492 -28.438 -13.891 1 97.25 96 ALA B C 1
ATOM 2736 O O . ALA B 1 96 ? 15.242 -28.25 -14.852 1 97.25 96 ALA B O 1
ATOM 2737 N N . SER B 1 97 ? 13.945 -29.625 -13.609 1 96.31 97 SER B N 1
ATOM 2738 C CA . SER B 1 97 ? 14.047 -30.703 -14.586 1 96.31 97 SER B CA 1
ATOM 2739 C C . SER B 1 97 ? 13.398 -30.312 -15.914 1 96.31 97 SER B C 1
ATOM 2741 O O . SER B 1 97 ? 12.484 -29.484 -15.945 1 96.31 97 SER B O 1
ATOM 2743 N N . GLU B 1 98 ? 13.867 -30.859 -16.922 1 94.69 98 GLU B N 1
ATOM 2744 C CA . GLU B 1 98 ? 13.398 -30.531 -18.25 1 94.69 98 GLU B CA 1
ATOM 2745 C C . GLU B 1 98 ? 11.891 -30.719 -18.391 1 94.69 98 GLU B C 1
ATOM 2747 O O . GLU B 1 98 ? 11.219 -29.969 -19.094 1 94.69 98 GLU B O 1
ATOM 2752 N N . LYS B 1 99 ? 11.359 -31.656 -17.672 1 94.94 99 LYS B N 1
ATOM 2753 C CA . LYS B 1 99 ? 9.953 -32 -17.812 1 94.94 99 LYS B CA 1
ATOM 2754 C C . LYS B 1 99 ? 9.094 -31.297 -16.781 1 94.94 99 LYS B C 1
ATOM 2756 O O . LYS B 1 99 ? 7.863 -31.391 -16.812 1 94.94 99 LYS B O 1
ATOM 2761 N N . PHE B 1 100 ? 9.766 -30.578 -15.93 1 96.06 100 PHE B N 1
ATOM 2762 C CA . PHE B 1 100 ? 9.016 -29.891 -14.891 1 96.06 100 PHE B CA 1
ATOM 2763 C C . PHE B 1 100 ? 8.086 -28.844 -15.5 1 96.06 100 PHE B C 1
ATOM 2765 O O . PHE B 1 100 ? 8.492 -28.062 -16.359 1 96.06 100 PHE B O 1
ATOM 2772 N N . HIS B 1 101 ? 6.812 -28.875 -15.109 1 97.06 101 HIS B N 1
ATOM 2773 C CA . HIS B 1 101 ? 5.809 -27.859 -15.438 1 97.06 101 HIS B CA 1
ATOM 2774 C C . HIS B 1 101 ? 5.082 -27.375 -14.188 1 97.06 101 HIS B C 1
ATOM 2776 O O . HIS B 1 101 ? 4.492 -28.172 -13.453 1 97.06 101 HIS B O 1
ATOM 2782 N N . VAL B 1 102 ? 5.074 -26.109 -13.945 1 96.5 102 VAL B N 1
ATOM 2783 C CA . VAL B 1 102 ? 4.652 -25.484 -12.695 1 96.5 102 VAL B CA 1
ATOM 2784 C C . VAL B 1 102 ? 3.17 -25.781 -12.453 1 96.5 102 VAL B C 1
ATOM 2786 O O . VAL B 1 102 ? 2.711 -25.781 -11.305 1 96.5 102 VAL B O 1
ATOM 2789 N N . ALA B 1 103 ? 2.371 -26 -13.492 1 95.56 103 ALA B N 1
ATOM 2790 C CA . ALA B 1 103 ? 0.932 -26.219 -13.344 1 95.56 103 ALA B CA 1
ATOM 2791 C C . ALA B 1 103 ? 0.62 -27.656 -12.961 1 95.56 103 ALA B C 1
ATOM 2793 O O . ALA B 1 103 ? -0.519 -27.984 -12.617 1 95.56 103 ALA B O 1
ATOM 2794 N N . TYR B 1 104 ? 1.693 -28.422 -13.07 1 95 104 TYR B N 1
ATOM 2795 C CA . TYR B 1 104 ? 1.465 -29.844 -12.812 1 95 104 TYR B CA 1
ATOM 2796 C C . TYR B 1 104 ? 1.89 -30.219 -11.398 1 95 104 TYR B C 1
ATOM 2798 O O . TYR B 1 104 ? 2.781 -29.594 -10.82 1 95 104 TYR B O 1
ATOM 2806 N N . ASN B 1 105 ? 1.263 -31.172 -10.789 1 93.31 105 ASN B N 1
ATOM 2807 C CA . ASN B 1 105 ? 1.604 -31.797 -9.516 1 93.31 105 ASN B CA 1
ATOM 2808 C C . ASN B 1 105 ? 1.529 -30.812 -8.359 1 93.31 105 ASN B C 1
ATOM 2810 O O . ASN B 1 105 ? 2.373 -30.828 -7.461 1 93.31 105 ASN B O 1
ATOM 2814 N N . ILE B 1 106 ? 0.705 -29.875 -8.492 1 96 106 ILE B N 1
ATOM 2815 C CA . ILE B 1 106 ? 0.416 -28.984 -7.375 1 96 106 ILE B CA 1
ATOM 2816 C C . ILE B 1 106 ? -0.31 -29.75 -6.273 1 96 106 ILE B C 1
ATOM 2818 O O . ILE B 1 106 ? -1.299 -30.438 -6.539 1 96 106 ILE B O 1
ATOM 2822 N N . LYS B 1 107 ? 0.208 -29.656 -5.113 1 97.31 107 LYS B N 1
ATOM 2823 C CA . LYS B 1 107 ? -0.438 -30.312 -3.975 1 97.31 107 LYS B CA 1
ATOM 2824 C C . LYS B 1 107 ? -1.493 -29.391 -3.352 1 97.31 107 LYS B C 1
ATOM 2826 O O . LYS B 1 107 ? -2.578 -29.859 -2.984 1 97.31 107 LYS B O 1
ATOM 2831 N N . SER B 1 108 ? -1.144 -28.156 -3.197 1 98.25 108 SER B N 1
ATOM 2832 C CA . SER B 1 108 ? -2.117 -27.234 -2.627 1 98.25 108 SER B CA 1
ATOM 2833 C C . SER B 1 108 ? -1.809 -25.797 -3.023 1 98.25 108 SER B C 1
ATOM 2835 O O . SER B 1 108 ? -0.675 -25.469 -3.387 1 98.25 108 SER B O 1
ATOM 2837 N N . ILE B 1 109 ? -2.807 -25.031 -3.064 1 98.44 109 ILE B N 1
ATOM 2838 C CA . ILE B 1 109 ? -2.766 -23.594 -3.344 1 98.44 109 ILE B CA 1
ATOM 2839 C C . ILE B 1 109 ? -3.342 -22.812 -2.16 1 98.44 109 ILE B C 1
ATOM 2841 O O . ILE B 1 109 ? -4.387 -23.188 -1.619 1 98.44 109 ILE B O 1
ATOM 2845 N N . THR B 1 110 ? -2.672 -21.797 -1.743 1 98.81 110 THR B N 1
ATOM 2846 C CA . THR B 1 110 ? -3.152 -20.953 -0.646 1 98.81 110 THR B CA 1
ATOM 2847 C C . THR B 1 110 ? -3.416 -19.531 -1.126 1 98.81 110 THR B C 1
ATOM 2849 O O . THR B 1 110 ? -2.545 -18.906 -1.731 1 98.81 110 THR B O 1
ATOM 2852 N N . TYR B 1 111 ? -4.617 -19.109 -0.884 1 98.81 111 TYR B N 1
ATOM 2853 C CA . TYR B 1 111 ? -4.988 -17.703 -1.113 1 98.81 111 TYR B CA 1
ATOM 2854 C C . TYR B 1 111 ? -5.254 -17 0.205 1 98.81 111 TYR B C 1
ATOM 2856 O O . TYR B 1 111 ? -5.59 -17.625 1.208 1 98.81 111 TYR B O 1
ATOM 2864 N N . VAL B 1 112 ? -5.07 -15.688 0.143 1 98.88 112 VAL B N 1
ATOM 2865 C CA . VAL B 1 112 ? -5.43 -14.859 1.287 1 98.88 112 VAL B CA 1
ATOM 2866 C C . VAL B 1 112 ? -6.27 -13.672 0.819 1 98.88 112 VAL B C 1
ATOM 2868 O O . VAL B 1 112 ? -5.973 -13.062 -0.213 1 98.88 112 VAL B O 1
ATOM 2871 N N . TYR B 1 113 ? -7.34 -13.453 1.526 1 98.81 113 TYR B N 1
ATOM 2872 C CA . TYR B 1 113 ? -8.156 -12.266 1.324 1 98.81 113 TYR B CA 1
ATOM 2873 C C . TYR B 1 113 ? -8.117 -11.359 2.549 1 98.81 113 TYR B C 1
ATOM 2875 O O . TYR B 1 113 ? -8.367 -11.812 3.67 1 98.81 113 TYR B O 1
ATOM 2883 N N . LYS B 1 114 ? -7.812 -10.078 2.334 1 98.75 114 LYS B N 1
ATOM 2884 C CA . LYS B 1 114 ? -7.68 -9.141 3.445 1 98.75 114 LYS B CA 1
ATOM 2885 C C . LYS B 1 114 ? -8.836 -8.148 3.467 1 98.75 114 LYS B C 1
ATOM 2887 O O . LYS B 1 114 ? -9.195 -7.582 2.432 1 98.75 114 LYS B O 1
ATOM 2892 N N . ILE B 1 115 ? -9.375 -7.996 4.672 1 98.5 115 ILE B N 1
ATOM 2893 C CA . ILE B 1 115 ? -10.508 -7.105 4.883 1 98.5 115 ILE B CA 1
ATOM 2894 C C . ILE B 1 115 ? -10.188 -6.109 5.992 1 98.5 115 ILE B C 1
ATOM 2896 O O . ILE B 1 115 ? -9.758 -6.504 7.082 1 98.5 115 ILE B O 1
ATOM 2900 N N . ASN B 1 116 ? -10.25 -4.867 5.684 1 98 116 ASN B N 1
ATOM 2901 C CA . ASN B 1 116 ? -10.289 -3.83 6.707 1 98 116 ASN B CA 1
ATOM 2902 C C . ASN B 1 116 ? -11.703 -3.629 7.246 1 98 116 ASN B C 1
ATOM 2904 O O . ASN B 1 116 ? -12.547 -3.033 6.578 1 98 116 ASN B O 1
ATOM 2908 N N . ASN B 1 117 ? -11.922 -4.148 8.422 1 97.19 117 ASN B N 1
ATOM 2909 C CA . ASN B 1 117 ? -13.242 -4.062 9.039 1 97.19 117 ASN B CA 1
ATOM 2910 C C . ASN B 1 117 ? -13.312 -2.924 10.055 1 97.19 117 ASN B C 1
ATOM 2912 O O . ASN B 1 117 ? -14.125 -2.961 10.977 1 97.19 117 ASN B O 1
ATOM 2916 N N . ASN B 1 118 ? -12.336 -1.932 9.984 1 94.44 118 ASN B N 1
ATOM 2917 C CA . ASN B 1 118 ? -12.422 -0.678 10.727 1 94.44 118 ASN B CA 1
ATOM 2918 C C . ASN B 1 118 ? -13.469 0.256 10.133 1 94.44 118 ASN B C 1
ATOM 2920 O O . ASN B 1 118 ? -13.914 0.06 9 1 94.44 118 ASN B O 1
ATOM 2924 N N . GLU B 1 119 ? -13.859 1.149 10.938 1 92.38 119 GLU B N 1
ATOM 2925 C CA . GLU B 1 119 ? -14.828 2.139 10.469 1 92.38 119 GLU B CA 1
ATOM 2926 C C . GLU B 1 119 ? -14.266 2.943 9.305 1 92.38 119 GLU B C 1
ATOM 2928 O O . GLU B 1 119 ? -14.969 3.205 8.328 1 92.38 119 GLU B O 1
ATOM 2933 N N . LEU B 1 120 ? -13.008 3.252 9.414 1 94.19 120 LEU B N 1
ATOM 2934 C CA . LEU B 1 120 ? -12.375 4.098 8.406 1 94.19 120 LEU B CA 1
ATOM 2935 C C . LEU B 1 120 ? -11.508 3.264 7.465 1 94.19 120 LEU B C 1
ATOM 2937 O O . LEU B 1 120 ? -10.859 2.307 7.891 1 94.19 120 LEU B O 1
ATOM 2941 N N . ARG B 1 121 ? -11.523 3.672 6.199 1 95.38 121 ARG B N 1
ATOM 2942 C CA . ARG B 1 121 ? -10.555 3.092 5.273 1 95.38 121 ARG B CA 1
ATOM 2943 C C . ARG B 1 121 ? -9.141 3.553 5.605 1 95.38 121 ARG B C 1
ATOM 2945 O O . ARG B 1 121 ? -8.953 4.508 6.359 1 95.38 121 ARG B O 1
ATOM 2952 N N . ASN B 1 122 ? -8.172 2.863 5.176 1 96.44 122 ASN B N 1
ATOM 2953 C CA . ASN B 1 122 ? -6.754 3.186 5.254 1 96.44 122 ASN B CA 1
ATOM 2954 C C . ASN B 1 122 ? -6.18 3.539 3.885 1 96.44 122 ASN B C 1
ATOM 2956 O O . ASN B 1 122 ? -6.203 2.717 2.969 1 96.44 122 ASN B O 1
ATOM 2960 N N . VAL B 1 123 ? -5.688 4.719 3.762 1 97.38 123 VAL B N 1
ATOM 2961 C CA . VAL B 1 123 ? -5.293 5.203 2.443 1 97.38 123 VAL B CA 1
ATOM 2962 C C . VAL B 1 123 ? -4.086 4.41 1.942 1 97.38 123 VAL B C 1
ATOM 2964 O O . VAL B 1 123 ? -3.867 4.297 0.733 1 97.38 123 VAL B O 1
ATOM 2967 N N . PHE B 1 124 ? -3.342 3.803 2.807 1 96.94 124 PHE B N 1
ATOM 2968 C CA . PHE B 1 124 ? -2.053 3.225 2.439 1 96.94 124 PHE B CA 1
ATOM 2969 C C . PHE B 1 124 ? -2.215 1.772 2.008 1 96.94 124 PHE B C 1
ATOM 2971 O O . PHE B 1 124 ? -1.342 1.217 1.34 1 96.94 124 PHE B O 1
ATOM 2978 N N . ASN B 1 125 ? -3.277 1.118 2.406 1 96.12 125 ASN B N 1
ATOM 2979 C CA . ASN B 1 125 ? -3.439 -0.274 2 1 96.12 125 ASN B CA 1
ATOM 2980 C C . ASN B 1 125 ? -4.68 -0.464 1.13 1 96.12 125 ASN B C 1
ATOM 2982 O O . ASN B 1 125 ? -5.066 -1.596 0.833 1 96.12 125 ASN B O 1
ATOM 2986 N N . ARG B 1 126 ? -5.203 0.596 0.642 1 96 126 ARG B N 1
ATOM 2987 C CA . ARG B 1 126 ? -6.504 0.619 -0.024 1 96 126 ARG B CA 1
ATOM 2988 C C . ARG B 1 126 ? -6.465 -0.173 -1.326 1 96 126 ARG B C 1
ATOM 2990 O O . ARG B 1 126 ? -7.508 -0.562 -1.854 1 96 126 ARG B O 1
ATOM 2997 N N . LYS B 1 127 ? -5.328 -0.452 -1.812 1 96.38 127 LYS B N 1
ATOM 2998 C CA . LYS B 1 127 ? -5.223 -1.163 -3.082 1 96.38 127 LYS B CA 1
ATOM 2999 C C . LYS B 1 127 ? -5.109 -2.668 -2.863 1 96.38 127 LYS B C 1
ATOM 3001 O O . LYS B 1 127 ? -5.254 -3.451 -3.805 1 96.38 127 LYS B O 1
ATOM 3006 N N . TYR B 1 128 ? -4.953 -3.061 -1.596 1 98.06 128 TYR B N 1
ATOM 3007 C CA . TYR B 1 128 ? -4.629 -4.461 -1.34 1 98.06 128 TYR B CA 1
ATOM 3008 C C . TYR B 1 128 ? -5.551 -5.051 -0.283 1 98.06 128 TYR B C 1
ATOM 3010 O O . TYR B 1 128 ? -5.434 -6.227 0.069 1 98.06 128 TYR B O 1
ATOM 3018 N N . VAL B 1 129 ? -6.418 -4.238 0.252 1 98.06 129 VAL B N 1
ATOM 3019 C CA . VAL B 1 129 ? -7.324 -4.641 1.323 1 98.06 129 VAL B CA 1
ATOM 3020 C C . VAL B 1 129 ? -8.742 -4.164 1.009 1 98.06 129 VAL B C 1
ATOM 3022 O O . VAL B 1 129 ? -8.938 -3.021 0.585 1 98.06 129 VAL B O 1
ATOM 3025 N N . TYR B 1 130 ? -9.672 -5.039 1.149 1 97.69 130 TYR B N 1
ATOM 3026 C CA . TYR B 1 130 ? -11.078 -4.68 0.991 1 97.69 130 TYR B CA 1
ATOM 3027 C C . TYR B 1 130 ? -11.617 -4.012 2.25 1 97.69 130 TYR B C 1
ATOM 3029 O O . TYR B 1 130 ? -11.453 -4.535 3.355 1 97.69 130 TYR B O 1
ATOM 3037 N N . HIS B 1 131 ? -12.125 -2.832 2.131 1 96.81 131 HIS B N 1
ATOM 3038 C C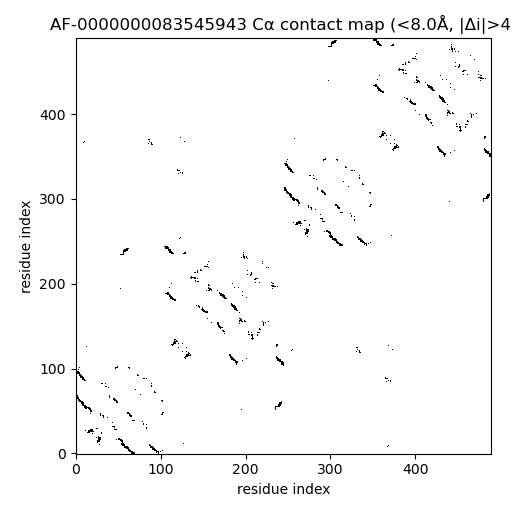A . HIS B 1 131 ? -12.734 -2.166 3.273 1 96.81 131 HIS B CA 1
ATOM 3039 C C . HIS B 1 131 ? -14.219 -2.506 3.381 1 96.81 131 HIS B C 1
ATOM 3041 O O . HIS B 1 131 ? -15 -2.201 2.475 1 96.81 131 HIS B O 1
ATOM 3047 N N . SER B 1 132 ? -14.586 -3.16 4.453 1 92.81 132 SER B N 1
ATOM 3048 C CA . SER B 1 132 ? -15.984 -3.477 4.73 1 92.81 132 SER B CA 1
ATOM 3049 C C . SER B 1 132 ? -16.609 -2.451 5.672 1 92.81 132 SER B C 1
ATOM 3051 O O . SER B 1 132 ? -16.125 -2.25 6.789 1 92.81 132 SER B O 1
ATOM 3053 N N . GLU B 1 133 ? -17.609 -1.737 5.309 1 84.31 133 GLU B N 1
ATOM 3054 C CA . GLU B 1 133 ? -18.234 -0.672 6.09 1 84.31 133 GLU B CA 1
ATOM 3055 C C . GLU B 1 133 ? -18.953 -1.234 7.309 1 84.31 133 GLU B C 1
ATOM 3057 O O . GLU B 1 133 ? -19.031 -0.583 8.352 1 84.31 133 GLU B O 1
ATOM 3062 N N . GLY B 1 134 ? -19.516 -2.424 7.27 1 86.19 134 GLY B N 1
ATOM 3063 C CA . GLY B 1 134 ? -20.25 -3.014 8.383 1 86.19 134 GLY B CA 1
ATOM 3064 C C . GLY B 1 134 ? -19.406 -3.986 9.195 1 86.19 134 GLY B C 1
ATOM 3065 O O . GLY B 1 134 ? -18.422 -4.539 8.688 1 86.19 134 GLY B O 1
ATOM 3066 N N . LYS B 1 135 ? -19.766 -4.051 10.531 1 94.12 135 LYS B N 1
ATOM 3067 C CA . LYS B 1 135 ? -19.062 -5.027 11.367 1 94.12 135 LYS B CA 1
ATOM 3068 C C . LYS B 1 135 ? -19.406 -6.453 10.945 1 94.12 135 LYS B C 1
ATOM 3070 O O . LYS B 1 135 ? -20.578 -6.789 10.742 1 94.12 135 LYS B O 1
ATOM 3075 N N . LEU B 1 136 ? -18.422 -7.281 10.852 1 97.81 136 LEU B N 1
ATOM 3076 C CA . LEU B 1 136 ? -18.594 -8.664 10.406 1 97.81 136 LEU B CA 1
ATOM 3077 C C . LEU B 1 136 ? -18.75 -9.602 11.602 1 97.81 136 LEU B C 1
ATOM 3079 O O . LEU B 1 136 ? -18.016 -9.484 12.594 1 97.81 136 LEU B O 1
ATOM 3083 N N . ASN B 1 137 ? -19.734 -10.414 11.539 1 98.12 137 ASN B N 1
ATOM 3084 C CA . ASN B 1 137 ? -19.844 -11.508 12.5 1 98.12 137 ASN B CA 1
ATOM 3085 C C . ASN B 1 137 ? -18.875 -12.641 12.18 1 98.12 137 ASN B C 1
ATOM 3087 O O . ASN B 1 137 ? -19.234 -13.578 11.461 1 98.12 137 ASN B O 1
ATOM 3091 N N . LEU B 1 138 ? -17.703 -12.586 12.766 1 98.31 138 LEU B N 1
ATOM 3092 C CA . LEU B 1 138 ? -16.625 -13.508 12.414 1 98.31 138 LEU B CA 1
ATOM 3093 C C . LEU B 1 138 ? -16.953 -14.93 12.859 1 98.31 138 LEU B C 1
ATOM 3095 O O . LEU B 1 138 ? -16.531 -15.898 12.219 1 98.31 138 LEU B O 1
ATOM 3099 N N . GLU B 1 139 ? -17.688 -15.07 13.922 1 98 139 GLU B N 1
ATOM 3100 C CA . GLU B 1 139 ? -18.062 -16.391 14.398 1 98 139 GLU B CA 1
ATOM 3101 C C . GLU B 1 139 ? -18.922 -17.125 13.375 1 98 139 GLU B C 1
ATOM 3103 O O . GLU B 1 139 ? -18.672 -18.281 13.055 1 98 139 GLU B O 1
ATOM 3108 N N . GLU B 1 140 ? -19.922 -16.438 12.875 1 97.75 140 GLU B N 1
ATOM 3109 C CA . GLU B 1 140 ? -20.766 -17.031 11.852 1 97.75 140 GLU B CA 1
ATOM 3110 C C . GLU B 1 140 ? -19.984 -17.344 10.586 1 97.75 140 GLU B C 1
ATOM 3112 O O . GLU B 1 140 ? -20.219 -18.359 9.93 1 97.75 140 GLU B O 1
ATOM 3117 N N . MET B 1 141 ? -19.078 -16.438 10.242 1 98.06 141 MET B N 1
ATOM 3118 C CA . MET B 1 141 ? -18.219 -16.672 9.086 1 98.06 141 MET B CA 1
ATOM 3119 C C . MET B 1 141 ? -17.391 -17.953 9.266 1 98.06 141 MET B C 1
ATOM 3121 O O . MET B 1 141 ? -17.25 -18.734 8.336 1 98.06 141 MET B O 1
ATOM 3125 N N . ARG B 1 142 ? -16.828 -18.125 10.5 1 98.5 142 ARG B N 1
ATOM 3126 C CA . ARG B 1 142 ? -16.016 -19.297 10.789 1 98.5 142 ARG B CA 1
ATOM 3127 C C . ARG B 1 142 ? -16.828 -20.578 10.719 1 98.5 142 ARG B C 1
ATOM 3129 O O . ARG B 1 142 ? -16.359 -21.594 10.195 1 98.5 142 ARG B O 1
ATOM 3136 N N . ILE B 1 143 ? -18.016 -20.547 11.203 1 97.81 143 ILE B N 1
ATOM 3137 C CA . ILE B 1 143 ? -18.906 -21.703 11.148 1 97.81 143 ILE B CA 1
ATOM 3138 C C . ILE B 1 143 ? -19.203 -22.062 9.695 1 97.81 143 ILE B C 1
ATOM 3140 O O . ILE B 1 143 ? -19.109 -23.219 9.297 1 97.81 143 ILE B O 1
ATOM 3144 N N . ALA B 1 144 ? -19.531 -21.078 8.922 1 96.94 144 ALA B N 1
ATOM 3145 C CA . ALA B 1 144 ? -19.797 -21.281 7.504 1 96.94 144 ALA B CA 1
ATOM 3146 C C . ALA B 1 144 ? -18.562 -21.828 6.793 1 96.94 144 ALA B C 1
ATOM 3148 O O . ALA B 1 144 ? -18.672 -22.734 5.965 1 96.94 144 ALA B O 1
ATOM 3149 N N . ALA B 1 145 ? -17.406 -21.266 7.117 1 98.12 145 ALA B N 1
ATOM 3150 C CA . ALA B 1 145 ? -16.141 -21.688 6.508 1 98.12 145 ALA B CA 1
ATOM 3151 C C . ALA B 1 145 ? -15.883 -23.172 6.773 1 98.12 145 ALA B C 1
ATOM 3153 O O . ALA B 1 145 ? -15.414 -23.891 5.891 1 98.12 145 ALA B O 1
ATOM 3154 N N . GLU B 1 146 ? -16.188 -23.594 7.945 1 97.5 146 GLU B N 1
ATOM 3155 C CA . GLU B 1 146 ? -15.969 -24.984 8.32 1 97.5 146 GLU B CA 1
ATOM 3156 C C . GLU B 1 146 ? -16.812 -25.922 7.457 1 97.5 146 GLU B C 1
ATOM 3158 O O . GLU B 1 146 ? -16.359 -27.016 7.117 1 97.5 146 GLU B O 1
ATOM 3163 N N . SER B 1 147 ? -17.922 -25.5 7.078 1 95.69 147 SER B N 1
ATOM 3164 C CA . SER B 1 147 ? -18.812 -26.328 6.27 1 95.69 147 SER B CA 1
ATOM 3165 C C . SER B 1 147 ? -18.266 -26.5 4.855 1 95.69 147 SER B C 1
ATOM 3167 O O . SER B 1 147 ? -18.688 -27.406 4.133 1 95.69 147 SER B O 1
ATOM 3169 N N . LEU B 1 148 ? -17.375 -25.625 4.496 1 97 148 LEU B N 1
ATOM 3170 C CA . LEU B 1 148 ? -16.812 -25.656 3.152 1 97 148 LEU B CA 1
ATOM 3171 C C . LEU B 1 148 ? -15.578 -26.562 3.102 1 97 148 LEU B C 1
ATOM 3173 O O . LEU B 1 148 ? -15.133 -26.938 2.02 1 97 148 LEU B O 1
ATOM 3177 N N . VAL B 1 149 ? -15.008 -26.844 4.242 1 98.06 149 VAL B N 1
ATOM 3178 C CA . VAL B 1 149 ? -13.789 -27.641 4.324 1 98.06 149 VAL B CA 1
ATOM 3179 C C . VAL B 1 149 ? -14.102 -29.094 3.957 1 98.06 149 VAL B C 1
ATOM 3181 O O . VAL B 1 149 ? -15.117 -29.641 4.387 1 98.06 149 VAL B O 1
ATOM 3184 N N . GLY B 1 150 ? -13.266 -29.719 3.199 1 97.75 150 GLY B N 1
ATOM 3185 C CA . GLY B 1 150 ? -13.453 -31.062 2.699 1 97.75 150 GLY B CA 1
ATOM 3186 C C . GLY B 1 150 ? -13.703 -31.125 1.204 1 97.75 150 GLY B C 1
ATOM 3187 O O . GLY B 1 150 ? -13.391 -30.172 0.482 1 97.75 150 GLY B O 1
ATOM 3188 N N . THR B 1 151 ? -14.109 -32.312 0.735 1 97.38 151 THR B N 1
ATOM 3189 C CA . THR B 1 151 ? -14.367 -32.531 -0.684 1 97.38 151 THR B CA 1
ATOM 3190 C C . THR B 1 151 ? -15.852 -32.344 -1.002 1 97.38 151 THR B C 1
ATOM 3192 O O . THR B 1 151 ? -16.703 -33 -0.407 1 97.38 151 THR B O 1
ATOM 3195 N N . HIS B 1 152 ? -16.141 -31.375 -1.819 1 95.19 152 HIS B N 1
ATOM 3196 C CA . HIS B 1 152 ? -17.5 -31.047 -2.189 1 95.19 152 HIS B CA 1
ATOM 3197 C C . HIS B 1 152 ? -17.625 -30.75 -3.682 1 95.19 152 HIS B C 1
ATOM 3199 O O . HIS B 1 152 ? -16.609 -30.609 -4.371 1 95.19 152 HIS B O 1
ATOM 3205 N N . ASP B 1 153 ? -18.828 -30.859 -4.164 1 92.38 153 ASP B N 1
ATOM 3206 C CA . ASP B 1 153 ? -19.141 -30.281 -5.465 1 92.38 153 ASP B CA 1
ATOM 3207 C C . ASP B 1 153 ? -19.312 -28.766 -5.367 1 92.38 153 ASP B C 1
ATOM 3209 O O . ASP B 1 153 ? -20.281 -28.281 -4.77 1 92.38 153 ASP B O 1
ATOM 3213 N N . PHE B 1 154 ? -18.438 -28.016 -5.988 1 91.94 154 PHE B N 1
ATOM 3214 C CA . PHE B 1 154 ? -18.438 -26.562 -5.848 1 91.94 154 PHE B CA 1
ATOM 3215 C C . PHE B 1 154 ? -19.047 -25.906 -7.082 1 91.94 154 PHE B C 1
ATOM 3217 O O . PHE B 1 154 ? -18.672 -24.797 -7.449 1 91.94 154 PHE B O 1
ATOM 3224 N N . GLN B 1 155 ? -19.922 -26.547 -7.699 1 88.56 155 GLN B N 1
ATOM 3225 C CA . GLN B 1 155 ? -20.594 -26 -8.875 1 88.56 155 GLN B CA 1
ATOM 3226 C C . GLN B 1 155 ? -21.266 -24.672 -8.547 1 88.56 155 GLN B C 1
ATOM 3228 O O . GLN B 1 155 ? -21.281 -23.75 -9.375 1 88.56 155 GLN B O 1
ATOM 3233 N N . GLY B 1 156 ? -21.828 -24.562 -7.363 1 85.69 156 GLY B N 1
ATOM 3234 C CA . GLY B 1 156 ? -22.516 -23.359 -6.949 1 85.69 156 GLY B CA 1
ATOM 3235 C C . GLY B 1 156 ? -21.562 -22.203 -6.656 1 85.69 156 GLY B C 1
ATOM 3236 O O . GLY B 1 156 ? -22 -21.078 -6.441 1 85.69 156 GLY B O 1
ATOM 3237 N N . PHE B 1 157 ? -20.25 -22.453 -6.707 1 90.56 157 PHE B N 1
ATOM 3238 C CA . PHE B 1 157 ? -19.25 -21.453 -6.363 1 90.56 157 PHE B CA 1
ATOM 3239 C C . PHE B 1 157 ? -18.359 -21.125 -7.562 1 90.56 157 PHE B C 1
ATOM 3241 O O . PHE B 1 157 ? -17.188 -20.781 -7.398 1 90.56 157 PHE B O 1
ATOM 3248 N N . THR B 1 158 ? -18.797 -21.328 -8.711 1 89.88 158 THR B N 1
ATOM 3249 C CA . THR B 1 158 ? -18.047 -21.016 -9.922 1 89.88 158 THR B CA 1
ATOM 3250 C C . THR B 1 158 ? -18.953 -20.391 -10.977 1 89.88 158 THR B C 1
ATOM 3252 O O . THR B 1 158 ? -20.172 -20.625 -10.977 1 89.88 158 THR B O 1
ATOM 3255 N N . THR B 1 159 ? -18.453 -19.547 -11.781 1 84.75 159 THR B N 1
ATOM 3256 C CA . THR B 1 159 ? -19.203 -18.922 -12.867 1 84.75 159 THR B CA 1
ATOM 3257 C C . THR B 1 159 ? -19.219 -19.812 -14.102 1 84.75 159 THR B C 1
ATOM 3259 O O . THR B 1 159 ? -19.922 -19.531 -15.07 1 84.75 159 THR B O 1
ATOM 3262 N N . VAL B 1 160 ? -18.438 -20.812 -14.047 1 79.88 160 VAL B N 1
ATOM 3263 C CA . VAL B 1 160 ? -18.344 -21.703 -15.188 1 79.88 160 VAL B CA 1
ATOM 3264 C C . VAL B 1 160 ? -19.578 -22.609 -15.242 1 79.88 160 VAL B C 1
ATOM 3266 O O . VAL B 1 160 ? -19.984 -23.188 -14.227 1 79.88 160 VAL B O 1
ATOM 3269 N N . THR B 1 161 ? -20.312 -22.562 -16.359 1 74.12 161 THR B N 1
ATOM 3270 C CA . THR B 1 161 ? -21.516 -23.375 -16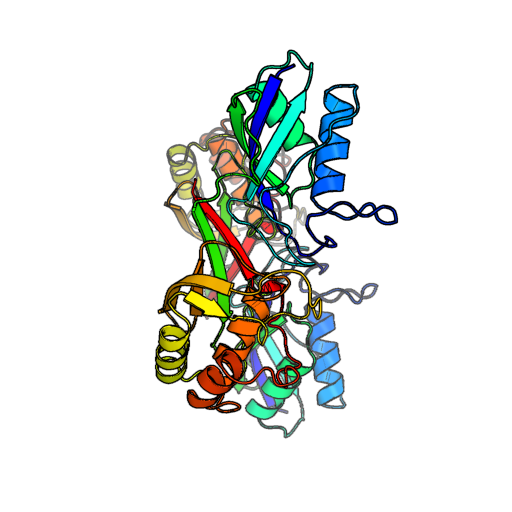.531 1 74.12 161 THR B CA 1
ATOM 3271 C C . THR B 1 161 ? -21.203 -24.641 -17.312 1 74.12 161 THR B C 1
ATOM 3273 O O . THR B 1 161 ? -22.078 -25.469 -17.547 1 74.12 161 THR B O 1
ATOM 3276 N N . SER B 1 162 ? -19.922 -24.875 -17.5 1 64.94 162 SER B N 1
ATOM 3277 C CA . SER B 1 162 ? -19.672 -25.984 -18.406 1 64.94 162 SER B CA 1
ATOM 3278 C C . SER B 1 162 ? -20.062 -27.312 -17.766 1 64.94 162 SER B C 1
ATOM 3280 O O . SER B 1 162 ? -19.781 -27.547 -16.578 1 64.94 162 SER B O 1
ATOM 3282 N N . ASP B 1 163 ? -20.812 -28.156 -18.375 1 66 163 ASP B N 1
ATOM 3283 C CA . ASP B 1 163 ? -21.328 -29.438 -17.938 1 66 163 ASP B CA 1
ATOM 3284 C C . ASP B 1 163 ? -20.297 -30.547 -18.109 1 66 163 ASP B C 1
ATOM 3286 O O . ASP B 1 163 ? -20.547 -31.703 -17.766 1 66 163 ASP B O 1
ATOM 3290 N N . THR B 1 164 ? -19.016 -30.219 -18.547 1 72.25 164 THR B N 1
ATOM 3291 C CA . THR B 1 164 ? -18.141 -31.328 -18.906 1 72.25 164 THR B CA 1
ATOM 3292 C C . THR B 1 164 ? -17.078 -31.531 -17.828 1 72.25 164 THR B C 1
ATOM 3294 O O . THR B 1 164 ? -16.531 -32.625 -17.703 1 72.25 164 THR B O 1
ATOM 3297 N N . LYS B 1 165 ? -16.672 -30.562 -17.016 1 82 165 LYS B N 1
ATOM 3298 C CA . LYS B 1 165 ? -15.594 -30.75 -16.047 1 82 165 LYS B CA 1
ATOM 3299 C C . LYS B 1 165 ? -16.156 -30.875 -14.625 1 82 165 LYS B C 1
ATOM 3301 O O . LYS B 1 165 ? -17.141 -30.219 -14.281 1 82 165 LYS B O 1
ATOM 3306 N N . SER B 1 166 ? -15.555 -31.812 -14.031 1 91 166 SER B N 1
ATOM 3307 C CA . SER B 1 166 ? -15.945 -32 -12.641 1 91 166 SER B CA 1
ATOM 3308 C C . SER B 1 166 ? -15.766 -30.734 -11.828 1 91 166 SER B C 1
ATOM 3310 O O . SER B 1 166 ? -14.773 -30.016 -11.992 1 91 166 SER B O 1
ATOM 3312 N N . THR B 1 167 ? -16.672 -30.5 -11.008 1 92.69 167 THR B N 1
ATOM 3313 C CA . THR B 1 167 ? -16.594 -29.328 -10.133 1 92.69 167 THR B CA 1
ATOM 3314 C C . THR B 1 167 ? -16.312 -29.734 -8.695 1 92.69 167 THR B C 1
ATOM 3316 O O . THR B 1 167 ? -16.547 -28.969 -7.766 1 92.69 167 THR B O 1
ATOM 3319 N N . ILE B 1 168 ? -15.898 -30.984 -8.547 1 94.44 168 ILE B N 1
ATOM 3320 C CA . ILE B 1 168 ? -15.531 -31.484 -7.227 1 94.44 168 ILE B CA 1
ATOM 3321 C C . ILE B 1 168 ? -14.133 -30.984 -6.867 1 94.44 168 ILE B C 1
ATOM 3323 O O . ILE B 1 168 ? -13.188 -31.141 -7.652 1 94.44 168 ILE B O 1
ATOM 3327 N N . ARG B 1 169 ? -13.992 -30.328 -5.816 1 96.69 169 ARG B N 1
ATOM 3328 C CA . ARG B 1 169 ? -12.719 -29.859 -5.285 1 96.69 169 ARG B CA 1
ATOM 3329 C C . ARG B 1 169 ? -12.602 -30.141 -3.793 1 96.69 169 ARG B C 1
ATOM 3331 O O . ARG B 1 169 ? -13.602 -30.469 -3.139 1 96.69 169 ARG B O 1
ATOM 3338 N N . THR B 1 170 ? -11.359 -30.031 -3.309 1 98.31 170 THR B N 1
ATOM 3339 C CA . THR B 1 170 ? -11.102 -30.219 -1.883 1 98.31 170 THR B CA 1
ATOM 3340 C C . THR B 1 170 ? -10.516 -28.953 -1.272 1 98.31 170 THR B C 1
ATOM 3342 O O . THR B 1 170 ? -9.516 -28.422 -1.762 1 98.31 170 THR B O 1
ATOM 3345 N N . ILE B 1 171 ? -11.148 -28.438 -0.277 1 98.62 171 ILE B N 1
ATOM 3346 C CA . ILE B 1 171 ? -10.594 -27.391 0.563 1 98.62 171 ILE B CA 1
ATOM 3347 C C . ILE B 1 171 ? -9.984 -28 1.824 1 98.62 171 ILE B C 1
ATOM 3349 O O . ILE B 1 171 ? -10.664 -28.688 2.578 1 98.62 171 ILE B O 1
ATOM 3353 N N . ASN B 1 172 ? -8.727 -27.75 2.029 1 98.81 172 ASN B N 1
ATOM 3354 C CA . ASN B 1 172 ? -8.031 -28.312 3.18 1 98.81 172 ASN B CA 1
ATOM 3355 C C . ASN B 1 172 ? -8.328 -27.531 4.453 1 98.81 172 ASN B C 1
ATOM 3357 O O . ASN B 1 172 ? -8.484 -28.109 5.527 1 98.81 172 ASN B O 1
ATOM 3361 N N . TYR B 1 173 ? -8.336 -26.234 4.324 1 98.81 173 TYR B N 1
ATOM 3362 C CA . TYR B 1 173 ? -8.719 -25.406 5.473 1 98.81 173 TYR B CA 1
ATOM 3363 C C . TYR B 1 173 ? -9.078 -24 5.031 1 98.81 173 TYR B C 1
ATOM 3365 O O . TYR B 1 173 ? -8.711 -23.562 3.938 1 98.81 173 TYR B O 1
ATOM 3373 N N . ILE B 1 174 ? -9.852 -23.328 5.789 1 98.81 174 ILE B N 1
ATOM 3374 C CA . ILE B 1 174 ? -10.125 -21.891 5.738 1 98.81 174 ILE B CA 1
ATOM 3375 C C . ILE B 1 174 ? -9.898 -21.281 7.121 1 98.81 174 ILE B C 1
ATOM 3377 O O . ILE B 1 174 ? -10.602 -21.609 8.078 1 98.81 174 ILE B O 1
ATOM 3381 N N . ASN B 1 175 ? -8.93 -20.453 7.25 1 98.75 175 ASN B N 1
ATOM 3382 C CA . ASN B 1 175 ? -8.625 -19.766 8.5 1 98.75 175 ASN B CA 1
ATOM 3383 C C . ASN B 1 175 ? -9.055 -18.297 8.445 1 98.75 175 ASN B C 1
ATOM 3385 O O . ASN B 1 175 ? -8.727 -17.594 7.496 1 98.75 175 ASN B O 1
ATOM 3389 N N . ILE B 1 176 ? -9.844 -17.891 9.367 1 98.69 176 ILE B N 1
ATOM 3390 C CA . ILE B 1 176 ? -10.242 -16.5 9.508 1 98.69 176 ILE B CA 1
ATOM 3391 C C . ILE B 1 176 ? -9.625 -15.906 10.773 1 98.69 176 ILE B C 1
ATOM 3393 O O . ILE B 1 176 ? -9.992 -16.297 11.883 1 98.69 176 ILE B O 1
ATOM 3397 N N . ILE B 1 177 ? -8.703 -15 10.586 1 98.12 177 ILE B N 1
ATOM 3398 C CA . ILE B 1 177 ? -7.977 -14.406 11.703 1 98.12 177 ILE B CA 1
ATOM 3399 C C . ILE B 1 177 ? -8.234 -12.906 11.742 1 98.12 177 ILE B C 1
ATOM 3401 O O . ILE B 1 177 ? -8.25 -12.242 10.703 1 98.12 177 ILE B O 1
ATOM 3405 N N . GLU B 1 178 ? -8.438 -12.398 12.906 1 97.12 178 GLU B N 1
ATOM 3406 C CA . GLU B 1 178 ? -8.656 -10.969 13.094 1 97.12 178 GLU B CA 1
ATOM 3407 C C . GLU B 1 178 ? -7.621 -10.375 14.047 1 97.12 178 GLU B C 1
ATOM 3409 O O . GLU B 1 178 ? -7.355 -10.938 15.117 1 97.12 178 GLU B O 1
ATOM 3414 N N . LYS B 1 179 ? -6.938 -9.297 13.656 1 95 179 LYS B N 1
ATOM 3415 C CA . LYS B 1 179 ? -6.07 -8.492 14.508 1 95 179 LYS B CA 1
ATOM 3416 C C . LYS B 1 179 ? -6.328 -7 14.305 1 95 179 LYS B C 1
ATOM 3418 O O . LYS B 1 179 ? -6.133 -6.473 13.211 1 95 179 LYS B O 1
ATOM 3423 N N . ASN B 1 180 ? -6.719 -6.316 15.312 1 92.81 180 ASN B N 1
ATOM 3424 C CA . ASN B 1 180 ? -6.988 -4.887 15.266 1 92.81 180 ASN B CA 1
ATOM 3425 C C . ASN B 1 180 ? -7.949 -4.535 14.133 1 92.81 180 ASN B C 1
ATOM 3427 O O . ASN B 1 180 ? -7.664 -3.646 13.32 1 92.81 180 ASN B O 1
ATOM 3431 N N . ASP B 1 181 ? -9.031 -5.277 13.906 1 92 181 ASP B N 1
ATOM 3432 C CA . ASP B 1 181 ? -10.133 -5.094 12.969 1 92 181 ASP B CA 1
ATOM 3433 C C . ASP B 1 181 ? -9.672 -5.324 11.531 1 92 181 ASP B C 1
ATOM 3435 O O . ASP B 1 181 ? -10.359 -4.934 10.586 1 92 181 ASP B O 1
ATOM 3439 N N . MET B 1 182 ? -8.516 -5.844 11.43 1 97.12 182 MET B N 1
ATOM 3440 C CA . MET B 1 182 ? -8.062 -6.398 10.156 1 97.12 182 MET B CA 1
ATOM 3441 C C . MET B 1 182 ? -8.344 -7.895 10.086 1 97.12 182 MET B C 1
ATOM 3443 O O . MET B 1 182 ? -7.914 -8.656 10.953 1 97.12 182 MET B O 1
ATOM 3447 N N . VAL B 1 183 ? -9.125 -8.305 9.086 1 98.38 183 VAL B N 1
ATOM 3448 C CA . VAL B 1 183 ? -9.516 -9.703 8.945 1 98.38 183 VAL B CA 1
ATOM 3449 C C . VAL B 1 183 ? -8.781 -10.328 7.762 1 98.38 183 VAL B C 1
ATOM 3451 O O . VAL B 1 183 ? -8.719 -9.734 6.684 1 98.38 183 VAL B O 1
ATOM 3454 N N . GLU B 1 184 ? -8.195 -11.43 7.98 1 98.75 184 GLU B N 1
ATOM 3455 C CA . GLU B 1 184 ? -7.566 -12.219 6.926 1 98.75 184 GLU B CA 1
ATOM 3456 C C . GLU B 1 184 ? -8.242 -13.578 6.77 1 98.75 184 GLU B C 1
ATOM 3458 O O . GLU B 1 184 ? -8.383 -14.32 7.746 1 98.75 184 GLU B O 1
ATOM 3463 N N . ILE B 1 185 ? -8.711 -13.844 5.605 1 98.81 185 ILE B N 1
ATOM 3464 C CA . ILE B 1 185 ? -9.258 -15.148 5.258 1 98.81 185 ILE B CA 1
ATOM 3465 C C . ILE B 1 185 ? -8.25 -15.93 4.414 1 98.81 185 ILE B C 1
ATOM 3467 O O . ILE B 1 185 ? -7.984 -15.57 3.264 1 98.81 185 ILE B O 1
ATOM 3471 N N . GLU B 1 186 ? -7.684 -16.906 5.016 1 98.88 186 GLU B N 1
ATOM 3472 C CA . GLU B 1 186 ? -6.746 -17.781 4.324 1 98.88 186 GLU B CA 1
ATOM 3473 C C . GLU B 1 186 ? -7.422 -19.078 3.875 1 98.88 186 GLU B C 1
ATOM 3475 O O . GLU B 1 186 ? -8.008 -19.781 4.691 1 98.88 186 GLU B O 1
ATOM 3480 N N . ILE B 1 187 ? -7.391 -19.359 2.602 1 98.81 187 ILE B N 1
ATOM 3481 C CA . ILE B 1 187 ? -8.023 -20.562 2.049 1 98.81 187 ILE B CA 1
ATOM 3482 C C . ILE B 1 187 ? -6.973 -21.422 1.348 1 98.81 187 ILE B C 1
ATOM 3484 O O . ILE B 1 187 ? -6.18 -20.922 0.548 1 98.81 187 ILE B O 1
ATOM 3488 N N . ASN B 1 188 ? -6.934 -22.625 1.757 1 98.88 188 ASN B N 1
ATOM 3489 C CA . ASN B 1 188 ? -6.039 -23.609 1.159 1 98.88 188 ASN B CA 1
ATOM 3490 C C . ASN B 1 188 ? -6.812 -24.766 0.54 1 98.88 188 ASN B C 1
ATOM 3492 O O . ASN B 1 188 ? -7.746 -25.297 1.151 1 98.88 188 ASN B O 1
ATOM 3496 N N . GLY B 1 189 ? -6.512 -25.109 -0.642 1 98.56 189 GLY B N 1
ATOM 3497 C CA . GLY B 1 189 ? -7.152 -26.219 -1.333 1 98.56 189 GLY B CA 1
ATOM 3498 C C . GLY B 1 189 ? -6.277 -26.844 -2.4 1 98.56 189 GLY B C 1
ATOM 3499 O O . GLY B 1 189 ? -5.18 -26.359 -2.678 1 98.56 189 GLY B O 1
ATOM 3500 N N . ASN B 1 190 ? -6.719 -27.906 -2.973 1 96.12 190 ASN B N 1
ATOM 3501 C CA . ASN B 1 190 ? -5.953 -28.609 -4.004 1 96.12 190 ASN B CA 1
ATOM 3502 C C . ASN B 1 190 ? -6.012 -27.875 -5.336 1 96.12 190 ASN B C 1
ATOM 3504 O O . ASN B 1 190 ? -5.023 -27.844 -6.074 1 96.12 190 ASN B O 1
ATOM 3508 N N . ASP B 1 191 ? -7.094 -27.438 -5.668 1 94.38 191 ASP B N 1
ATOM 3509 C CA . ASP B 1 191 ? -7.367 -26.672 -6.875 1 94.38 191 ASP B CA 1
ATOM 3510 C C . ASP B 1 191 ? -8.664 -25.875 -6.734 1 94.38 191 ASP B C 1
ATOM 3512 O O . ASP B 1 191 ? -9.5 -26.188 -5.879 1 94.38 191 ASP B O 1
ATOM 3516 N N . PHE B 1 192 ? -8.75 -24.875 -7.523 1 96.44 192 PHE B N 1
ATOM 3517 C CA . PHE B 1 192 ? -9.945 -24.047 -7.453 1 96.44 192 PHE B CA 1
ATOM 3518 C C . PHE B 1 192 ? -10.523 -23.812 -8.844 1 96.44 192 PHE B C 1
ATOM 3520 O O . PHE B 1 192 ? -9.781 -23.672 -9.812 1 96.44 192 PHE B O 1
ATOM 3527 N N . LEU B 1 193 ? -11.812 -23.766 -8.867 1 93.5 193 LEU B N 1
ATOM 3528 C CA . LEU B 1 193 ? -12.516 -23.422 -10.102 1 93.5 193 LEU B CA 1
ATOM 3529 C C . LEU B 1 193 ? -12.414 -21.922 -10.375 1 93.5 193 LEU B C 1
ATOM 3531 O O . LEU B 1 193 ? -11.984 -21.156 -9.5 1 93.5 193 LEU B O 1
ATOM 3535 N N . TRP B 1 194 ? -12.797 -21.578 -11.633 1 92.94 194 TRP B N 1
ATOM 3536 C CA . TRP B 1 194 ? -12.805 -20.156 -11.992 1 92.94 194 TRP B CA 1
ATOM 3537 C C . TRP B 1 194 ? -13.703 -19.359 -11.047 1 92.94 194 TRP B C 1
ATOM 3539 O O . TRP B 1 194 ? -14.852 -19.734 -10.82 1 92.94 194 TRP B O 1
ATOM 3549 N N . ASN B 1 195 ? -13.172 -18.328 -10.414 1 94.06 195 ASN B N 1
ATOM 3550 C CA . ASN B 1 195 ? -13.852 -17.391 -9.539 1 94.06 195 ASN B CA 1
ATOM 3551 C C . ASN B 1 195 ? -14.234 -18.031 -8.211 1 94.06 195 ASN B C 1
ATOM 3553 O O . ASN B 1 195 ? -14.812 -17.375 -7.34 1 94.06 195 ASN B O 1
ATOM 3557 N N . MET B 1 196 ? -13.898 -19.203 -7.992 1 94.5 196 MET B N 1
ATOM 3558 C CA . MET B 1 196 ? -14.367 -19.984 -6.848 1 94.5 196 MET B CA 1
ATOM 3559 C C . MET B 1 196 ? -13.984 -19.297 -5.539 1 94.5 196 MET B C 1
ATOM 3561 O O . MET B 1 196 ? -14.844 -19.062 -4.688 1 94.5 196 MET B O 1
ATOM 3565 N N . VAL B 1 197 ? -12.719 -18.922 -5.387 1 97.56 197 VAL B N 1
ATOM 3566 C CA . VAL B 1 197 ? -12.234 -18.344 -4.141 1 97.56 197 VAL B CA 1
ATOM 3567 C C . VAL B 1 197 ? -12.977 -17.031 -3.859 1 97.56 197 VAL B C 1
ATOM 3569 O O . VAL B 1 197 ? -13.422 -16.797 -2.736 1 97.56 197 VAL B O 1
ATOM 3572 N N . ARG B 1 198 ? -13.141 -16.234 -4.859 1 97.06 198 ARG B N 1
ATOM 3573 C CA . ARG B 1 198 ? -13.773 -14.938 -4.68 1 97.06 198 ARG B CA 1
ATOM 3574 C C . ARG B 1 198 ? -15.258 -15.094 -4.352 1 97.06 198 ARG B C 1
ATOM 3576 O O . ARG B 1 198 ? -15.82 -14.281 -3.613 1 97.06 198 ARG B O 1
ATOM 3583 N N . ILE B 1 199 ? -15.891 -16.078 -4.906 1 94.75 199 ILE B N 1
ATOM 3584 C CA . ILE B 1 199 ? -17.297 -16.328 -4.598 1 94.75 199 ILE B CA 1
ATOM 3585 C C . ILE B 1 199 ? -17.422 -16.859 -3.17 1 94.75 199 ILE B C 1
ATOM 3587 O O . ILE B 1 199 ? -18.328 -16.469 -2.432 1 94.75 199 ILE B O 1
ATOM 3591 N N . ILE B 1 200 ? -16.516 -17.734 -2.812 1 95.94 200 ILE B N 1
ATOM 3592 C CA . ILE B 1 200 ? -16.516 -18.234 -1.443 1 95.94 200 ILE B CA 1
ATOM 3593 C C . ILE B 1 200 ? -16.344 -17.078 -0.468 1 95.94 200 ILE B C 1
ATOM 3595 O O . ILE B 1 200 ? -17.094 -16.953 0.495 1 95.94 200 ILE B O 1
ATOM 3599 N N . ILE B 1 201 ? -15.391 -16.234 -0.736 1 97.06 201 ILE B N 1
ATOM 3600 C CA . ILE B 1 201 ? -15.102 -15.094 0.131 1 97.06 201 ILE B CA 1
ATOM 3601 C C . ILE B 1 201 ? -16.312 -14.18 0.203 1 97.06 201 ILE B C 1
ATOM 3603 O O . ILE B 1 201 ? -16.719 -13.742 1.287 1 97.06 201 ILE B O 1
ATOM 3607 N N . ALA B 1 202 ? -16.891 -13.898 -0.925 1 95.75 202 ALA B N 1
ATOM 3608 C CA . ALA B 1 202 ? -18.078 -13.055 -0.956 1 95.75 202 ALA B CA 1
ATOM 3609 C C . ALA B 1 202 ? -19.203 -13.656 -0.115 1 95.75 202 ALA B C 1
ATOM 3611 O O . ALA B 1 202 ? -19.906 -12.938 0.61 1 95.75 202 ALA B O 1
ATOM 3612 N N . SER B 1 203 ? -19.391 -14.938 -0.218 1 94.75 203 SER B N 1
ATOM 3613 C CA . SER B 1 203 ? -20.422 -15.625 0.557 1 94.75 203 SER B CA 1
ATOM 3614 C C . SER B 1 203 ? -20.156 -15.492 2.055 1 94.75 203 SER B C 1
ATOM 3616 O O . SER B 1 203 ? -21.078 -15.227 2.828 1 94.75 203 SER B O 1
ATOM 3618 N N . LEU B 1 204 ? -18.953 -15.688 2.42 1 96.38 204 LEU B N 1
ATOM 3619 C CA . LEU B 1 204 ? -18.578 -15.57 3.828 1 96.38 204 LEU B CA 1
ATOM 3620 C C . LEU B 1 204 ? -18.797 -14.148 4.332 1 96.38 204 LEU B C 1
ATOM 3622 O O . LEU B 1 204 ? -19.312 -13.953 5.438 1 96.38 204 LEU B O 1
ATOM 3626 N N . ILE B 1 205 ? -18.422 -13.164 3.508 1 96.06 205 ILE B N 1
ATOM 3627 C CA . ILE B 1 205 ? -18.625 -11.766 3.877 1 96.06 205 ILE B CA 1
ATOM 3628 C C . ILE B 1 205 ? -20.125 -11.484 4.035 1 96.06 205 ILE B C 1
ATOM 3630 O O . ILE B 1 205 ? -20.531 -10.836 5.004 1 96.06 205 ILE B O 1
ATOM 3634 N N . ASP B 1 206 ? -20.922 -11.977 3.141 1 94.44 206 ASP B N 1
ATOM 3635 C CA . ASP B 1 206 ? -22.375 -11.789 3.213 1 94.44 206 ASP B CA 1
ATOM 3636 C C . ASP B 1 206 ? -22.938 -12.383 4.5 1 94.44 206 ASP B C 1
ATOM 3638 O O . ASP B 1 206 ? -23.844 -11.812 5.109 1 94.44 206 ASP B O 1
ATOM 3642 N N . ILE B 1 207 ? -22.469 -13.516 4.848 1 95.56 207 ILE B N 1
ATOM 3643 C CA . ILE B 1 207 ? -22.891 -14.148 6.094 1 95.56 207 ILE B CA 1
ATOM 3644 C C . ILE B 1 207 ? -22.469 -13.273 7.277 1 95.56 207 ILE B C 1
ATOM 3646 O O . ILE B 1 207 ? -23.266 -13.031 8.18 1 95.56 207 ILE B O 1
ATOM 3650 N N . GLY B 1 208 ? -21.203 -12.852 7.281 1 96.44 208 GLY B N 1
ATOM 3651 C CA . GLY B 1 208 ? -20.734 -11.961 8.336 1 96.44 208 GLY B CA 1
ATOM 3652 C C . GLY B 1 208 ? -21.578 -10.695 8.453 1 96.44 208 GLY B C 1
ATOM 3653 O O . GLY B 1 208 ? -21.719 -10.141 9.547 1 96.44 208 GLY B O 1
ATOM 3654 N N . GLU B 1 209 ? -22.125 -10.258 7.32 1 95.12 209 GLU B N 1
ATOM 3655 C CA . GLU B 1 209 ? -22.922 -9.039 7.281 1 95.12 209 GLU B CA 1
ATOM 3656 C C . GLU B 1 209 ? -24.391 -9.336 7.566 1 95.12 209 GLU B C 1
ATOM 3658 O O . GLU B 1 209 ? -25.203 -8.414 7.633 1 95.12 209 GLU B O 1
ATOM 3663 N N . GLY B 1 210 ? -24.766 -10.578 7.641 1 94.38 210 GLY B N 1
ATOM 3664 C CA . GLY B 1 210 ? -26.125 -10.977 7.945 1 94.38 210 GLY B CA 1
ATOM 3665 C C . GLY B 1 210 ? -27.016 -11.039 6.723 1 94.38 210 GLY B C 1
ATOM 3666 O O . GLY B 1 210 ? -28.25 -11.117 6.848 1 94.38 210 GLY B O 1
ATOM 3667 N N . LYS B 1 211 ? -26.438 -10.945 5.586 1 92.69 211 LYS B N 1
ATOM 3668 C CA . LYS B 1 211 ? -27.203 -11 4.344 1 92.69 211 LYS B CA 1
ATOM 3669 C C . LYS B 1 211 ? -27.531 -12.438 3.963 1 92.69 211 LYS B C 1
ATOM 3671 O O . LYS B 1 211 ? -28.469 -12.688 3.195 1 92.69 211 LYS B O 1
ATOM 3676 N N . LEU B 1 212 ? -26.672 -13.352 4.398 1 92.12 212 LEU B N 1
ATOM 3677 C CA . LEU B 1 212 ? -26.859 -14.789 4.223 1 92.12 212 LEU B CA 1
ATOM 3678 C C . LEU B 1 212 ? -26.781 -15.516 5.562 1 92.12 212 LEU B C 1
ATOM 3680 O O . LEU B 1 212 ? -26.203 -14.992 6.523 1 92.12 212 LEU B O 1
ATOM 3684 N N . GLU B 1 213 ? -27.375 -16.625 5.578 1 94.12 213 GLU B N 1
ATOM 3685 C CA . GLU B 1 213 ? -27.266 -17.5 6.742 1 94.12 213 GLU B CA 1
ATOM 3686 C C . GLU B 1 213 ? -26.234 -18.609 6.504 1 94.12 213 GLU B C 1
ATOM 3688 O O . GLU B 1 213 ? -25.953 -18.953 5.355 1 94.12 213 GLU B O 1
ATOM 3693 N N . VAL B 1 214 ? -25.703 -19.094 7.59 1 94.31 214 VAL B N 1
ATOM 3694 C CA . VAL B 1 214 ? -24.719 -20.188 7.516 1 94.31 214 VAL B CA 1
ATOM 3695 C C . VAL B 1 214 ? -25.312 -21.359 6.727 1 94.31 214 VAL B C 1
ATOM 3697 O O . VAL B 1 214 ? -24.625 -21.969 5.91 1 94.31 214 VAL B O 1
ATOM 3700 N N . GLU B 1 215 ? -26.578 -21.641 6.844 1 91.81 215 GLU B N 1
ATOM 3701 C CA . GLU B 1 215 ? -27.266 -22.766 6.215 1 91.81 215 GLU B CA 1
ATOM 3702 C C . GLU B 1 215 ? -27.328 -22.594 4.699 1 91.81 215 GLU B C 1
ATOM 3704 O O . GLU B 1 215 ? -27.469 -23.578 3.967 1 91.81 215 GLU B O 1
ATOM 3709 N N . ASP B 1 216 ? -27.203 -21.344 4.336 1 88.81 216 ASP B N 1
ATOM 3710 C CA . ASP B 1 216 ? -27.234 -21.078 2.902 1 88.81 216 ASP B CA 1
ATOM 3711 C C . ASP B 1 216 ? -26.031 -21.703 2.203 1 88.81 216 ASP B C 1
ATOM 3713 O O . ASP B 1 216 ? -26.109 -22.078 1.029 1 88.81 216 ASP B O 1
ATOM 3717 N N . ILE B 1 217 ? -24.906 -21.812 2.912 1 88.31 217 ILE B N 1
ATOM 3718 C CA . ILE B 1 217 ? -23.703 -22.422 2.346 1 88.31 217 ILE B CA 1
ATOM 3719 C C . ILE B 1 217 ? -23.984 -23.875 1.979 1 88.31 217 ILE B C 1
ATOM 3721 O O . ILE B 1 217 ? -23.594 -24.344 0.902 1 88.31 217 ILE B O 1
ATOM 3725 N N . GLU B 1 218 ? -24.656 -24.547 2.826 1 82.94 218 GLU B N 1
ATOM 3726 C CA . GLU B 1 218 ? -25.016 -25.938 2.551 1 82.94 218 GLU B CA 1
ATOM 3727 C C . GLU B 1 218 ? -25.922 -26.047 1.325 1 82.94 218 GLU B C 1
ATOM 3729 O O . GLU B 1 218 ? -25.766 -26.969 0.519 1 82.94 218 GLU B O 1
ATOM 3734 N N . THR B 1 219 ? -26.797 -25.109 1.308 1 82.31 219 THR B N 1
ATOM 3735 C CA . THR B 1 219 ? -27.703 -25.094 0.162 1 82.31 219 THR B CA 1
ATOM 3736 C C . THR B 1 219 ? -26.938 -24.891 -1.137 1 82.31 219 THR B C 1
ATOM 3738 O O . THR B 1 219 ? -27.203 -25.547 -2.141 1 82.31 219 THR B O 1
ATOM 3741 N N . LEU B 1 220 ? -25.953 -24.031 -1.103 1 81 220 LEU B N 1
ATOM 3742 C CA . LEU B 1 220 ? -25.156 -23.734 -2.279 1 81 220 LEU B CA 1
ATOM 3743 C C . LEU B 1 220 ? -24.312 -24.938 -2.672 1 81 220 LEU B C 1
ATOM 3745 O O . LEU B 1 220 ? -24.016 -25.156 -3.854 1 81 220 LEU B O 1
ATOM 3749 N N . LEU B 1 221 ? -23.953 -25.781 -1.773 1 85.31 221 LEU B N 1
ATOM 3750 C CA . LEU B 1 221 ? -23.141 -26.969 -2.02 1 85.31 221 LEU B CA 1
ATOM 3751 C C . LEU B 1 221 ? -23.984 -28.109 -2.555 1 85.31 221 LEU B C 1
ATOM 3753 O O . LEU B 1 221 ? -23.484 -29.016 -3.225 1 85.31 221 LEU B O 1
ATOM 3757 N N . THR B 1 222 ? -25.328 -28.141 -2.225 1 78.31 222 THR B N 1
ATOM 3758 C CA . THR B 1 222 ? -26.141 -29.297 -2.545 1 78.31 222 THR B CA 1
ATOM 3759 C C . THR B 1 222 ? -27.062 -29 -3.725 1 78.31 222 THR B C 1
ATOM 3761 O O . THR B 1 222 ? -27.453 -29.906 -4.461 1 78.31 222 THR B O 1
ATOM 3764 N N . GLU B 1 223 ? -27.703 -27.812 -3.834 1 68.81 223 GLU B N 1
ATOM 3765 C CA . GLU B 1 223 ? -28.688 -27.5 -4.863 1 68.81 223 GLU B CA 1
ATOM 3766 C C . GLU B 1 223 ? -28.078 -26.641 -5.969 1 68.81 223 GLU B C 1
ATOM 3768 O O . GLU B 1 223 ? -27.25 -25.75 -5.695 1 68.81 223 GLU B O 1
ATOM 3773 N N . ILE B 1 224 ? -27.953 -27.266 -7.172 1 56.44 224 ILE B N 1
ATOM 3774 C CA . ILE B 1 224 ? -27.453 -26.531 -8.328 1 56.44 224 ILE B CA 1
ATOM 3775 C C . ILE B 1 224 ? -28.344 -25.312 -8.578 1 56.44 224 ILE B C 1
ATOM 3777 O O . ILE B 1 224 ? -29.469 -25.438 -9.031 1 56.44 224 ILE B O 1
ATOM 3781 N N . THR B 1 225 ? -28.719 -24.719 -7.57 1 53.06 225 THR B N 1
ATOM 3782 C CA . THR B 1 225 ? -29.609 -23.594 -7.852 1 53.06 225 THR B CA 1
ATOM 3783 C C . THR B 1 225 ? -28.859 -22.484 -8.578 1 53.06 225 THR B C 1
ATOM 3785 O O . THR B 1 225 ? -27.641 -22.391 -8.5 1 53.06 225 THR B O 1
ATOM 3788 N N . GLU B 1 226 ? -29.609 -22.078 -9.617 1 50.69 226 GLU B N 1
ATOM 3789 C CA . GLU B 1 226 ? -29.125 -20.859 -10.266 1 50.69 226 GLU B CA 1
ATOM 3790 C C . GLU B 1 226 ? -28.453 -19.922 -9.258 1 50.69 226 GLU B C 1
ATOM 3792 O O . GLU B 1 226 ? -28.891 -19.828 -8.109 1 50.69 226 GLU B O 1
ATOM 3797 N N . SER B 1 227 ? -27.297 -19.734 -9.414 1 49.62 227 SER B N 1
ATOM 3798 C CA . SER B 1 227 ? -26.422 -18.859 -8.633 1 49.62 227 SER B CA 1
ATOM 3799 C C . SER B 1 227 ? -27.203 -17.719 -8.008 1 49.62 227 SER B C 1
ATOM 3801 O O . SER B 1 227 ? -27.625 -16.781 -8.703 1 49.62 227 SER B O 1
ATOM 3803 N N . LYS B 1 228 ? -28.391 -18.062 -7.34 1 46.06 228 LYS B N 1
ATOM 3804 C CA . LYS B 1 228 ? -29 -16.938 -6.637 1 46.06 228 LYS B CA 1
ATOM 3805 C C . LYS B 1 228 ? -27.938 -15.977 -6.113 1 46.06 228 LYS B C 1
ATOM 3807 O O . LYS B 1 228 ? -28.25 -14.867 -5.664 1 46.06 228 LYS B O 1
ATOM 3812 N N . TYR B 1 229 ? -26.922 -16.703 -5.734 1 47.47 229 TYR B N 1
ATOM 3813 C CA . TYR B 1 229 ? -26.016 -16.062 -4.785 1 47.47 229 TYR B CA 1
ATOM 3814 C C . TYR B 1 229 ? -25.188 -14.984 -5.465 1 47.47 229 TYR B C 1
ATOM 3816 O O . TYR B 1 229 ? -25.031 -14.984 -6.688 1 47.47 229 TYR B O 1
ATOM 3824 N N . SER B 1 230 ? -24.641 -14.336 -4.555 1 51.84 230 SER B N 1
ATOM 3825 C CA . SER B 1 230 ? -23.984 -13.047 -4.348 1 51.84 230 SER B CA 1
ATOM 3826 C C . SER B 1 230 ? -22.797 -12.875 -5.277 1 51.84 230 SER B C 1
ATOM 3828 O O . SER B 1 230 ? -22.266 -13.859 -5.809 1 51.84 230 SER B O 1
ATOM 3830 N N . LEU B 1 231 ? -22.375 -11.688 -5.527 1 77.25 231 LEU B N 1
ATOM 3831 C CA . LEU B 1 231 ? -21.344 -10.82 -6.082 1 77.25 231 LEU B CA 1
ATOM 3832 C C . LEU B 1 231 ? -19.953 -11.32 -5.688 1 77.25 231 LEU B C 1
ATOM 3834 O O . LEU B 1 231 ? -19.812 -12.086 -4.734 1 77.25 231 LEU B O 1
ATOM 3838 N N . MET B 1 232 ? -19.031 -11.508 -6.531 1 91.44 232 MET B N 1
ATOM 3839 C CA . MET B 1 232 ? -17.609 -11.797 -6.422 1 91.44 232 MET B CA 1
ATOM 3840 C C . MET B 1 232 ? -16.906 -10.742 -5.574 1 91.44 232 MET B C 1
ATOM 3842 O O . MET B 1 232 ? -17.141 -9.539 -5.742 1 91.44 232 MET B O 1
ATOM 3846 N N . ALA B 1 233 ? -16.203 -11.391 -4.516 1 96.25 233 ALA B N 1
ATOM 3847 C CA . ALA B 1 233 ? -15.406 -10.461 -3.725 1 96.25 233 ALA B CA 1
ATOM 3848 C C . ALA B 1 233 ? -14.492 -9.633 -4.617 1 96.25 233 ALA B C 1
ATOM 3850 O O . ALA B 1 233 ? -14.023 -10.109 -5.652 1 96.25 233 ALA B O 1
ATOM 3851 N N . LYS B 1 234 ? -14.289 -8.367 -4.211 1 96.44 234 LYS B N 1
ATOM 3852 C CA . LYS B 1 234 ? -13.383 -7.508 -4.973 1 96.44 234 LYS B CA 1
ATOM 3853 C C . LYS B 1 234 ? -12 -8.141 -5.109 1 96.44 234 LYS B C 1
ATOM 3855 O O . LYS B 1 234 ? -11.445 -8.648 -4.133 1 96.44 234 LYS B O 1
ATOM 3860 N N . SER B 1 235 ? -11.43 -8.094 -6.289 1 97.5 235 SER B N 1
ATOM 3861 C CA . SER B 1 235 ? -10.164 -8.773 -6.559 1 97.5 235 SER B CA 1
ATOM 3862 C C . SER B 1 235 ? -9.016 -8.133 -5.789 1 97.5 235 SER B C 1
ATOM 3864 O O . SER B 1 235 ? -8.039 -8.797 -5.449 1 97.5 235 SER B O 1
ATOM 3866 N N . LYS B 1 236 ? -9.141 -6.848 -5.457 1 97.62 236 LYS B N 1
ATOM 3867 C CA . LYS B 1 236 ? -8.039 -6.113 -4.84 1 97.62 236 LYS B CA 1
ATOM 3868 C C . LYS B 1 236 ? -7.672 -6.707 -3.482 1 97.62 236 LYS B C 1
ATOM 3870 O O . LYS B 1 236 ? -6.543 -6.551 -3.014 1 97.62 236 LYS B O 1
ATOM 3875 N N . GLY B 1 237 ? -8.617 -7.379 -2.859 1 98.31 237 GLY B N 1
ATOM 3876 C CA . GLY B 1 237 ? -8.359 -7.953 -1.551 1 98.31 237 GLY B CA 1
ATOM 3877 C C . GLY B 1 237 ? -7.738 -9.336 -1.621 1 98.31 237 GLY B C 1
ATOM 3878 O O . GLY B 1 237 ? -7.336 -9.898 -0.598 1 98.31 237 GLY B O 1
ATOM 3879 N N . LEU B 1 238 ? -7.609 -9.906 -2.777 1 98.75 238 LEU B N 1
ATOM 3880 C CA . LEU B 1 238 ? -7.195 -11.289 -2.928 1 98.75 238 LEU B CA 1
ATOM 3881 C C . LEU B 1 238 ? -5.746 -11.383 -3.398 1 98.75 238 LEU B C 1
ATOM 3883 O O . LEU B 1 238 ? -5.34 -10.656 -4.309 1 98.75 238 LEU B O 1
ATOM 3887 N N . SER B 1 239 ? -4.969 -12.234 -2.75 1 98.81 239 SER B N 1
ATOM 3888 C CA . SER B 1 239 ? -3.596 -12.516 -3.16 1 98.81 239 SER B CA 1
ATOM 3889 C C . SER B 1 239 ? -3.299 -14.016 -3.115 1 98.81 239 SER B C 1
ATOM 3891 O O . SER B 1 239 ? -3.697 -14.703 -2.174 1 98.81 239 SER B O 1
ATOM 3893 N N . LEU B 1 240 ? -2.684 -14.523 -4.145 1 98.81 240 LEU B N 1
ATOM 3894 C CA . LEU B 1 240 ? -2.084 -15.852 -4.047 1 98.81 240 LEU B CA 1
ATOM 3895 C C . LEU B 1 240 ? -0.885 -15.836 -3.107 1 98.81 240 LEU B C 1
ATOM 3897 O O . LEU B 1 240 ? 0.107 -15.148 -3.369 1 98.81 240 LEU B O 1
ATOM 3901 N N . ARG B 1 241 ? -0.951 -16.562 -2.064 1 98.31 241 ARG B N 1
ATOM 3902 C CA . ARG B 1 241 ? 0.105 -16.547 -1.058 1 98.31 241 ARG B CA 1
ATOM 3903 C C . ARG B 1 241 ? 1.237 -17.5 -1.428 1 98.31 241 ARG B C 1
ATOM 3905 O O . ARG B 1 241 ? 2.406 -17.109 -1.442 1 98.31 241 ARG B O 1
ATOM 3912 N N . ASN B 1 242 ? 0.791 -18.719 -1.688 1 97.12 242 ASN B N 1
ATOM 3913 C CA . ASN B 1 242 ? 1.825 -19.688 -2.041 1 97.12 242 ASN B CA 1
ATOM 3914 C C . ASN B 1 242 ? 1.229 -20.938 -2.682 1 97.12 242 ASN B C 1
ATOM 3916 O O . ASN B 1 242 ? 0.013 -21.141 -2.643 1 97.12 242 ASN B O 1
ATOM 3920 N N . ILE B 1 243 ? 2.123 -21.719 -3.254 1 96.94 243 ILE B N 1
ATOM 3921 C CA . ILE B 1 243 ? 1.813 -23 -3.863 1 96.94 243 ILE B CA 1
ATOM 3922 C C . ILE B 1 243 ? 2.744 -24.078 -3.303 1 96.94 243 ILE B C 1
ATOM 3924 O O . ILE B 1 243 ? 3.941 -23.844 -3.123 1 96.94 243 ILE B O 1
ATOM 3928 N N . GLU B 1 244 ? 2.127 -25.188 -3.084 1 96.62 244 GLU B N 1
ATOM 3929 C CA . GLU B 1 244 ? 2.92 -26.328 -2.623 1 96.62 244 GLU B CA 1
ATOM 3930 C C . GLU B 1 244 ? 2.889 -27.469 -3.637 1 96.62 244 GLU B C 1
ATOM 3932 O O . GLU B 1 244 ? 1.845 -27.75 -4.227 1 96.62 244 GLU B O 1
ATOM 3937 N N . TYR B 1 245 ? 4.066 -28.109 -3.76 1 94.25 245 TYR B N 1
ATOM 3938 C CA . TYR B 1 245 ? 4.219 -29.25 -4.645 1 94.25 245 TYR B CA 1
ATOM 3939 C C . TYR B 1 245 ? 4.539 -30.516 -3.85 1 94.25 245 TYR B C 1
ATOM 3941 O O . TYR B 1 245 ? 5.133 -30.438 -2.771 1 94.25 245 TYR B O 1
#

InterPro domains:
  IPR001406 Pseudouridine synthase I, TruA [MF_00171] (2-245)
  IPR001406 Pseudouridine synthase I, TruA [PIRSF001430] (1-245)
  IPR001406 Pseudouridine synthase I, TruA [PTHR11142] (2-245)
  IPR001406 Pseudouridine synthase I, TruA [TIGR00071] (3-239)
  IPR001406 Pseudouridine synthase I, TruA [cd02570] (6-245)
  IPR020094 Pseudouridine synthase TruA/RsuA/RluB/E/F, N-terminal [G3DSA:3.30.70.580] (1-105)
  IPR020095 Pseudouridine synthase I, TruA, C-terminal [G3DSA:3.30.70.660] (108-244)
  IPR020097 Pseudouridine synthase I, TruA, alpha/beta domain [PF01416] (8-105)
  IPR020097 Pseudouridine synthase I, TruA, alpha/beta domain [PF01416] (144-245)
  IPR020103 Pseudouridine synthase, catalytic domain superfamily [SSF55120] (1-245)

Foldseek 3Di:
DFKKKWWKWFQLAQAQWADDDPVDCRHVQNQLQVLVCVVQVHRKGKAWQDIGGRRATADTTMIMIDGPHPDDQVVSQVSCVPPGDPRMHTDGMDTDPPPDGNNPPWAKWKKKFKEQADCDDDPVLPQQYHYDNDQFPVVQLQLLQVVQAAWFQQLLQEPDPDPPDGSIWHKHGWDWDDDPSMIMTMTMTRDHYHLRVQSSVLQSRCCRRVVDGSVVSVVSRPPSPPNPSPDGHDNSRMYTYDIDD/DFKKKWWKWFQLAQAQKADDDPVDCRHVQNQQQVLVCVVQVHRKGKAWQDIGGRRATADTTMIMIDGPHPDDQVVVQVSCVPPGDPRMHTDGMDTDPPPDGNNPPWAKWKKKFKEQADCDDDPVLPQQYHYDNDQFPVVQLQLLQVVQAAWFQQLLQEPDPDPPDGSIWHKHGWDWDDDPSMIMTMTMTRDHYHLRVQSSVFQSRCCRRVVDGSVVSVVSRPPNPDNPDDDGHDNSRMYTYDIDD